Protein 9L7L (pdb70)

Foldseek 3Di:
DLPCLQCPCVVCLCPCDPLNVLLCLLQVLLLLLVVLVVVLVVLLLVLLVVQDDLRCVLVVLLVVVVVVLVVLVQQLLQLLLLLQLLLCVLPVPDDPDDPFAERLSLLQSLVSLQVSQVVQLVCCLVCVLVVCVVSPNPPPHPSSVLNNLLNNLLSLLSNLQSNLSSLCSNCLSVSHSPQLSVLSNQLSVQLSVQSCCQVPVVVQNSNSSSVSNSVSSNSSSVSSVVVVCVRHPNDDPDPVPHDHPVSVVLSVLSSLLVVLVVVLVVLLLVLLVVVDVLSNLLLVVLVCLLVVLLSSLLSSLSSLLSQLSSCLSVVNVPSLSVSSNNSSNVLLVSLLVQLVVSLVCLLPPVCVPDPDPSSSVLNNVCSCLSSVCSSLSSLLNSLVSNVSSLPPRNLSRVLSVVLSVVLVVQQVVQCVVPNNVSSSVSVSSSSNSSNCSSVCCQRVCPDSNVCVVPD

Radius of gyration: 22.44 Å; Cα contacts (8 Å, |Δi|>4): 719; chains: 1; bounding box: 51×39×64 Å

Solvent-accessible surface area: 19845 Å² total; per-residue (Å²): 126,8,95,66,12,33,95,59,87,93,240,22,13,144,124,124,48,138,14,7,52,11,2,94,123,1,8,68,10,2,22,90,7,72,47,21,72,66,116,8,53,109,53,11,64,53,47,5,37,153,49,30,106,47,46,78,39,0,2,32,32,0,45,48,3,3,93,86,42,11,80,58,24,55,64,10,9,15,16,2,0,2,0,5,0,2,37,11,37,18,100,55,108,61,191,87,92,165,92,111,50,36,0,20,2,0,7,0,0,18,75,22,0,38,115,51,0,85,61,9,7,83,102,0,47,164,18,2,111,135,20,0,30,118,77,64,2,153,108,146,20,95,43,11,112,17,0,30,95,4,0,40,38,29,0,96,1,1,36,2,17,0,28,4,28,0,0,29,0,0,2,22,2,25,53,36,4,129,26,4,28,133,0,6,75,38,0,15,47,37,8,53,104,30,0,40,74,22,5,64,112,58,160,58,20,3,36,0,1,0,39,0,42,17,86,3,26,92,45,9,13,107,24,0,55,60,34,0,56,135,90,1,43,26,124,24,112,56,160,200,35,39,109,59,65,96,7,78,31,6,10,140,51,0,45,52,6,7,84,16,21,31,102,1,24,69,23,0,26,51,11,0,51,175,55,35,116,46,33,72,40,0,0,61,31,0,14,115,20,2,50,40,22,2,91,86,0,28,0,18,10,16,0,0,8,0,0,0,3,11,6,53,16,119,128,55,71,178,50,0,24,31,0,0,2,13,0,0,6,37,0,43,58,49,0,95,36,18,38,91,93,6,14,106,79,2,125,166,7,3,52,111,97,24,122,60,79,86,8,34,73,14,2,63,115,0,22,84,42,0,7,42,11,1,30,47,0,2,23,1,38,0,0,10,4,0,4,4,1,12,49,14,18,98,15,8,11,127,14,3,84,30,8,9,71,96,0,46,74,27,0,75,134,42,4,94,125,157,19,11,79,3,0,1,54,0,0,36,58,3,1,37,42,11,15,98,13,8,23,124,39,0,2,28,11,129,35,35,0,57,17,24,160,161,105

B-factor: mean 90.49, std 22.94, range [46.63, 175.34]

Nearest PDB structures (foldseek):
  7php-assembly1_A  TM=8.734E-01  e=9.296E-12  Vibrio cholerae RC385
  7dqk-assembly1_A  TM=8.977E-01  e=2.211E-10  Nicotiana tabacum
  6idr-assembly1_A  TM=8.624E-01  e=2.490E-10  Vibrio cholerae
  5xjj-assembly1_A  TM=8.461E-01  e=5.720E-10  Camelina sativa
  5y50-assembly1_A  TM=8.100E-01  e=1.367E-09  Arabidopsis thaliana

Secondary structure (DSSP, 8-state):
-GGGGGTTTGGGSS--SHHHHHHHHHHHHHHHHHHHHHHHHHHHHHHHHTT-HHHHHHHHHHHHHHHHHHHHHHHHHHHHHHHHHHHHHHSS--SS--S--B-HHHHHHHHHHHHHHHHHHHHHHHSHHHHHHHTT--SSSTTHHHHHHHHHHHTTSHHHHHHHHHHHHHHHHTT--HHHHHHHHHHHHHHHHHHIIIIIITT-HHHHHHHHHHHHHHHHHHHHHHHHHHHSB-S-SSTT----HHHHHHHHHHHHHHHHHHHHHHHHHHHHGGGHHHHHHHHHHHHHHHHHHHTTHHHHHHHHHHHHHHHHTTT-HHHHH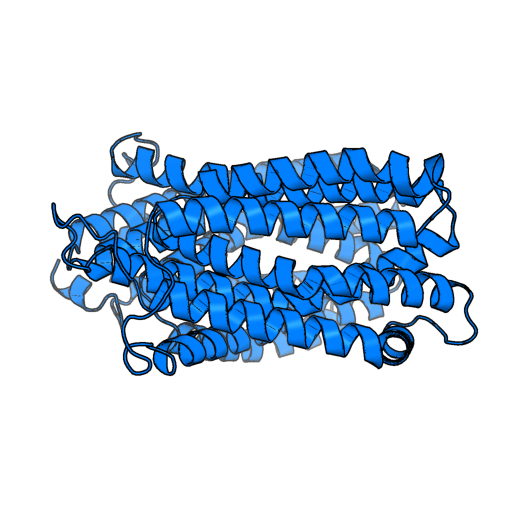HHHHHHHHHHHHHHHHHHHHHHHHHHHHHHHH---HHHHHHHHHHHHHHHHTHHHHHHHHHHHHHHHHTT-HHHHHHHHHHHHHHHHHHHHHHHHHHHHHHHHHHHHHHHHHHHHHHHHHHHTT-STTGGGGG-

Structure (mmCIF, N/CA/C/O backbone):
data_9L7L
#
_entry.id   9L7L
#
_cell.length_a   96.450
_cell.length_b   96.450
_cell.length_c   206.280
_cell.angle_alpha   90.000
_cell.angle_beta   90.000
_cell.angle_gamma   90.000
#
_symmetry.space_group_name_H-M   'P 43 21 2'
#
loop_
_atom_site.group_PDB
_atom_site.id
_atom_site.type_symbol
_atom_site.label_atom_id
_atom_site.label_alt_id
_atom_site.label_comp_id
_atom_site.label_asym_id
_atom_site.label_entity_id
_atom_site.label_seq_id
_atom_site.pdbx_PDB_ins_code
_atom_site.Cartn_x
_atom_site.Cartn_y
_atom_site.Cartn_z
_atom_site.occupancy
_atom_site.B_iso_or_equiv
_atom_site.auth_seq_id
_atom_site.auth_comp_id
_atom_site.auth_asym_id
_atom_site.auth_atom_id
_atom_site.pdbx_PDB_model_num
ATOM 1 N N . SER A 1 3 ? -2.30219 -23.38075 -46.41009 1.000 127.92355 56 SER A N 1
ATOM 2 C CA . SER A 1 3 ? -3.20856 -23.09244 -45.30130 1.000 129.93655 56 SER A CA 1
ATOM 3 C C . SER A 1 3 ? -3.90665 -21.73730 -45.46507 1.000 127.41424 56 SER A C 1
ATOM 4 O O . SER A 1 3 ? -3.31231 -20.76865 -45.94359 1.000 124.50687 56 SER A O 1
ATOM 7 N N . GLY A 1 4 ? -5.17672 -21.68538 -45.06107 1.000 129.64624 57 GLY A N 1
ATOM 8 C CA . GLY A 1 4 ? -6.02263 -20.51200 -45.16354 1.000 127.24528 57 GLY A CA 1
ATOM 9 C C . GLY A 1 4 ? -5.81523 -19.45190 -44.10853 1.000 124.32836 57 GLY A C 1
ATOM 10 O O . GLY A 1 4 ? -6.55371 -18.46325 -44.08472 1.000 122.02400 57 GLY A O 1
ATOM 11 N N . LEU A 1 5 ? -4.84246 -19.64102 -43.21401 1.000 124.91481 58 LEU A N 1
ATOM 12 C CA . LEU A 1 5 ? -4.56562 -18.65629 -42.17355 1.000 122.02513 58 LEU A CA 1
ATOM 13 C C . LEU A 1 5 ? -4.11316 -17.31764 -42.74145 1.000 120.43621 58 LEU A C 1
ATOM 14 O O . LEU A 1 5 ? -4.24842 -16.29338 -42.06334 1.000 119.81927 58 LEU A O 1
ATOM 19 N N . TYR A 1 6 ? -3.54409 -17.30682 -43.95061 1.000 120.46182 59 TYR A N 1
ATOM 20 C CA . TYR A 1 6 ? -3.12998 -16.05591 -44.57842 1.000 120.13499 59 TYR A CA 1
ATOM 21 C C . TYR A 1 6 ? -4.28088 -15.06621 -44.72881 1.000 119.45078 59 TYR A C 1
ATOM 22 O O . TYR A 1 6 ? -4.03188 -13.86821 -44.90477 1.000 119.63223 59 TYR A O 1
ATOM 24 N N . LEU A 1 7 ? -5.53132 -15.53651 -44.66746 1.000 118.21665 60 LEU A N 1
ATOM 25 C CA . LEU A 1 7 ? -6.67973 -14.64098 -44.76351 1.000 116.52699 60 LEU A CA 1
ATOM 26 C C . LEU A 1 7 ? -6.74194 -13.64353 -43.61470 1.000 116.93525 60 LEU A C 1
ATOM 27 O O . LEU A 1 7 ? -7.42537 -12.62089 -43.73307 1.000 113.84394 60 LEU A O 1
ATOM 32 N N . PHE A 1 8 ? -6.05327 -13.91980 -42.50499 1.000 124.23783 61 PHE A N 1
ATOM 33 C CA . PHE A 1 8 ? -6.05862 -13.00590 -41.36931 1.000 119.55328 61 PHE A CA 1
ATOM 34 C C . PHE A 1 8 ? -5.27426 -11.73222 -41.64332 1.000 119.10507 61 PHE A C 1
ATOM 35 O O . PHE A 1 8 ? -5.52209 -10.71073 -40.99396 1.000 115.81582 61 PHE A O 1
ATOM 43 N N . VAL A 1 9 ? -4.33474 -11.77092 -42.58416 1.000 117.77887 62 VAL A N 1
ATOM 44 C CA . VAL A 1 9 ? -3.42776 -10.66172 -42.83197 1.000 116.34481 62 VAL A CA 1
ATOM 45 C C . VAL A 1 9 ? -3.48738 -10.16923 -44.26764 1.000 116.22818 62 VAL A C 1
ATOM 46 O O . VAL A 1 9 ? -2.76471 -9.23081 -44.61753 1.000 118.16959 62 VAL A O 1
ATOM 50 N N . MET A 1 10 ? -4.33511 -10.76147 -45.10587 1.000 119.73137 63 MET A N 1
ATOM 51 C CA . MET A 1 10 ? -4.45140 -10.32841 -46.49069 1.000 117.32106 63 MET A CA 1
ATOM 52 C C . MET A 1 10 ? -5.17585 -8.99094 -46.57461 1.000 117.79759 63 MET A C 1
ATOM 53 O O . MET A 1 10 ? -6.21519 -8.79831 -45.93674 1.000 125.63439 63 MET A O 1
ATOM 58 N N . ASN A 1 11 ? -4.63550 -8.07517 -47.38313 1.000 116.91364 64 ASN A N 1
ATOM 59 C CA . ASN A 1 11 ? -5.18279 -6.72366 -47.54331 1.000 115.69973 64 ASN A CA 1
ATOM 60 C C . ASN A 1 11 ? -5.27318 -5.99107 -46.21024 1.000 115.78458 64 ASN A C 1
ATOM 61 O O . ASN A 1 11 ? -6.20016 -5.20903 -45.98398 1.000 115.62915 64 ASN A O 1
ATOM 66 N N . ILE A 1 12 ? -4.31530 -6.23358 -45.31152 1.000 119.97206 65 ILE A N 1
ATOM 67 C CA . ILE A 1 12 ? -4.36739 -5.60574 -43.99630 1.000 120.84980 65 ILE A CA 1
ATOM 68 C C . ILE A 1 12 ? -4.07481 -4.11649 -44.06916 1.000 122.46110 65 ILE A C 1
ATOM 69 O O . ILE A 1 12 ? -4.31391 -3.39390 -43.09574 1.000 122.99620 65 ILE A O 1
ATOM 74 N N . ARG A 1 13 ? -3.56376 -3.64033 -45.20260 1.000 127.11716 66 ARG A N 1
ATOM 75 C CA . ARG A 1 13 ? -3.51173 -2.21423 -45.49192 1.000 130.21434 66 ARG A CA 1
ATOM 76 C C . ARG A 1 13 ? -4.87544 -1.64819 -45.87362 1.000 126.23948 66 ARG A C 1
ATOM 77 O O . ARG A 1 13 ? -4.97106 -0.45284 -46.17015 1.000 131.90088 66 ARG A O 1
ATOM 85 N N . SER A 1 14 ? -5.92515 -2.47573 -45.88011 1.000 119.12573 67 SER A N 1
ATOM 86 C CA . SER A 1 14 ? -7.27329 -2.05519 -46.24470 1.000 112.59379 67 SER A CA 1
ATOM 87 C C . SER A 1 14 ? -8.29139 -2.47242 -45.18721 1.000 110.12455 67 SER A C 1
ATOM 88 O O . SER A 1 14 ? -9.45405 -2.72418 -45.50951 1.000 106.52528 67 SER A O 1
ATOM 91 N N . VAL A 1 15 ? -7.86576 -2.57150 -43.92420 1.000 114.75539 68 VAL A N 1
ATOM 92 C CA . VAL A 1 15 ? -8.80071 -2.86385 -42.83679 1.000 110.17958 68 VAL A CA 1
ATOM 93 C C . VAL A 1 15 ? -9.91132 -1.82150 -42.80240 1.000 109.67634 68 VAL A C 1
ATOM 94 O O . VAL A 1 15 ? -11.10269 -2.15181 -42.82532 1.000 108.28481 68 VAL A O 1
ATOM 98 N N . PHE A 1 16 ? -9.53103 -0.54590 -42.73667 1.000 107.93641 69 PHE A N 1
ATOM 99 C CA . PHE A 1 16 ? -10.44390 0.56694 -42.50891 1.000 106.44303 69 PHE A CA 1
ATOM 100 C C . PHE A 1 16 ? -10.88587 1.25723 -43.79382 1.000 103.64475 69 PHE A C 1
ATOM 101 O O . PHE A 1 16 ? -11.60212 2.26191 -43.72470 1.000 101.32738 69 PHE A O 1
ATOM 109 N N . LYS A 1 17 ? -10.47305 0.75353 -44.95544 1.000 99.05154 70 LYS A N 1
ATOM 110 C CA . LYS A 1 17 ? -10.86617 1.36131 -46.21972 1.000 95.70286 70 LYS A CA 1
ATOM 111 C C . LYS A 1 17 ? -12.37607 1.29418 -46.39800 1.000 93.28516 70 LYS A C 1
ATOM 112 O O . LYS A 1 17 ? -12.97891 0.22175 -46.29581 1.000 94.73761 70 LYS A O 1
ATOM 118 N N . LEU A 1 18 ? -12.98536 2.44547 -46.66996 1.000 91.80814 71 LEU A N 1
ATOM 119 C CA . LEU A 1 18 ? -14.42919 2.51869 -46.89121 1.000 91.55010 71 LEU A CA 1
ATOM 120 C C . LEU A 1 18 ? -14.76958 2.34643 -48.36798 1.000 91.31301 71 LEU A C 1
ATOM 121 O O . LEU A 1 18 ? -15.45984 3.15725 -48.98556 1.000 91.24127 71 LEU A O 1
ATOM 126 N N . ASP A 1 19 ? -14.28575 1.24039 -48.92461 1.000 90.49579 72 ASP A N 1
ATOM 127 C CA . ASP A 1 19 ? -14.59123 0.82277 -50.28542 1.000 94.25861 72 ASP A CA 1
ATOM 128 C C . ASP A 1 19 ? -15.95468 0.13740 -50.28129 1.000 98.49978 72 ASP A C 1
ATOM 129 O O . ASP A 1 19 ? -16.68931 0.18765 -49.29176 1.000 97.96231 72 ASP A O 1
ATOM 134 N N . GLU A 1 20 ? -16.32648 -0.49357 -51.39814 1.000 112.49745 73 GLU A N 1
ATOM 135 C CA . GLU A 1 20 ? -17.59722 -1.21079 -51.43871 1.000 112.21125 73 GLU A CA 1
ATOM 136 C C . GLU A 1 20 ? -17.69595 -2.22724 -50.31146 1.000 109.35955 73 GLU A C 1
ATOM 137 O O . GLU A 1 20 ? -18.71547 -2.30424 -49.62059 1.000 108.28853 73 GLU A O 1
ATOM 143 N N . LEU A 1 21 ? -16.64587 -3.02424 -50.11449 1.000 100.14335 74 LEU A N 1
ATOM 144 C CA . LEU A 1 21 ? -16.66064 -3.98976 -49.02182 1.000 94.83388 74 LEU A CA 1
ATOM 145 C C . LEU A 1 21 ? -16.68796 -3.29799 -47.66367 1.000 91.63272 74 LEU A C 1
ATOM 146 O O . LEU A 1 21 ? -17.48508 -3.65836 -46.78958 1.000 90.52503 74 LEU A O 1
ATOM 151 N N . GLY A 1 22 ? -15.82038 -2.30196 -47.46802 1.000 95.47136 75 GLY A N 1
ATOM 152 C CA . GLY A 1 22 ? -15.78667 -1.60099 -46.19415 1.000 91.75813 75 GLY A CA 1
ATOM 153 C C . GLY A 1 22 ? -17.05312 -0.82009 -45.90769 1.000 88.21554 75 GLY A C 1
ATOM 154 O O . GLY A 1 22 ? -17.55080 -0.82215 -44.77905 1.000 84.81853 75 GLY A O 1
ATOM 155 N N . SER A 1 23 ? -17.57480 -0.11373 -46.91307 1.000 89.77253 76 SER A N 1
ATOM 156 C CA . SER A 1 23 ? -18.84231 0.58229 -46.72737 1.000 86.99154 76 SER A CA 1
ATOM 157 C C . SER A 1 23 ? -19.97819 -0.39967 -46.46389 1.000 85.75849 76 SER A C 1
ATOM 158 O O . SER A 1 23 ? -20.81117 -0.16410 -45.58551 1.000 84.07444 76 SER A O 1
ATOM 161 N N . GLU A 1 24 ? -20.00919 -1.52209 -47.19298 1.000 90.67128 77 GLU A N 1
ATOM 162 C CA . GLU A 1 24 ? -21.08108 -2.50215 -47.01972 1.000 86.01811 77 GLU A CA 1
ATOM 163 C C . GLU A 1 24 ? -21.03653 -3.13944 -45.63752 1.000 82.58073 77 GLU A C 1
ATOM 164 O O . GLU A 1 24 ? -22.06862 -3.26818 -44.96998 1.000 83.38970 77 GLU A O 1
ATOM 170 N N . VAL A 1 25 ? -19.84377 -3.53525 -45.18704 1.000 86.90490 78 VAL A N 1
ATOM 171 C CA . VAL A 1 25 ? -19.71876 -4.19727 -43.89124 1.000 80.29837 78 VAL A CA 1
ATOM 172 C C . VAL A 1 25 ? -20.11075 -3.23895 -42.77640 1.000 78.64915 78 VAL A C 1
ATOM 173 O O . VAL A 1 25 ? -20.88530 -3.58531 -41.87781 1.000 78.57787 78 VAL A O 1
ATOM 177 N N . LEU A 1 26 ? -19.59361 -2.01083 -42.83193 1.000 76.71461 79 LEU A N 1
ATOM 178 C CA . LEU A 1 26 ? -20.02939 -0.97225 -41.90391 1.000 73.00746 79 LEU A CA 1
ATOM 179 C C . LEU A 1 26 ? -21.53001 -0.72273 -42.02065 1.000 72.70596 79 LEU A C 1
ATOM 180 O O . LEU A 1 26 ? -22.22493 -0.57423 -41.00768 1.000 71.51812 79 LEU A O 1
ATOM 185 N N . ARG A 1 27 ? -22.04268 -0.67144 -43.25436 1.000 76.77763 80 ARG A N 1
ATOM 186 C CA . ARG A 1 27 ? -23.45413 -0.37984 -43.49681 1.000 78.70818 80 ARG A CA 1
ATOM 187 C C . ARG A 1 27 ? -24.36871 -1.46772 -42.94406 1.000 76.03089 80 ARG A C 1
ATOM 188 O O . ARG A 1 27 ? -25.50218 -1.17717 -42.54147 1.000 75.08965 80 ARG A O 1
ATOM 196 N N . ILE A 1 28 ? -23.90416 -2.71513 -42.92025 1.000 75.12067 81 ILE A N 1
ATOM 197 C CA . ILE A 1 28 ? -24.71861 -3.80831 -42.40090 1.000 72.38522 81 ILE A CA 1
ATOM 198 C C . ILE A 1 28 ? -24.52504 -3.99549 -40.89378 1.000 68.58017 81 ILE A C 1
ATOM 199 O O . ILE A 1 28 ? -25.47335 -4.35466 -40.18628 1.000 64.09980 81 ILE A O 1
ATOM 204 N N . ALA A 1 29 ? -23.33659 -3.69514 -40.37366 1.000 68.70178 82 ALA A N 1
ATOM 205 C CA . ALA A 1 29 ? -22.98567 -4.07782 -39.01302 1.000 65.35699 82 ALA A CA 1
ATOM 206 C C . ALA A 1 29 ? -23.43102 -3.05642 -37.97783 1.000 61.25045 82 ALA A C 1
ATOM 207 O O . ALA A 1 29 ? -23.87557 -3.43772 -36.88963 1.000 64.39724 82 ALA A O 1
ATOM 209 N N . VAL A 1 30 ? -23.32148 -1.76936 -38.28585 1.000 58.88993 83 VAL A N 1
ATOM 210 C CA . VAL A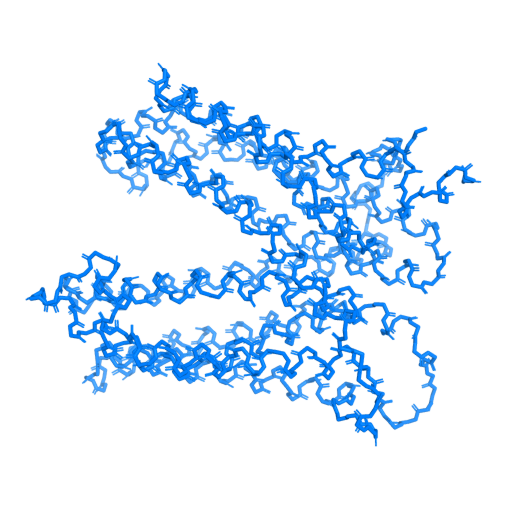 1 30 ? -23.60354 -0.72582 -37.30219 1.000 57.23053 83 VAL A CA 1
ATOM 211 C C . VAL A 1 30 ? -25.08060 -0.70059 -36.91237 1.000 59.19963 83 VAL A C 1
ATOM 212 O O . VAL A 1 30 ? -25.38130 -0.60062 -35.71120 1.000 60.26650 83 VAL A O 1
ATOM 216 N N . PRO A 1 31 ? -26.03774 -0.81513 -37.84685 1.000 57.81983 84 PRO A N 1
ATOM 217 C CA . PRO A 1 31 ? -27.44530 -0.78096 -37.40664 1.000 58.36066 84 PRO A CA 1
ATOM 218 C C . PRO A 1 31 ? -27.83796 -1.98319 -36.56310 1.000 57.81777 84 PRO A C 1
ATOM 219 O O . PRO A 1 31 ? -28.64712 -1.84724 -35.63580 1.000 57.47179 84 PRO A O 1
ATOM 223 N N . ALA A 1 32 ? -27.28424 -3.16175 -36.86156 1.000 56.88118 85 ALA A N 1
ATOM 224 C CA . ALA A 1 32 ? -27.58108 -4.34412 -36.06055 1.000 55.94872 85 ALA A CA 1
ATOM 225 C C . ALA A 1 32 ? -27.06014 -4.18945 -34.64149 1.000 55.15603 85 ALA A C 1
ATOM 226 O O . ALA A 1 32 ? -27.75533 -4.52932 -33.67815 1.000 57.49592 85 ALA A O 1
ATOM 228 N N . SER A 1 33 ? -25.83973 -3.67049 -34.49092 1.000 56.48993 86 SER A N 1
ATOM 229 C CA . SER A 1 33 ? -25.31547 -3.42170 -33.15460 1.000 56.26781 86 SER A CA 1
ATOM 230 C C . SER A 1 33 ? -26.18932 -2.42497 -32.41333 1.000 56.52926 86 SER A C 1
ATOM 231 O O . SER A 1 33 ? -26.44732 -2.57980 -31.21346 1.000 58.19068 86 SER A O 1
ATOM 234 N N . LEU A 1 34 ? -26.67317 -1.40549 -33.12121 1.000 56.21809 87 LEU A N 1
ATOM 235 C CA . LEU A 1 34 ? -27.52150 -0.41051 -32.48367 1.000 56.05537 87 LEU A CA 1
ATOM 236 C C . LEU A 1 34 ? -28.81035 -1.03465 -31.97417 1.000 60.25742 87 LEU A C 1
ATOM 237 O O . LEU A 1 34 ? -29.23378 -0.76174 -30.84600 1.000 59.84445 87 LEU A O 1
ATOM 242 N N . ALA A 1 35 ? -29.42985 -1.90415 -32.77949 1.000 59.01270 88 ALA A N 1
ATOM 243 C CA . ALA A 1 35 ? -30.66712 -2.55694 -32.36008 1.000 59.32064 88 ALA A CA 1
ATOM 244 C C . ALA A 1 35 ? -30.41620 -3.54305 -31.22945 1.000 61.82163 88 ALA A C 1
ATOM 245 O O . ALA A 1 35 ? -31.29586 -3.75989 -30.38638 1.000 63.22073 88 ALA A O 1
ATOM 247 N N . LEU A 1 36 ? -29.22947 -4.15218 -31.19804 1.000 60.80238 89 LEU A N 1
ATOM 248 C CA . LEU A 1 36 ? -28.87932 -5.00589 -30.07227 1.000 58.84546 89 LEU A CA 1
ATOM 249 C C . LEU A 1 36 ? -28.58636 -4.17875 -28.82542 1.000 56.62904 89 LEU A C 1
ATOM 250 O O . LEU A 1 36 ? -28.75430 -4.66990 -27.70421 1.000 56.00938 89 LEU A O 1
ATOM 255 N N . ALA A 1 37 ? -28.17962 -2.92014 -28.99721 1.000 56.72876 90 ALA A N 1
ATOM 256 C CA . ALA A 1 37 ? -27.91717 -2.03046 -27.87410 1.000 55.44329 90 ALA A CA 1
ATOM 257 C C . ALA A 1 37 ? -29.13390 -1.21717 -27.45038 1.000 56.27357 90 ALA A C 1
ATOM 258 O O . ALA A 1 37 ? -29.11672 -0.63284 -26.36088 1.000 54.36638 90 ALA A O 1
ATOM 260 N N . ALA A 1 38 ? -30.19036 -1.18411 -28.26953 1.000 57.08447 91 ALA A N 1
ATOM 261 C CA . ALA A 1 38 ? -31.37438 -0.38529 -27.96152 1.000 55.77586 91 ALA A CA 1
ATOM 262 C C . ALA A 1 38 ? -32.29493 -1.09340 -26.97820 1.000 56.00799 91 ALA A C 1
ATOM 263 O O . ALA A 1 38 ? -32.90941 -0.44947 -26.11798 1.000 55.30288 91 ALA A O 1
ATOM 265 N N . ASP A 1 39 ? -32.41129 -2.41155 -27.10176 1.000 57.11620 92 ASP A N 1
ATOM 266 C CA . ASP A 1 39 ? -33.23065 -3.16813 -26.15954 1.000 58.19488 92 ASP A CA 1
ATOM 267 C C . ASP A 1 39 ? -32.72962 -3.04554 -24.72475 1.000 54.40552 92 ASP A C 1
ATOM 268 O O . ASP A 1 39 ? -33.55909 -2.81730 -23.82665 1.000 55.08887 92 ASP A O 1
ATOM 273 N N . PRO A 1 40 ? -31.42367 -3.16834 -24.43023 1.000 55.38251 93 PRO A N 1
ATOM 274 C CA . PRO A 1 40 ? -30.98888 -3.01083 -23.03111 1.000 55.35484 93 PRO A CA 1
ATOM 275 C C . PRO A 1 40 ? -31.32236 -1.66160 -22.43074 1.000 56.11592 93 PRO A C 1
ATOM 276 O O . PRO A 1 40 ? -31.68741 -1.58298 -21.25343 1.000 56.35722 93 PRO A O 1
ATOM 280 N N . LEU A 1 41 ? -31.22077 -0.58942 -23.20773 1.000 54.22910 94 LEU A N 1
ATOM 281 C CA . LEU A 1 41 ? -31.48631 0.71427 -22.62216 1.000 52.25952 94 LEU A CA 1
ATOM 282 C C . LEU A 1 41 ? -32.97438 0.92721 -22.42112 1.000 52.84635 94 LEU A C 1
ATOM 283 O O . LEU A 1 41 ? -33.39832 1.41081 -21.36641 1.000 54.36528 94 LEU A O 1
ATOM 288 N N . ALA A 1 42 ? -33.77912 0.55504 -23.41665 1.000 52.42978 95 ALA A N 1
ATOM 289 C CA . ALA A 1 42 ? -35.22257 0.66109 -23.26464 1.000 53.72705 95 ALA A CA 1
ATOM 290 C C . ALA A 1 42 ? -35.72456 -0.24699 -22.15406 1.000 56.73592 95 ALA A C 1
ATOM 291 O O . ALA A 1 42 ? -36.66190 0.10479 -21.42719 1.000 58.60678 95 ALA A O 1
ATOM 293 N N . SER A 1 43 ? -35.10722 -1.42076 -22.00257 1.000 56.47587 96 SER A N 1
ATOM 294 C CA . SER A 1 43 ? -35.49888 -2.31067 -20.91845 1.000 57.13525 96 SER A CA 1
ATOM 295 C C . SER A 1 43 ? -35.05243 -1.76676 -19.56456 1.000 58.00794 96 SER A C 1
ATOM 296 O O . SER A 1 43 ? -35.73180 -1.98812 -18.55380 1.000 58.39105 96 SER A O 1
ATOM 299 N N . LEU A 1 44 ? -33.92433 -1.04552 -19.52607 1.000 57.16514 97 LEU A N 1
ATOM 300 C CA . LEU A 1 44 ? -33.51205 -0.37080 -18.29676 1.000 56.49260 97 LEU A CA 1
ATOM 301 C C . LEU A 1 44 ? -34.42714 0.79502 -17.95060 1.000 57.91728 97 LEU A C 1
ATOM 302 O O . LEU A 1 44 ? -34.59852 1.11380 -16.76925 1.000 60.34024 97 LEU A O 1
ATOM 307 N N . VAL A 1 45 ? -35.00180 1.45720 -18.95562 1.000 57.79374 98 VAL A N 1
ATOM 308 C CA . VAL A 1 45 ? -36.02883 2.45283 -18.67274 1.000 58.52093 98 VAL A CA 1
ATOM 309 C C . VAL A 1 45 ? -37.26754 1.77157 -18.10446 1.000 63.16326 98 VAL A C 1
ATOM 310 O O . VAL A 1 45 ? -37.87161 2.24793 -17.13447 1.000 64.62460 98 VAL A O 1
ATOM 314 N N . ASP A 1 46 ? -37.65318 0.63797 -18.69556 1.000 62.41053 99 ASP A N 1
ATOM 315 C CA . ASP A 1 46 ? -38.71395 -0.18830 -18.13245 1.000 62.32154 99 ASP A CA 1
ATOM 316 C C . ASP A 1 46 ? -38.38129 -0.59635 -16.70538 1.000 65.14564 99 ASP A C 1
ATOM 317 O O . ASP A 1 46 ? -39.23863 -0.53161 -15.81605 1.000 69.26984 99 ASP A O 1
ATOM 322 N N . THR A 1 47 ? -37.13455 -1.01432 -16.47177 1.000 65.66586 100 THR A N 1
ATOM 323 C CA . THR A 1 47 ? -36.69952 -1.39216 -15.13017 1.000 68.26455 100 THR A CA 1
ATOM 324 C C . THR A 1 47 ? -36.91052 -0.25086 -14.14082 1.000 71.94117 100 THR A C 1
ATOM 325 O O . THR A 1 47 ? -37.37407 -0.47044 -13.01526 1.000 78.33796 100 THR A O 1
ATOM 329 N N . ALA A 1 48 ? -36.58220 0.97590 -14.54735 1.000 69.32707 101 ALA A N 1
ATOM 330 C CA . ALA A 1 48 ? -36.76515 2.12913 -13.67230 1.000 72.45405 101 ALA A CA 1
ATOM 331 C C . ALA A 1 48 ? -38.22919 2.30670 -13.29537 1.000 77.62223 101 ALA A C 1
ATOM 332 O O . ALA A 1 48 ? -38.55898 2.51123 -12.12191 1.000 85.88172 101 ALA A O 1
ATOM 334 N N . PHE A 1 49 ? -39.11958 2.26755 -14.28833 1.000 75.76829 102 PHE A N 1
ATOM 335 C CA . PHE A 1 49 ? -40.54437 2.43913 -14.02122 1.000 78.27069 102 PHE A CA 1
ATOM 336 C C . PHE A 1 49 ? -41.03843 1.40408 -13.01929 1.000 83.26334 102 PHE A C 1
ATOM 337 O O . PHE A 1 49 ? -41.76633 1.73084 -12.07431 1.000 86.23931 102 PHE A O 1
ATOM 345 N N . ILE A 1 50 ? -40.64358 0.14355 -13.21203 1.000 84.75056 103 ILE A N 1
ATOM 346 C CA . ILE A 1 50 ? -41.01539 -0.90991 -12.27569 1.000 89.78143 103 ILE A CA 1
ATOM 347 C C . ILE A 1 50 ? -40.30168 -0.72621 -10.94329 1.000 96.34905 103 ILE A C 1
ATOM 348 O O . ILE A 1 50 ? -40.82656 -1.10946 -9.88989 1.000 100.40627 103 ILE A O 1
ATOM 353 N N . GLY A 1 51 ? -39.10625 -0.13329 -10.95564 1.000 111.70668 104 GLY A N 1
ATOM 354 C CA . GLY A 1 51 ? -38.43072 0.16846 -9.70617 1.000 116.28963 104 GLY A CA 1
ATOM 355 C C . GLY A 1 51 ? -39.16725 1.16027 -8.83304 1.000 115.90887 104 GLY A C 1
ATOM 356 O O . GLY A 1 51 ? -38.88788 1.24671 -7.63170 1.000 115.25408 104 GLY A O 1
ATOM 357 N N . HIS A 1 5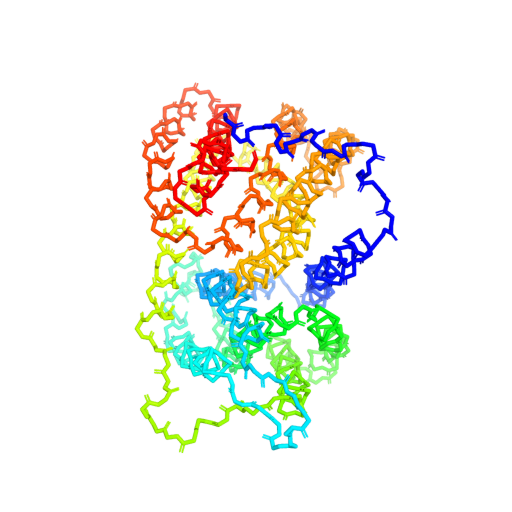2 ? -40.11130 1.90442 -9.40755 1.000 99.45146 105 HIS A N 1
ATOM 358 C CA . HIS A 1 52 ? -40.93967 2.84803 -8.67376 1.000 97.00977 105 HIS A CA 1
ATOM 359 C C . HIS A 1 52 ? -42.33033 2.28741 -8.38617 1.000 93.12665 105 HIS A C 1
ATOM 360 O O . HIS A 1 52 ? -43.26557 3.05577 -8.13628 1.000 90.72716 105 HIS A O 1
ATOM 367 N N . LEU A 1 53 ? -42.47702 0.96055 -8.41676 1.000 98.06740 106 LEU A N 1
ATOM 368 C CA . LEU A 1 53 ? -43.72264 0.26192 -8.11546 1.000 96.50235 106 LEU A CA 1
ATOM 369 C C . LEU A 1 53 ? -43.71313 -0.35183 -6.72332 1.000 95.37420 106 LEU A C 1
ATOM 370 O O . LEU A 1 53 ? -44.68476 -0.21439 -5.97407 1.000 95.11060 106 LEU A O 1
ATOM 375 N N . GLY A 1 54 ? -42.63598 -1.03754 -6.36936 1.000 92.47744 107 GLY A N 1
ATOM 376 C CA . GLY A 1 54 ? -42.55685 -1.68022 -5.07548 1.000 94.02130 107 GLY A CA 1
ATOM 377 C C . GLY A 1 54 ? -41.42207 -2.67814 -5.04559 1.000 97.41000 107 GLY A C 1
ATOM 378 O O . GLY A 1 54 ? -40.73137 -2.90936 -6.04614 1.000 99.51669 107 GLY A O 1
ATOM 379 N N . SER A 1 55 ? -41.24367 -3.27058 -3.86115 1.000 95.32564 108 SER A N 1
ATOM 380 C CA . SER A 1 55 ? -40.12826 -4.18521 -3.64620 1.000 95.65879 108 SER A CA 1
ATOM 381 C C . SER A 1 55 ? -40.42858 -5.57644 -4.19039 1.000 99.61325 108 SER A C 1
ATOM 382 O O . SER A 1 55 ? -39.53603 -6.23916 -4.73355 1.000 105.20979 108 SER A O 1
ATOM 385 N N . VAL A 1 56 ? -41.67768 -6.03105 -4.05791 1.000 97.32279 109 VAL A N 1
ATOM 386 C CA . VAL A 1 56 ? -42.05129 -7.34544 -4.57230 1.000 99.13504 109 VAL A CA 1
ATOM 387 C C . VAL A 1 56 ? -42.13719 -7.33310 -6.09388 1.000 100.65947 109 VAL A C 1
ATOM 388 O O . VAL A 1 56 ? -41.84463 -8.34132 -6.75057 1.000 100.65605 109 VAL A O 1
ATOM 392 N N . GLU A 1 57 ? -42.50784 -6.19211 -6.67794 1.000 104.81621 110 GLU A N 1
ATOM 393 C CA . GLU A 1 57 ? -42.84384 -6.15128 -8.09600 1.000 103.15515 110 GLU A CA 1
ATOM 394 C C . GLU A 1 57 ? -41.62167 -6.37160 -8.97619 1.000 106.67869 110 GLU A C 1
ATOM 395 O O . GLU A 1 57 ? -41.70674 -7.07781 -9.98645 1.000 103.06607 110 GLU A O 1
ATOM 401 N N . ILE A 1 58 ? -40.47852 -5.77832 -8.62288 1.000 124.10168 111 ILE A N 1
ATOM 402 C CA . ILE A 1 58 ? -39.26732 -6.02599 -9.40220 1.000 126.26791 111 ILE A CA 1
ATOM 403 C C . ILE A 1 58 ? -38.91049 -7.50501 -9.36349 1.000 125.07946 111 ILE A C 1
ATOM 404 O O . ILE A 1 58 ? -38.69922 -8.13813 -10.40351 1.000 123.49901 111 ILE A O 1
ATOM 409 N N . ALA A 1 59 ? -38.84806 -8.08213 -8.16138 1.000 112.48107 112 ALA A N 1
ATOM 410 C CA . ALA A 1 59 ? -38.53544 -9.50163 -8.06049 1.000 106.12399 112 ALA A CA 1
ATOM 411 C C . ALA A 1 59 ? -39.62828 -10.35995 -8.68240 1.000 100.79911 112 ALA A C 1
ATOM 412 O O . ALA A 1 59 ? -39.33551 -11.42977 -9.22746 1.000 95.40133 112 ALA A O 1
ATOM 414 N N . ALA A 1 60 ? -40.88282 -9.90217 -8.62936 1.000 102.00366 113 ALA A N 1
ATOM 415 C CA . ALA A 1 60 ? -41.96267 -10.59696 -9.32423 1.000 99.57459 113 ALA A CA 1
ATOM 416 C C . ALA A 1 60 ? -41.78428 -10.50192 -10.83253 1.000 96.33351 113 ALA A C 1
ATOM 417 O O . ALA A 1 60 ? -41.71659 -11.52016 -11.53146 1.000 94.42066 113 ALA A O 1
ATOM 419 N N . VAL A 1 61 ? -41.70944 -9.27424 -11.35089 1.000 97.53380 114 VAL A N 1
ATOM 420 C CA . VAL A 1 61 ? -41.51547 -9.07418 -12.78263 1.000 90.13195 114 VAL A CA 1
ATOM 421 C C . VAL A 1 61 ? -40.15370 -9.59846 -13.21874 1.000 88.10948 114 VAL A C 1
ATOM 422 O O . VAL A 1 61 ? -40.01739 -10.18786 -14.29786 1.000 85.51576 114 VAL A O 1
ATOM 426 N N . GLY A 1 62 ? -39.12609 -9.39081 -12.39286 1.000 88.20978 115 GLY A N 1
ATOM 427 C CA . GLY A 1 62 ? -37.78961 -9.81985 -12.77053 1.000 84.76649 115 GLY A CA 1
ATOM 428 C C . GLY A 1 62 ? -37.68889 -11.31018 -13.02840 1.000 83.67537 115 GLY A C 1
ATOM 429 O O . GLY A 1 62 ? -37.05831 -11.73655 -13.99841 1.000 82.64630 115 GLY A O 1
ATOM 430 N N . VAL A 1 63 ? -38.30428 -12.12551 -12.16721 1.000 85.64406 116 VAL A N 1
ATOM 431 C CA . VAL A 1 63 ? -38.29956 -13.56586 -12.41034 1.000 83.26076 116 VAL A CA 1
ATOM 432 C C . VAL A 1 63 ? -39.12171 -13.90072 -13.64767 1.000 82.01496 116 VAL A C 1
ATOM 433 O O . VAL A 1 63 ? -38.74195 -14.76345 -14.45063 1.000 80.13084 116 VAL A O 1
ATOM 437 N N . SER A 1 64 ? -40.25457 -13.21523 -13.82406 1.000 81.42613 117 SER A N 1
ATOM 438 C CA . SER A 1 64 ? -41.05737 -13.38313 -15.03064 1.000 79.20312 117 SER A CA 1
ATOM 439 C C . SER A 1 64 ? -40.25392 -13.03493 -16.27572 1.000 80.54289 117 SER A C 1
ATOM 440 O O . SER A 1 64 ? -40.34261 -13.72697 -17.29566 1.000 85.37787 117 SER A O 1
ATOM 443 N N . ILE A 1 65 ? -39.48427 -11.94724 -16.21832 1.000 78.20569 118 ILE A N 1
ATOM 444 C CA . ILE A 1 65 ? -38.63480 -11.56737 -17.34226 1.000 76.90833 118 ILE A CA 1
ATOM 445 C C . ILE A 1 65 ? -37.52276 -12.59378 -17.55186 1.000 80.96365 118 ILE A C 1
ATOM 446 O O . ILE A 1 65 ? -37.21638 -12.97317 -18.68962 1.000 82.74520 118 ILE A O 1
ATOM 451 N N . ALA A 1 66 ? -36.89805 -13.05583 -16.46349 1.000 80.87166 119 ALA A N 1
ATOM 452 C CA . ALA A 1 66 ? -35.87954 -14.09592 -16.57326 1.000 79.24559 119 ALA A CA 1
ATOM 453 C C . ALA A 1 66 ? -36.41348 -15.32100 -17.29411 1.000 80.55568 119 ALA A C 1
ATOM 454 O O . ALA A 1 66 ? -35.68097 -15.97755 -18.04222 1.000 82.81718 119 ALA A O 1
ATOM 456 N N . ILE A 1 67 ? -37.69058 -15.63404 -17.08877 1.000 82.58304 120 ILE A N 1
ATOM 457 C CA . ILE A 1 67 ? -38.30849 -16.76318 -17.77494 1.000 85.84104 120 ILE A CA 1
ATOM 458 C C . ILE A 1 67 ? -38.31143 -16.53042 -19.28177 1.000 89.07790 120 ILE A C 1
ATOM 459 O O . ILE A 1 67 ? -37.84993 -17.37306 -20.05960 1.000 91.06612 120 ILE A O 1
ATOM 464 N N . PHE A 1 68 ? -38.79436 -15.36356 -19.71112 1.000 87.80219 121 PHE A N 1
ATOM 465 C CA . PHE A 1 68 ? -38.92283 -15.08571 -21.13879 1.000 91.42036 121 PHE A CA 1
ATOM 466 C C . PHE A 1 68 ? -37.56696 -15.09487 -21.82988 1.000 95.95112 121 PHE A C 1
ATOM 467 O O . PHE A 1 68 ? -37.40511 -15.70049 -22.89674 1.000 95.63354 121 PHE A O 1
ATOM 475 N N . ASN A 1 69 ? -36.57843 -14.42479 -21.23138 1.000 95.47019 122 ASN A N 1
ATOM 476 C CA . ASN A 1 69 ? -35.33151 -14.14008 -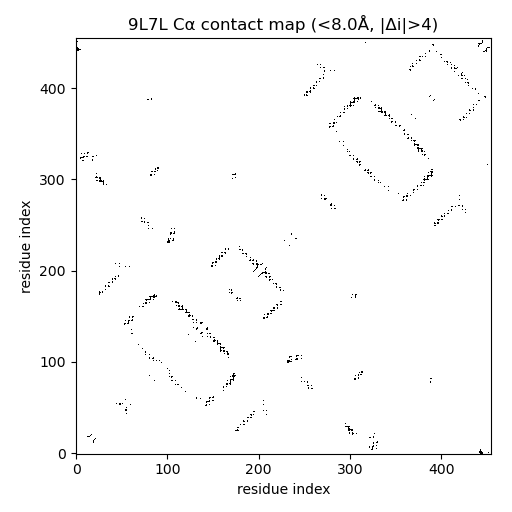21.93331 1.000 94.61269 122 ASN A CA 1
ATOM 477 C C . ASN A 1 69 ? -34.57109 -15.41148 -22.27690 1.000 96.55819 122 ASN A C 1
ATOM 478 O O . ASN A 1 69 ? -33.92785 -15.48293 -23.33067 1.000 98.06974 122 ASN A O 1
ATOM 483 N N . GLN A 1 70 ? -34.63516 -16.42527 -21.41619 1.000 93.47814 123 GLN A N 1
ATOM 484 C CA . GLN A 1 70 ? -33.95759 -17.67778 -21.72770 1.000 92.59326 123 GLN A CA 1
ATOM 485 C C . GLN A 1 70 ? -34.78407 -18.53195 -22.68222 1.000 92.37756 123 GLN A C 1
ATOM 486 O O . GLN A 1 70 ? -34.22997 -19.15798 -23.59518 1.000 91.04443 123 GLN A O 1
ATOM 492 N N . VAL A 1 71 ? -36.10510 -18.57435 -22.47958 1.000 96.71135 124 VAL A N 1
ATOM 493 C CA . VAL A 1 71 ? -36.98299 -19.28524 -23.40705 1.000 94.00160 124 VAL A CA 1
ATOM 494 C C . VAL A 1 71 ? -36.80729 -18.74061 -24.81627 1.000 89.46822 124 VAL A C 1
ATOM 495 O O . VAL A 1 71 ? -36.80432 -19.49625 -25.79624 1.000 91.70065 124 VAL A O 1
ATOM 499 N N . SER A 1 72 ? -36.64478 -17.42391 -24.94085 1.000 92.34491 125 SER A N 1
ATOM 500 C CA . SER A 1 72 ? -36.39142 -16.84166 -26.25145 1.000 92.15240 125 SER A CA 1
ATOM 501 C C . SER A 1 72 ? -35.01122 -17.23179 -26.77643 1.000 94.96108 125 SER A C 1
ATOM 502 O O . SER A 1 72 ? -34.89400 -17.72280 -27.90349 1.000 97.49936 125 SER A O 1
ATOM 505 N N . LYS A 1 73 ? -33.95326 -17.04347 -25.97027 1.000 91.01412 126 LYS A N 1
ATOM 506 C CA . LYS A 1 73 ? -32.59492 -17.32456 -26.44831 1.000 89.36978 126 LYS A CA 1
ATOM 507 C C . LYS A 1 73 ? -32.45749 -18.73407 -27.01369 1.000 88.40860 126 LYS A C 1
ATOM 508 O O . LYS A 1 73 ? -31.69215 -18.95538 -27.96061 1.000 84.10153 126 LYS A O 1
ATOM 514 N N . VAL A 1 74 ? -33.19102 -19.69593 -26.45462 1.000 95.78692 127 VAL A N 1
ATOM 515 C CA . VAL A 1 74 ? -33.28040 -21.01308 -27.07512 1.000 96.45842 127 VAL A CA 1
ATOM 516 C C . VAL A 1 74 ? -33.84796 -20.89040 -28.48274 1.000 95.35844 127 VAL A C 1
ATOM 517 O O . VAL A 1 74 ? -33.28314 -21.41102 -29.45102 1.000 90.62459 127 VAL A O 1
ATOM 521 N N . CYS A 1 75 ? -34.97653 -20.19662 -28.61149 1.000 100.02728 128 CYS A N 1
ATOM 522 C CA . CYS A 1 75 ? -35.70422 -20.05463 -29.86555 1.000 100.36638 128 CYS A CA 1
ATOM 523 C C . CYS A 1 75 ? -35.28606 -18.82718 -30.67385 1.000 100.85381 128 CYS A C 1
ATOM 524 O O . CYS A 1 75 ? -35.97573 -18.47867 -31.63909 1.000 98.15205 128 CYS A O 1
ATOM 527 N N . ILE A 1 76 ? -34.19371 -18.15462 -30.30141 1.000 90.96133 129 ILE A N 1
ATOM 528 C CA . ILE A 1 76 ? -33.77641 -16.94889 -31.01360 1.000 81.97275 129 ILE A CA 1
ATOM 529 C C . ILE A 1 76 ? -32.57632 -17.24233 -31.89791 1.000 78.60709 129 ILE A C 1
ATOM 530 O O . ILE A 1 76 ? -32.64281 -17.07496 -33.12056 1.000 79.20032 129 ILE A O 1
ATOM 535 N N . TYR A 1 77 ? -31.47871 -17.68862 -31.28621 1.000 74.89127 130 TYR A N 1
ATOM 536 C CA . TYR A 1 77 ? -30.23564 -17.89857 -32.02687 1.000 70.60364 130 TYR A CA 1
ATOM 537 C C . TYR A 1 77 ? -30.40699 -18.79151 -33.24799 1.000 68.00210 130 TYR A C 1
ATOM 538 O O . TYR A 1 77 ? -29.94792 -18.40179 -34.33436 1.000 67.09264 130 TYR A O 1
ATOM 547 N N . PRO A 1 78 ? -31.03915 -19.96841 -33.16211 1.000 66.47345 131 PRO A N 1
ATOM 548 C CA . PRO A 1 78 ? -31.21479 -20.76250 -34.38940 1.000 65.71979 131 PRO A CA 1
ATOM 549 C C . PRO A 1 78 ? -32.08599 -20.06733 -35.41834 1.000 64.89616 131 PRO A C 1
ATOM 550 O O . PRO A 1 78 ? -31.68521 -19.91406 -36.58067 1.000 63.65007 131 PRO A O 1
ATOM 554 N N . LEU A 1 79 ? -33.27242 -19.61755 -34.99960 1.000 66.91911 132 LEU A N 1
ATOM 555 C CA . LEU A 1 79 ? -34.25174 -19.07219 -35.92872 1.000 61.01880 132 LEU A CA 1
ATOM 556 C C . LEU A 1 79 ? -33.74384 -17.83850 -36.65688 1.000 59.77086 132 LEU A C 1
ATOM 557 O O . LEU A 1 79 ? -34.25239 -17.51844 -37.73579 1.000 59.63771 132 LEU A O 1
ATOM 562 N N . VAL A 1 80 ? -32.74507 -17.15203 -36.11237 1.000 62.06283 133 VAL A N 1
ATOM 563 C CA . VAL A 1 80 ? -32.21183 -15.95207 -36.73698 1.000 60.32990 133 VAL A CA 1
ATOM 564 C C . VAL A 1 80 ? -30.93347 -16.23533 -37.51668 1.000 62.46180 133 VAL A C 1
ATOM 565 O O . VAL A 1 80 ? -30.72564 -15.67440 -38.59334 1.000 63.25849 133 VAL A O 1
ATOM 569 N N . SER A 1 81 ? -30.07335 -17.12011 -37.00776 1.000 63.92049 134 SER A N 1
ATOM 570 C CA . SER A 1 81 ? -28.82665 -17.38965 -37.71298 1.000 63.74498 134 SER A CA 1
ATOM 571 C C . SER A 1 81 ? -29.04163 -18.29331 -38.91671 1.000 61.98930 134 SER A C 1
ATOM 572 O O . SER A 1 81 ? -28.28631 -18.21283 -39.89189 1.000 62.36055 134 SER A O 1
ATOM 575 N N . VAL A 1 82 ? -30.07089 -19.13837 -38.87768 1.000 60.16077 135 VAL A N 1
ATOM 576 C CA . VAL A 1 82 ? -30.40135 -19.95396 -40.04023 1.000 60.96535 135 VAL A CA 1
ATOM 577 C C . VAL A 1 82 ? -31.03117 -19.08978 -41.12572 1.000 65.78669 135 VAL A C 1
ATOM 578 O O . VAL A 1 82 ? -30.67228 -19.18084 -42.30680 1.000 70.30564 135 VAL A O 1
ATOM 582 N N . THR A 1 83 ? -31.97076 -18.22487 -40.73293 1.000 63.60146 136 THR A N 1
ATOM 583 C CA . THR A 1 83 ? -32.70616 -17.41642 -41.70057 1.000 61.87934 136 THR A CA 1
ATOM 584 C C . THR A 1 83 ? -31.81713 -16.36385 -42.35086 1.000 63.61383 136 THR A C 1
ATOM 585 O O . THR A 1 83 ? -31.97838 -16.05633 -43.53830 1.000 67.14455 136 THR A O 1
ATOM 589 N N . THR A 1 84 ? -30.89351 -15.77877 -41.58355 1.000 61.92271 137 THR A N 1
ATOM 590 C CA . THR A 1 84 ? -29.97765 -14.80086 -42.15961 1.000 61.67791 137 THR A CA 1
ATOM 591 C C . THR A 1 84 ? -29.15787 -15.40268 -43.29441 1.000 65.77377 137 THR A C 1
ATOM 592 O O . THR A 1 84 ? -28.85142 -14.71026 -44.27113 1.000 68.85992 137 THR A O 1
ATOM 596 N N . SER A 1 85 ? -28.82004 -16.69163 -43.20267 1.000 67.20286 138 SER A N 1
ATOM 597 C CA . SER A 1 85 ? -28.08446 -17.35192 -44.27415 1.000 69.29763 138 SER A CA 1
ATOM 598 C C . SER A 1 85 ? -28.99982 -17.96496 -45.32525 1.000 70.88977 138 SER A C 1
ATOM 599 O O . SER A 1 85 ? -28.67836 -17.92576 -46.51708 1.000 76.34150 138 SER A O 1
ATOM 602 N N . PHE A 1 86 ? -30.13780 -18.53178 -44.91964 1.000 69.88897 139 PHE A N 1
ATOM 603 C CA . PHE A 1 86 ? -30.99670 -19.17291 -45.90724 1.000 72.93481 139 PHE A CA 1
ATOM 604 C C . PHE A 1 86 ? -31.75965 -18.16025 -46.74386 1.000 76.60413 139 PHE A C 1
ATOM 605 O O . PHE A 1 86 ? -32.11150 -18.45574 -47.89016 1.000 79.39314 139 PHE A O 1
ATOM 613 N N . VAL A 1 87 ? -32.02907 -16.97344 -46.19644 1.000 76.46810 140 VAL A N 1
ATOM 614 C CA . VAL A 1 87 ? -32.62129 -15.91653 -47.00859 1.000 75.65747 140 VAL A CA 1
ATOM 615 C C . VAL A 1 87 ? -31.55559 -15.24285 -47.86184 1.000 79.26442 140 VAL A C 1
ATOM 616 O O . VAL A 1 87 ? -31.77036 -14.99162 -49.05116 1.000 83.47379 140 VAL A O 1
ATOM 620 N N . ALA A 1 88 ? -30.38369 -14.95903 -47.27978 1.000 77.96279 141 ALA A N 1
ATOM 621 C CA . ALA A 1 88 ? -29.32198 -14.31309 -48.04615 1.000 77.81482 141 ALA A CA 1
ATOM 622 C C . ALA A 1 88 ? -28.84632 -15.18750 -49.19391 1.000 84.49761 141 ALA A C 1
ATOM 623 O O . ALA A 1 88 ? -28.42548 -14.66770 -50.23332 1.000 89.47761 141 ALA A O 1
ATOM 625 N N . GLU A 1 89 ? -28.89350 -16.51018 -49.02547 1.000 81.67788 142 GLU A N 1
ATOM 626 C CA . GLU A 1 89 ? -28.63089 -17.40795 -50.14487 1.000 83.81279 142 GLU A CA 1
ATOM 627 C C . GLU A 1 89 ? -29.70305 -17.27665 -51.21794 1.000 87.92659 142 GLU A C 1
ATOM 628 O O . GLU A 1 89 ? -29.41204 -16.94607 -52.37337 1.000 95.04175 142 GLU A O 1
ATOM 634 N N . GLU A 1 90 ? -30.95867 -17.54076 -50.84653 1.000 86.66047 143 GLU A N 1
ATOM 635 C CA . GLU A 1 90 ? -32.03042 -17.57853 -51.83383 1.000 88.51626 143 GLU A CA 1
ATOM 636 C C . GLU A 1 90 ? -32.34763 -16.19897 -52.39620 1.000 92.98686 143 GLU A C 1
ATOM 637 O O . GLU A 1 90 ? -32.85684 -16.09776 -53.51592 1.000 98.14058 143 GLU A O 1
ATOM 643 N N . ASP A 1 91 ? -32.06939 -15.12894 -51.64686 1.000 89.81765 144 ASP A N 1
ATOM 644 C CA . ASP A 1 91 ? -32.20063 -13.78999 -52.21133 1.000 92.43687 144 ASP A CA 1
ATOM 645 C C . ASP A 1 91 ? -31.05488 -13.44829 -53.15305 1.000 94.35536 144 ASP A C 1
ATOM 646 O O . ASP A 1 91 ? -31.20404 -12.55031 -53.98923 1.000 94.99033 144 ASP A O 1
ATOM 651 N N . ALA A 1 92 ? -29.92839 -14.15903 -53.05982 1.000 99.81447 145 ALA A N 1
ATOM 652 C CA . ALA A 1 92 ? -28.79299 -13.86059 -53.92022 1.000 107.87043 145 ALA A CA 1
ATOM 653 C C . ALA A 1 92 ? -28.77310 -14.68967 -55.19384 1.000 118.86541 145 ALA A C 1
ATOM 654 O O . ALA A 1 92 ? -28.13683 -14.28010 -56.17189 1.000 123.49120 145 ALA A O 1
ATOM 656 N N . ILE A 1 93 ? -29.44713 -15.83429 -55.22615 1.000 105.42399 146 ILE A N 1
ATOM 657 C CA . ILE A 1 93 ? -29.81712 -16.47587 -56.48490 1.000 108.26224 146 ILE A CA 1
ATOM 658 C C . ILE A 1 93 ? -31.31788 -16.73851 -56.41460 1.000 109.70591 146 ILE A C 1
ATOM 659 O O . ILE A 1 93 ? -31.76953 -17.75583 -55.87923 1.000 107.52230 146 ILE A O 1
ATOM 664 N N . ILE A 1 94 ? -32.10383 -15.80167 -56.93004 1.000 119.14919 147 ILE A N 1
ATOM 665 C CA . ILE A 1 94 ? -33.50979 -16.04662 -57.19924 1.000 125.19101 147 ILE A CA 1
ATOM 666 C C . ILE A 1 94 ? -33.83586 -15.58615 -58.61721 1.000 141.07117 147 ILE A C 1
ATOM 667 O O . ILE A 1 94 ? -35.00881 -15.46699 -58.99046 1.000 141.01528 147 ILE A O 1
ATOM 672 N N . SER A 1 95 ? -32.80123 -15.33945 -59.42507 1.000 170.51129 148 SER A N 1
ATOM 673 C CA . SER A 1 95 ? -32.97865 -14.82265 -60.78544 1.000 164.76095 148 SER A CA 1
ATOM 674 C C . SER A 1 95 ? -33.79923 -13.53067 -60.80347 1.000 163.71789 148 SER A C 1
ATOM 675 O O . SER A 1 95 ? -34.68031 -13.34711 -61.64625 1.000 166.20329 148 SER A O 1
ATOM 678 N N . LYS A 1 96 ? -33.53495 -12.63618 -59.84965 1.000 155.31427 149 LYS A N 1
ATOM 679 C CA . LYS A 1 96 ? -34.34109 -11.42694 -59.75564 1.000 149.15595 149 LYS A CA 1
ATOM 680 C C . LYS A 1 96 ? -34.00319 -10.46877 -60.89007 1.000 148.72572 149 LYS A C 1
ATOM 681 O O . LYS A 1 96 ? -32.84108 -10.11070 -61.09946 1.000 150.44147 149 LYS A O 1
ATOM 683 N N . TYR A 1 97 ? -35.04143 -9.97069 -61.54342 1.000 135.68146 150 TYR A N 1
ATOM 684 C CA . TYR A 1 97 ? -34.93633 -9.13509 -62.72880 1.000 131.43329 150 TYR A CA 1
ATOM 685 C C . TYR A 1 97 ? -36.23458 -8.34553 -62.81178 1.000 131.14409 150 TYR A C 1
ATOM 686 O O . TYR A 1 97 ? -37.00438 -8.28958 -61.84773 1.000 133.53004 150 TYR A O 1
ATOM 695 N N . LEU A 1 98 ? -36.47033 -7.71925 -63.96184 1.000 129.43836 151 LEU A N 1
ATOM 696 C CA . LEU A 1 98 ? -37.53948 -6.75845 -64.17386 1.000 132.48972 151 LEU A CA 1
ATOM 697 C C . LEU A 1 98 ? -38.92737 -7.39520 -64.16791 1.000 130.89049 151 LEU A C 1
ATOM 698 O O . LEU A 1 98 ? -39.90151 -6.68524 -64.44308 1.000 127.78076 151 LEU A O 1
ATOM 700 N N . GLU A 1 99 ? -39.03849 -8.70296 -63.91174 1.000 128.85981 152 GLU A N 1
ATOM 701 C CA . GLU A 1 99 ? -40.30125 -9.30211 -63.48455 1.000 127.15076 152 GLU A CA 1
ATOM 702 C C . GLU A 1 99 ? -40.93310 -8.48016 -62.36267 1.000 125.32335 152 GLU A C 1
ATOM 703 O O . GLU A 1 99 ? -40.25517 -8.06646 -61.41631 1.000 125.83900 152 GLU A O 1
ATOM 709 N N . GLU A 1 100 ? -42.22513 -8.18407 -62.51243 1.000 118.19322 153 GLU A N 1
ATOM 710 C CA . GLU A 1 100 ? -42.91273 -7.24134 -61.63807 1.000 113.19359 153 GLU A CA 1
ATOM 711 C C . GLU A 1 100 ? -43.57239 -7.86668 -60.41544 1.000 112.77293 153 GLU A C 1
ATOM 712 O O . GLU A 1 100 ? -43.83094 -7.14819 -59.44338 1.000 111.68270 153 GLU A O 1
ATOM 718 N N . LYS A 1 101 ? -43.82782 -9.17462 -60.41445 1.000 111.31393 154 LYS A N 1
ATOM 719 C CA . LYS A 1 101 ? -44.74274 -9.77222 -59.43812 1.000 112.41367 154 LYS A CA 1
ATOM 720 C C . LYS A 1 101 ? -44.04558 -10.06081 -58.10225 1.000 120.31192 154 LYS A C 1
ATOM 721 O O . LYS A 1 101 ? -44.00068 -11.19465 -57.62416 1.000 120.85774 154 LYS A O 1
ATOM 723 N N . LYS A 1 102 ? -43.54313 -8.98902 -57.47447 1.000 121.19226 155 LYS A N 1
ATOM 724 C CA . LYS A 1 102 ? -42.64817 -9.08137 -56.31857 1.000 114.79960 155 LYS A CA 1
ATOM 725 C C . LYS A 1 102 ? -41.71781 -10.27980 -56.43909 1.000 112.84070 155 LYS A C 1
ATOM 726 O O . LYS A 1 102 ? -41.12016 -10.49888 -57.49823 1.000 118.02887 155 LYS A O 1
ATOM 732 N N . ARG A 1 103 ? -41.59899 -11.06801 -55.37447 1.000 103.33019 156 ARG A N 1
ATOM 733 C CA . ARG A 1 103 ? -40.78564 -12.27077 -55.44486 1.000 100.58586 156 ARG A CA 1
ATOM 734 C C . ARG A 1 103 ? -41.07055 -13.12251 -54.21826 1.000 97.55686 156 ARG A C 1
ATOM 735 O O . ARG A 1 103 ? -41.15468 -12.59258 -53.10824 1.000 96.81990 156 ARG A O 1
ATOM 743 N N . TYR A 1 104 ? -41.21313 -14.43148 -54.41473 1.000 95.62740 157 TYR A N 1
ATOM 744 C CA . TYR A 1 104 ? -41.38648 -15.36687 -53.30841 1.000 93.30198 157 TYR A CA 1
ATOM 745 C C . TYR A 1 104 ? -40.05523 -16.03976 -52.99256 1.000 92.38994 157 TYR A C 1
ATOM 746 O O . TYR A 1 104 ? -39.43153 -16.63496 -53.87832 1.000 92.80045 157 TYR A O 1
ATOM 755 N N . ILE A 1 105 ? -39.62568 -15.94663 -51.74142 1.000 89.45577 158 ILE A N 1
ATOM 756 C CA . ILE A 1 105 ? -38.46276 -16.67190 -51.23707 1.000 87.23890 158 ILE A CA 1
ATOM 757 C C . ILE A 1 105 ? -38.96010 -17.72103 -50.24775 1.000 88.84862 158 ILE A C 1
ATOM 758 O O . ILE A 1 105 ? -39.62282 -17.36360 -49.26407 1.000 89.17178 158 ILE A O 1
ATOM 763 N N . PRO A 1 106 ? -38.70231 -19.01365 -50.47551 1.000 89.15844 159 PRO A N 1
ATOM 764 C CA . PRO A 1 106 ? -39.20576 -20.03221 -49.53534 1.000 88.42835 159 PRO A CA 1
ATOM 765 C C . PRO A 1 106 ? -38.66791 -19.89720 -48.12360 1.000 84.13223 159 PRO A C 1
ATOM 766 O O . PRO A 1 106 ? -39.36060 -20.28549 -47.17414 1.000 82.28785 159 PRO A O 1
ATOM 770 N N . SER A 1 107 ? -37.44731 -19.37448 -47.95840 1.000 83.39948 160 SER A N 1
ATOM 771 C CA . SER A 1 107 ? -36.89582 -19.15580 -46.62213 1.000 78.07136 160 SER A CA 1
ATOM 772 C C . SER A 1 107 ? -37.68095 -18.09917 -45.85460 1.000 72.60665 160 SER A C 1
ATOM 773 O O . SER A 1 107 ? -37.84226 -18.20427 -44.63351 1.000 69.43190 160 SER A O 1
ATOM 776 N N . VAL A 1 108 ? -38.14587 -17.05661 -46.54628 1.000 73.48129 161 VAL A N 1
ATOM 777 C CA . VAL A 1 108 ? -38.93622 -16.01989 -45.88650 1.000 71.62275 161 VAL A CA 1
ATOM 778 C C . VAL A 1 108 ? -40.23164 -16.60981 -45.34451 1.000 70.59321 161 VAL A C 1
ATOM 779 O O . VAL A 1 108 ? -40.59904 -16.38844 -44.18500 1.000 68.19489 161 VAL A O 1
ATOM 783 N N . THR A 1 109 ? -40.94796 -17.36406 -46.18276 1.000 74.81126 162 THR A N 1
ATOM 784 C CA . THR A 1 109 ? -42.18133 -18.00448 -45.73626 1.000 73.59918 162 THR A CA 1
ATOM 785 C C . THR A 1 109 ? -41.90427 -19.04731 -44.66115 1.000 71.49894 162 THR A C 1
ATOM 786 O O . THR A 1 109 ? -42.63124 -19.13031 -43.66493 1.000 71.18468 162 THR A O 1
ATOM 790 N N . SER A 1 110 ? -40.85564 -19.85277 -44.84558 1.000 72.94412 163 SER A N 1
ATOM 791 C CA . SER A 1 110 ? -40.54842 -20.90638 -43.88174 1.000 72.60240 163 SER A CA 1
ATOM 792 C C . SER A 1 110 ? -40.25437 -20.33066 -42.49826 1.000 68.91063 163 SER A C 1
ATOM 793 O O . SER A 1 110 ? -40.70987 -20.87110 -41.48303 1.000 68.23510 163 SER A O 1
ATOM 796 N N . ALA A 1 111 ? -39.48214 -19.24087 -42.43900 1.000 69.17190 164 ALA A N 1
ATOM 797 C CA . ALA A 1 111 ? -39.10465 -18.65025 -41.15556 1.000 64.98463 164 ALA A CA 1
ATOM 798 C C . ALA A 1 111 ? -40.30660 -18.05825 -40.43098 1.000 61.25849 164 ALA A C 1
ATOM 799 O O . ALA A 1 111 ? -40.42180 -18.17794 -39.20484 1.000 59.62703 164 ALA A O 1
ATOM 801 N N . LEU A 1 112 ? -41.19357 -17.38961 -41.17176 1.000 64.73288 165 LEU A N 1
ATOM 802 C CA . LEU A 1 112 ? -42.39016 -16.81382 -40.57000 1.000 60.82923 165 LEU A CA 1
ATOM 803 C C . LEU A 1 112 ? -43.25344 -17.89971 -39.94656 1.000 60.99135 165 LEU A C 1
ATOM 804 O O . LEU A 1 112 ? -43.79756 -17.72188 -38.85167 1.000 62.20562 165 LEU A O 1
ATOM 809 N N . ILE A 1 113 ? -43.37954 -19.03890 -40.62650 1.000 61.62257 166 ILE A N 1
ATOM 810 C CA . ILE A 1 113 ? -44.16776 -20.14421 -40.08984 1.000 62.38625 166 ILE A CA 1
ATOM 811 C C . ILE A 1 113 ? -43.52791 -20.67739 -38.81627 1.000 63.24640 166 ILE A C 1
ATOM 812 O O . ILE A 1 113 ? -44.19550 -20.85868 -37.79063 1.000 63.65286 166 ILE A O 1
ATOM 817 N N . VAL A 1 114 ? -42.22020 -20.94304 -38.86907 1.000 64.39016 167 VAL A N 1
ATOM 818 C CA . VAL A 1 114 ? -41.51841 -21.48727 -37.71063 1.000 61.98608 167 VAL A CA 1
ATOM 819 C C . VAL A 1 114 ? -41.58842 -20.51963 -36.53646 1.000 64.11761 167 VAL A C 1
ATOM 820 O O . VAL A 1 114 ? -41.79512 -20.92789 -35.38575 1.000 64.71978 167 VAL A O 1
ATOM 824 N N . GLY A 1 115 ? -41.41653 -19.22239 -36.80821 1.000 65.26082 168 GLY A N 1
ATOM 825 C CA . GLY A 1 115 ? -41.51523 -18.23524 -35.74661 1.000 61.09011 168 GLY A CA 1
ATOM 826 C C . GLY A 1 115 ? -42.91862 -18.09945 -35.18966 1.000 59.66968 168 GLY A C 1
ATOM 827 O O . GLY A 1 115 ? -43.10509 -17.98772 -33.97477 1.000 60.84444 168 GLY A O 1
ATOM 828 N N . SER A 1 116 ? -43.92568 -18.10869 -36.06550 1.000 66.57401 169 SER A N 1
ATOM 829 C CA . SER A 1 116 ? -45.30127 -18.00373 -35.59512 1.000 63.02405 169 SER A CA 1
ATOM 830 C C . SER A 1 116 ? -45.67030 -19.19753 -34.73143 1.000 66.47427 169 SER A C 1
ATOM 831 O O . SER A 1 116 ? -46.25197 -19.04426 -33.65195 1.000 63.66165 169 SER A O 1
ATOM 834 N N . PHE A 1 117 ? -45.31651 -20.39928 -35.19154 1.000 62.05965 170 PHE A N 1
ATOM 835 C CA . PHE A 1 117 ? -45.62084 -21.61462 -34.44471 1.000 67.83795 170 PHE A CA 1
ATOM 836 C C . PHE A 1 117 ? -44.94343 -21.61548 -33.08147 1.000 68.67968 170 PHE A C 1
ATOM 837 O O . PHE A 1 117 ? -45.58539 -21.85745 -32.05338 1.000 67.57021 170 PHE A O 1
ATOM 845 N N . LEU A 1 118 ? -43.63420 -21.36421 -33.05815 1.000 69.34161 171 LEU A N 1
ATOM 846 C CA . LEU A 1 118 ? -42.91731 -21.32992 -31.79185 1.000 66.30675 171 LEU A CA 1
ATOM 847 C C . LEU A 1 118 ? -43.42379 -20.20760 -30.89642 1.000 66.40153 171 LEU A C 1
ATOM 848 O O . LEU A 1 118 ? -43.43819 -20.35100 -29.66826 1.000 68.52567 171 LEU A O 1
ATOM 853 N N . GLY A 1 119 ? -43.84587 -19.08921 -31.49208 1.000 60.33520 172 GLY A N 1
ATOM 854 C CA . GLY A 1 119 ? -44.29884 -17.95872 -30.69639 1.000 61.49479 172 GLY A CA 1
ATOM 855 C C . GLY A 1 119 ? -45.63093 -18.20029 -30.01050 1.000 61.68324 172 GLY A C 1
ATOM 856 O O . GLY A 1 119 ? -45.81410 -17.82961 -28.84848 1.000 63.83792 172 GLY A O 1
ATOM 857 N N . LEU A 1 120 ? -46.59015 -18.79051 -30.72775 1.000 69.45330 173 LEU A N 1
ATOM 858 C CA . LEU A 1 120 ? -47.84489 -19.19703 -30.10184 1.000 66.95680 173 LEU A CA 1
ATOM 859 C C . LEU A 1 120 ? -47.64981 -20.36608 -29.13992 1.000 66.73968 173 LEU A C 1
ATOM 860 O O . LEU A 1 120 ? -48.36356 -20.46137 -28.13513 1.000 67.30825 173 LEU A O 1
ATOM 865 N N . VAL A 1 121 ? -46.72706 -21.28238 -29.45192 1.000 66.85126 174 VAL A N 1
ATOM 866 C CA . VAL A 1 121 ? -46.45255 -22.41685 -28.56839 1.000 66.71761 174 VAL A CA 1
ATOM 867 C C . VAL A 1 121 ? -45.87798 -21.93648 -27.24322 1.000 65.80549 174 VAL A C 1
ATOM 868 O O . VAL A 1 121 ? -46.33833 -22.32785 -26.16363 1.000 65.56220 174 VAL A O 1
ATOM 872 N N . GLN A 1 122 ? -44.84451 -21.09918 -27.30784 1.000 63.67934 175 GLN A N 1
ATOM 873 C CA . GLN A 1 122 ? -44.32396 -20.47911 -26.09731 1.000 65.28329 175 GLN A CA 1
ATOM 874 C C . GLN A 1 122 ? -45.41432 -19.70408 -25.36980 1.000 66.05133 175 GLN A C 1
ATOM 875 O O . GLN A 1 122 ? -45.50196 -19.75099 -24.13768 1.000 67.31218 175 GLN A O 1
ATOM 881 N N . ALA A 1 123 ? -46.25319 -18.98413 -26.12031 1.000 65.82957 176 ALA A N 1
ATOM 882 C CA . ALA A 1 123 ? -47.32909 -18.19691 -25.52329 1.000 61.92315 176 ALA A CA 1
ATOM 883 C C . ALA A 1 123 ? -48.25956 -19.06233 -24.68505 1.000 63.16006 176 ALA A C 1
ATOM 884 O O . ALA A 1 123 ? -48.49054 -18.78882 -23.50213 1.000 65.61620 176 ALA A O 1
ATOM 886 N N . VAL A 1 124 ? -48.81023 -20.11388 -25.29300 1.000 69.39852 177 VAL A N 1
ATOM 887 C CA . VAL A 1 124 ? -49.73503 -20.99094 -24.58231 1.000 68.17024 177 VAL A CA 1
ATOM 888 C C . VAL A 1 124 ? -49.04176 -21.64291 -23.39514 1.000 70.92155 177 VAL A C 1
ATOM 889 O O . VAL A 1 124 ? -49.58500 -21.69258 -22.28343 1.000 69.80476 177 VAL A O 1
ATOM 893 N N . PHE A 1 125 ? -47.82014 -22.13487 -23.61216 1.000 65.34244 178 PHE A N 1
ATOM 894 C CA . PHE A 1 125 ? -47.12410 -22.90559 -22.58860 1.000 63.87680 178 PHE A CA 1
ATOM 895 C C . PHE A 1 125 ? -46.81720 -22.05177 -21.36725 1.000 66.14796 178 PHE A C 1
ATOM 896 O O . PHE A 1 125 ? -47.09233 -22.45255 -20.23147 1.000 69.66012 178 PHE A O 1
ATOM 904 N N . LEU A 1 126 ? -46.28508 -20.84865 -21.58395 1.000 69.00225 179 LEU A N 1
ATOM 905 C CA . LEU A 1 126 ? -45.92638 -19.98017 -20.47060 1.000 67.59215 179 LEU A CA 1
ATOM 906 C C . LEU A 1 126 ? -47.14889 -19.36475 -19.82171 1.000 69.74334 179 LEU A C 1
ATOM 907 O O . LEU A 1 126 ? -47.03732 -18.81854 -18.71919 1.000 71.24115 179 LEU A O 1
ATOM 912 N N . ILE A 1 127 ? -48.29967 -19.43167 -20.48860 1.000 69.33477 180 ILE A N 1
ATOM 913 C CA . ILE A 1 127 ? -49.54917 -18.99703 -19.88128 1.000 73.41677 180 ILE A CA 1
ATOM 914 C C . ILE A 1 127 ? -50.08231 -20.06240 -18.93297 1.000 75.30909 180 ILE A C 1
ATOM 915 O O . ILE A 1 127 ? -50.58257 -19.74910 -17.84583 1.000 76.14114 180 ILE A O 1
ATOM 920 N N . PHE A 1 128 ? -49.95448 -21.33370 -19.30531 1.000 77.13765 181 PHE A N 1
ATOM 921 C CA . PHE A 1 128 ? -50.52869 -22.40216 -18.49780 1.000 80.93183 181 PHE A CA 1
ATOM 922 C C . PHE A 1 128 ? -49.57814 -22.91582 -17.42371 1.000 82.11371 181 PHE A C 1
ATOM 923 O O . PHE A 1 128 ? -50.01954 -23.23920 -16.31636 1.000 89.04207 181 PHE A O 1
ATOM 931 N N . SER A 1 129 ? -48.28006 -22.99150 -17.71218 1.000 76.92607 182 SER A N 1
ATOM 932 C CA . SER A 1 129 ? -47.30538 -23.45572 -16.73215 1.000 78.64982 182 SER A CA 1
ATOM 933 C C . SER A 1 129 ? -46.65623 -22.30634 -15.97145 1.000 81.91589 182 SER A C 1
ATOM 934 O O . SER A 1 129 ? -45.51202 -22.43726 -15.51436 1.000 83.74333 182 SER A O 1
ATOM 937 N N . ALA A 1 130 ? -47.35489 -21.17629 -15.83335 1.000 79.74795 183 ALA A N 1
ATOM 938 C CA . ALA A 1 130 ? -46.76874 -20.01687 -15.16894 1.000 80.64318 183 ALA A CA 1
ATOM 939 C C . ALA A 1 130 ? -46.48707 -20.31476 -13.70034 1.000 87.74830 183 ALA A C 1
ATOM 940 O O . ALA A 1 130 ? -45.37029 -20.09570 -13.21439 1.000 88.52801 183 ALA A O 1
ATOM 942 N N . LYS A 1 131 ? -47.50178 -20.79697 -12.97198 1.000 89.21202 184 LYS A N 1
ATOM 943 C CA . LYS A 1 131 ? -47.29554 -21.24012 -11.59434 1.000 91.50084 184 LYS A CA 1
ATOM 944 C C . LYS A 1 131 ? -46.19540 -22.28793 -11.50867 1.000 94.85502 184 LYS A C 1
ATOM 945 O O . LYS A 1 131 ? -45.40316 -22.29377 -10.55846 1.000 101.41799 184 LYS A O 1
ATOM 951 N N . PHE A 1 132 ? -46.14861 -23.19667 -12.48566 1.000 90.97293 185 PHE A N 1
ATOM 952 C CA . PHE A 1 132 ? -45.17144 -24.27998 -12.46313 1.000 92.53880 185 PHE A CA 1
ATOM 953 C C . PHE A 1 132 ? -43.74639 -23.76093 -12.63526 1.000 94.85304 185 PHE A C 1
ATOM 954 O O . PHE A 1 132 ? -42.85838 -24.08063 -11.83524 1.000 95.93410 185 PHE A O 1
ATOM 962 N N . VAL A 1 133 ? -43.50352 -22.97766 -13.69005 1.000 93.99038 186 VAL A N 1
ATOM 963 C CA . VAL A 1 133 ? -42.16533 -22.44288 -13.93203 1.000 94.22576 186 VAL A CA 1
ATOM 964 C C . VAL A 1 133 ? -41.71987 -21.54720 -12.77945 1.000 97.04398 186 VAL A C 1
ATOM 965 O O . VAL A 1 133 ? -40.54200 -21.53674 -12.40029 1.000 98.46136 186 VAL A O 1
ATOM 969 N N . LEU A 1 134 ? -42.65007 -20.77537 -12.21034 1.000 96.43348 187 LEU A N 1
ATOM 970 C CA . LEU A 1 134 ? -42.30182 -19.87702 -11.11138 1.000 99.73682 187 LEU A CA 1
ATOM 971 C C . LEU A 1 134 ? -41.90792 -20.64765 -9.85185 1.000 103.50433 187 LEU A C 1
ATOM 972 O O . LEU A 1 134 ? -40.98954 -20.24008 -9.13030 1.000 106.67751 187 LEU A O 1
ATOM 977 N N . GLY A 1 135 ? -42.59485 -21.75260 -9.55983 1.000 100.90957 188 GLY A N 1
ATOM 978 C CA . GLY A 1 135 ? -42.13427 -22.62809 -8.49556 1.000 103.11625 188 GLY A CA 1
ATOM 979 C C . GLY A 1 135 ? -40.75301 -23.18780 -8.77039 1.000 101.09018 188 GLY A C 1
ATOM 980 O O . GLY A 1 135 ? -39.95869 -23.38019 -7.84526 1.000 103.61743 188 GLY A O 1
ATOM 981 N N . ILE A 1 136 ? -40.45125 -23.45374 -10.04441 1.000 98.06418 189 ILE A N 1
ATOM 982 C CA . ILE A 1 136 ? -39.12507 -23.90266 -10.46119 1.000 101.52655 189 ILE A CA 1
ATOM 983 C C . ILE A 1 136 ? -38.10296 -22.78504 -10.29764 1.000 98.61564 189 ILE A C 1
ATOM 984 O O . ILE A 1 136 ? -36.93559 -23.03764 -9.97010 1.000 98.11665 189 ILE A O 1
ATOM 989 N N . MET A 1 137 ? -38.52710 -21.53701 -10.47919 1.000 99.93812 190 MET A N 1
ATOM 990 C CA . MET A 1 137 ? -37.63612 -20.39290 -10.59245 1.000 99.68202 190 MET A CA 1
ATOM 991 C C . MET A 1 137 ? -37.26311 -19.81171 -9.23286 1.000 103.46282 190 MET A C 1
ATOM 992 O O . MET A 1 137 ? -36.84847 -18.64869 -9.15312 1.000 103.60850 190 MET A O 1
ATOM 997 N N . GLY A 1 138 ? -37.41550 -20.59168 -8.16406 1.000 108.06004 191 GLY A N 1
ATOM 998 C CA . GLY A 1 138 ? -37.13243 -20.10376 -6.83384 1.000 111.55427 191 GLY A CA 1
ATOM 999 C C . GLY A 1 138 ? -38.15289 -19.14635 -6.27449 1.000 119.34693 191 GLY A C 1
ATOM 1000 O O . GLY A 1 138 ? -37.92917 -18.58813 -5.19612 1.000 130.12685 191 GLY A O 1
ATOM 1001 N N . VAL A 1 139 ? -39.25688 -18.91856 -6.97832 1.000 116.21461 192 VAL A N 1
ATOM 1002 C CA . VAL A 1 139 ? -40.38438 -18.17981 -6.42447 1.000 120.12882 192 VAL A CA 1
ATOM 1003 C C . VAL A 1 139 ? -41.27279 -19.17714 -5.69088 1.000 122.80113 192 VAL A C 1
ATOM 1004 O O . VAL A 1 139 ? -41.87875 -20.05917 -6.30702 1.000 119.14508 192 VAL A O 1
ATOM 1008 N N . LYS A 1 140 ? -41.33480 -19.04176 -4.36885 1.000 129.36279 193 LYS A N 1
ATOM 1009 C CA . LYS A 1 140 ? -42.18302 -19.89955 -3.55853 1.000 131.96114 193 LYS A CA 1
ATOM 1010 C C . LYS A 1 140 ? -43.65189 -19.66040 -3.88745 1.000 135.23005 193 LYS A C 1
ATOM 1011 O O . LYS A 1 140 ? -44.05651 -18.56031 -4.27321 1.000 139.66579 193 LYS A O 1
ATOM 1017 N N . HIS A 1 141 ? -44.45147 -20.71976 -3.75183 1.000 137.66240 194 HIS A N 1
ATOM 1018 C CA . HIS A 1 141 ? -45.88610 -20.59512 -3.98507 1.000 134.70084 194 HIS A CA 1
ATOM 1019 C C . HIS A 1 141 ? -46.57148 -19.79838 -2.87957 1.000 133.45633 194 HIS A C 1
ATOM 1020 O O . HIS A 1 141 ? -47.55607 -19.09955 -3.14212 1.000 131.95459 194 HIS A O 1
ATOM 1027 N N . ASP A 1 142 ? -46.08249 -19.89826 -1.64304 1.000 130.63874 195 ASP A N 1
ATOM 1028 C CA . ASP A 1 142 ? -46.59508 -19.07718 -0.55277 1.000 128.33323 195 ASP A CA 1
ATOM 1029 C C . ASP A 1 142 ? -46.07701 -17.64388 -0.59685 1.000 123.95502 195 ASP A C 1
ATOM 1030 O O . ASP A 1 142 ? -46.61407 -16.78639 0.11301 1.000 121.90585 195 ASP A O 1
ATOM 1035 N N . SER A 1 143 ? -45.05620 -17.37355 -1.40904 1.000 126.58262 196 SER A N 1
ATOM 1036 C CA . SER A 1 143 ? -44.39250 -16.07812 -1.42300 1.000 121.56527 196 SER A CA 1
ATOM 1037 C C . SER A 1 143 ? -45.28863 -15.00232 -2.03923 1.000 115.24269 196 SER A C 1
ATOM 1038 O O . SER A 1 143 ? -46.17240 -15.30419 -2.84530 1.000 115.89730 196 SER A O 1
ATOM 1041 N N . PRO A 1 144 ? -45.09311 -13.73483 -1.65605 1.000 108.95102 197 PRO A N 1
ATOM 1042 C CA . PRO A 1 144 ? -45.87288 -12.65280 -2.28046 1.000 107.40101 197 PRO A CA 1
ATOM 1043 C C . PRO A 1 144 ? -45.51439 -12.41991 -3.73540 1.000 104.92937 197 PRO A C 1
ATOM 1044 O O . PRO A 1 144 ? -46.34912 -11.89827 -4.48541 1.000 101.82473 197 PRO A O 1
ATOM 1048 N N . MET A 1 145 ? -44.29733 -12.78388 -4.15031 1.000 105.90597 198 MET A N 1
ATOM 1049 C CA . MET A 1 145 ? -43.86102 -12.55169 -5.52348 1.000 102.89097 198 MET A CA 1
ATOM 1050 C C . MET A 1 145 ? -44.71027 -13.31480 -6.53181 1.000 102.94578 198 MET A C 1
ATOM 1051 O O . MET A 1 145 ? -44.83946 -12.87983 -7.68018 1.000 112.39239 198 MET A O 1
ATOM 1056 N N . LEU A 1 146 ? -45.30816 -14.43774 -6.12434 1.000 108.21754 199 LEU A N 1
ATOM 1057 C CA . LEU A 1 146 ? -45.89504 -15.36389 -7.09066 1.000 108.42138 199 LEU A CA 1
ATOM 1058 C C . LEU A 1 146 ? -47.09518 -14.75127 -7.80361 1.000 104.70814 199 LEU A C 1
ATOM 1059 O O . LEU A 1 146 ? -47.30313 -15.00137 -8.99663 1.000 106.54280 199 LEU A O 1
ATOM 1064 N N . GLU A 1 147 ? -47.90466 -13.94951 -7.09636 1.000 98.30292 200 GLU A N 1
ATOM 1065 C CA . GLU A 1 147 ? -49.11070 -13.41517 -7.72944 1.000 96.32730 200 GLU A CA 1
ATOM 1066 C C . GLU A 1 147 ? -48.78784 -12.40469 -8.82503 1.000 95.35824 200 GLU A C 1
ATOM 1067 O O . GLU A 1 147 ? -49.20847 -12.61558 -9.97599 1.000 95.74917 200 GLU A O 1
ATOM 1073 N N . PRO A 1 148 ? -48.05793 -11.31139 -8.56581 1.000 100.41753 201 PRO A N 1
ATOM 1074 C CA . PRO A 1 148 ? -47.71824 -10.41631 -9.68393 1.000 99.13388 201 PRO A CA 1
ATOM 1075 C C . PRO A 1 148 ? -46.85385 -11.08288 -10.73581 1.000 99.90197 201 PRO A C 1
ATOM 1076 O O . PRO A 1 148 ? -46.97203 -10.75042 -11.92174 1.000 94.80014 201 PRO A O 1
ATOM 1080 N N . ALA A 1 149 ? -45.99876 -12.02915 -10.33678 1.000 112.49950 202 ALA A N 1
ATOM 1081 C CA . ALA A 1 149 ? -45.20969 -12.78066 -11.30809 1.000 111.97754 202 ALA A CA 1
ATOM 1082 C C . ALA A 1 149 ? -46.10959 -13.55974 -12.25544 1.000 111.88980 202 ALA A C 1
ATOM 1083 O O . ALA A 1 149 ? -45.92182 -13.52508 -13.47512 1.000 111.41669 202 ALA A O 1
ATOM 1085 N N . VAL A 1 150 ? -47.10405 -14.26190 -11.71130 1.000 110.28297 203 VAL A N 1
ATOM 1086 C CA . VAL A 1 150 ? -48.02171 -15.01247 -12.56044 1.000 98.15428 203 VAL A CA 1
ATOM 1087 C C . VAL A 1 150 ? -48.78354 -14.06255 -13.46910 1.000 96.32676 203 VAL A C 1
ATOM 1088 O O . VAL A 1 150 ? -48.91443 -14.29783 -14.67541 1.000 90.38816 203 VAL A O 1
ATOM 1092 N N . ARG A 1 151 ? -49.27718 -12.96202 -12.90254 1.000 90.64984 204 ARG A N 1
ATOM 1093 C CA . ARG A 1 151 ? -50.00848 -11.97215 -13.68422 1.000 88.06680 204 ARG A CA 1
ATOM 1094 C C . ARG A 1 151 ? -49.14777 -11.41596 -14.80858 1.000 83.72273 204 ARG A C 1
ATOM 1095 O O . ARG A 1 151 ? -49.51706 -11.48683 -15.98368 1.000 81.12811 204 ARG A O 1
ATOM 1103 N N . TYR A 1 152 ? -47.98569 -10.86135 -14.46325 1.000 84.66208 205 TYR A N 1
ATOM 1104 C CA . TYR A 1 152 ? -47.11635 -10.27902 -15.47950 1.000 79.12492 205 TYR A CA 1
ATOM 1105 C C . TYR A 1 152 ? -46.67321 -11.32160 -16.49922 1.000 77.04902 205 TYR A C 1
ATOM 1106 O O . TYR A 1 152 ? -46.62534 -11.03907 -17.70068 1.000 75.32765 205 TYR A O 1
ATOM 1115 N N . LEU A 1 153 ? -46.34112 -12.53088 -16.04354 1.000 78.79330 206 LEU A N 1
ATOM 1116 C CA . LEU A 1 153 ? -45.92451 -13.57768 -16.97243 1.000 76.87447 206 LEU A CA 1
ATOM 1117 C C . LEU A 1 153 ? -47.04792 -13.94183 -17.93136 1.000 74.18192 206 LEU A C 1
ATOM 1118 O O . LEU A 1 153 ? -46.85221 -13.97674 -19.15052 1.000 74.45462 206 LEU A O 1
ATOM 1123 N N . THR A 1 154 ? -48.23388 -14.22856 -17.39127 1.000 77.79955 207 THR A N 1
ATOM 1124 C CA . THR A 1 154 ? -49.35135 -14.66375 -18.22394 1.000 73.38811 207 THR A CA 1
ATOM 1125 C C . THR A 1 154 ? -49.74344 -13.59975 -19.24142 1.000 72.82485 207 THR A C 1
ATOM 1126 O O . THR A 1 154 ? -50.09416 -13.91943 -20.38384 1.000 72.06970 207 THR A O 1
ATOM 1130 N N . ILE A 1 155 ? -49.67868 -12.32783 -18.84642 1.000 72.24992 208 ILE A N 1
ATOM 1131 C CA . ILE A 1 155 ? -50.07616 -11.24086 -19.73643 1.000 68.03446 208 ILE A CA 1
ATOM 1132 C C . ILE A 1 155 ? -49.01355 -11.01222 -20.80354 1.000 68.23930 208 ILE A C 1
ATOM 1133 O O . ILE A 1 155 ? -49.31434 -10.95792 -22.00231 1.000 65.17190 208 ILE A O 1
ATOM 1138 N N . ARG A 1 156 ? -47.75294 -10.87351 -20.38545 1.000 67.73792 209 ARG A N 1
ATOM 1139 C CA . ARG A 1 156 ? -46.67778 -10.67317 -21.34844 1.000 66.19557 209 ARG A CA 1
ATOM 1140 C C . ARG A 1 156 ? -46.55025 -11.84191 -22.31759 1.000 65.31583 209 ARG A C 1
ATOM 1141 O O . ARG A 1 156 ? -46.02708 -11.66118 -23.42226 1.000 65.61473 209 ARG A O 1
ATOM 1149 N N . SER A 1 157 ? -47.02979 -13.03095 -21.94431 1.000 63.49469 210 SER A N 1
ATOM 1150 C CA . SER A 1 157 ? -46.98769 -14.15753 -22.86958 1.000 62.95509 210 SER A CA 1
ATOM 1151 C C . SER A 1 157 ? -47.93540 -13.98173 -24.04704 1.000 61.89399 210 SER A C 1
ATOM 1152 O O . SER A 1 157 ? -47.90017 -14.79724 -24.97404 1.000 64.35476 210 SER A O 1
ATOM 1155 N N . LEU A 1 158 ? -48.77953 -12.94873 -24.03507 1.000 61.11441 211 LEU A N 1
ATOM 1156 C CA . LEU A 1 158 ? -49.51429 -12.59942 -25.24259 1.000 59.37997 211 LEU A CA 1
ATOM 1157 C C . LEU A 1 158 ? -48.58770 -12.03821 -26.30953 1.000 61.12076 211 LEU A C 1
ATOM 1158 O O . LEU A 1 158 ? -48.84790 -12.20332 -27.50620 1.000 62.45769 211 LEU A O 1
ATOM 1163 N N . GLY A 1 159 ? -47.51487 -11.36607 -25.90040 1.000 62.46121 212 GLY A N 1
ATOM 1164 C CA . GLY A 1 159 ? -46.55072 -10.86505 -26.85540 1.000 60.60215 212 GLY A CA 1
ATOM 1165 C C . GLY A 1 159 ? -45.63930 -11.90996 -27.45314 1.000 61.87118 212 GLY A C 1
ATOM 1166 O O . GLY A 1 159 ? -44.94265 -11.60620 -28.42469 1.000 63.20697 212 GLY A O 1
ATOM 1167 N N . ALA A 1 160 ? -45.63631 -13.12845 -26.90508 1.000 62.78489 213 ALA A N 1
ATOM 1168 C CA . ALA A 1 160 ? -44.72567 -14.16700 -27.38810 1.000 65.30046 213 ALA A CA 1
ATOM 1169 C C . ALA A 1 160 ? -44.89831 -14.50717 -28.86802 1.000 66.30325 213 ALA A C 1
ATOM 1170 O O . ALA A 1 160 ? -43.87565 -14.75007 -29.53530 1.000 65.65208 213 ALA A O 1
ATOM 1172 N N . PRO A 1 161 ? -46.11388 -14.60393 -29.42547 1.000 71.72903 214 PRO A N 1
ATOM 1173 C CA . PRO A 1 161 ? -46.22123 -14.74608 -30.89114 1.000 70.24002 214 PRO A CA 1
ATOM 1174 C C . PRO A 1 161 ? -45.55925 -13.61766 -31.66797 1.000 71.77444 214 PRO A C 1
ATOM 1175 O O . PRO A 1 161 ? -44.73291 -13.87657 -32.55503 1.000 73.57450 214 PRO A O 1
ATOM 1179 N N . ALA A 1 162 ? -45.91090 -12.36407 -31.36278 1.000 64.97726 215 ALA A N 1
ATOM 1180 C CA . ALA A 1 162 ? -45.29988 -11.23252 -32.05335 1.000 60.82784 215 ALA A CA 1
ATOM 1181 C C . ALA A 1 162 ? -43.78578 -11.21890 -31.86630 1.000 59.78162 215 ALA A C 1
ATOM 1182 O O . ALA A 1 162 ? -43.03970 -10.92180 -32.80832 1.000 57.96174 215 ALA A O 1
ATOM 1184 N N . VAL A 1 163 ? -43.31270 -11.55764 -30.66223 1.000 60.94060 216 VAL A N 1
ATOM 1185 C CA . VAL A 1 163 ? -41.87832 -11.51421 -30.38299 1.000 57.86714 216 VAL A CA 1
ATOM 1186 C C . VAL A 1 163 ? -41.13058 -12.46744 -31.30362 1.000 57.93863 216 VAL A C 1
ATOM 1187 O O . VAL A 1 163 ? -40.22073 -12.06464 -32.03626 1.000 59.27945 216 VAL A O 1
ATOM 1191 N N . LEU A 1 164 ? -41.52612 -13.74101 -31.30891 1.000 54.98619 217 LEU A N 1
ATOM 1192 C CA . LEU A 1 164 ? -40.80139 -14.70140 -32.13281 1.000 55.18688 217 LEU A CA 1
ATOM 1193 C C . LEU A 1 164 ? -41.01600 -14.45186 -33.61733 1.000 54.68522 217 LEU A C 1
ATOM 1194 O O . LEU A 1 164 ? -40.14872 -14.79343 -34.42969 1.000 55.21997 217 LEU A O 1
ATOM 1199 N N . LEU A 1 165 ? -42.14990 -13.85781 -33.99202 1.000 55.76305 218 LEU A N 1
ATOM 1200 C CA . LEU A 1 165 ? -42.38485 -13.55520 -35.40046 1.000 54.95143 218 LEU A CA 1
ATOM 1201 C C . LEU A 1 165 ? -41.48281 -12.42240 -35.88222 1.000 51.60993 218 LEU A C 1
ATOM 1202 O O . LEU A 1 165 ? -40.92412 -12.49222 -36.98472 1.000 52.06780 218 LEU A O 1
ATOM 1207 N N . SER A 1 166 ? -41.35511 -11.35512 -35.09039 1.000 53.22032 219 SER A N 1
ATOM 1208 C CA . SER A 1 166 ? -40.45163 -10.27510 -35.46192 1.000 50.80342 219 SER A CA 1
ATOM 1209 C C . SER A 1 166 ? -38.99184 -10.71368 -35.43533 1.000 54.13205 219 SER A C 1
ATOM 1210 O O . SER A 1 166 ? -38.16838 -10.11418 -36.13296 1.000 55.86413 219 SER A O 1
ATOM 1213 N N . LEU A 1 167 ? -38.64996 -11.74002 -34.65019 1.000 54.72022 220 LEU A N 1
ATOM 1214 C CA . LEU A 1 167 ? -37.28334 -12.25536 -34.66570 1.000 51.62849 220 LEU A CA 1
ATOM 1215 C C . LEU A 1 167 ? -36.99877 -13.03424 -35.94367 1.000 51.61337 220 LEU A C 1
ATOM 1216 O O . LEU A 1 167 ? -35.90932 -12.92223 -36.51672 1.000 54.30136 220 LEU A O 1
ATOM 1221 N N . ALA A 1 168 ? -37.95844 -13.84183 -36.39553 1.000 51.55741 221 ALA A N 1
ATOM 1222 C CA . ALA A 1 168 ? -37.84929 -14.45616 -37.71398 1.000 51.20527 221 ALA A CA 1
ATOM 1223 C C . ALA A 1 168 ? -37.69347 -13.39835 -38.79888 1.000 53.78573 221 ALA A C 1
ATOM 1224 O O . ALA A 1 168 ? -36.91505 -13.57570 -39.74233 1.000 56.34937 221 ALA A O 1
ATOM 1226 N N . MET A 1 169 ? -38.43835 -12.29401 -38.68613 1.000 52.05979 222 MET A N 1
ATOM 1227 C CA . MET A 1 169 ? -38.36647 -11.22717 -39.68304 1.000 53.26168 222 MET A CA 1
ATOM 1228 C C . MET A 1 169 ? -37.04584 -10.46800 -39.61483 1.000 55.53305 222 MET A C 1
ATOM 1229 O O . MET A 1 169 ? -36.64150 -9.85469 -40.60873 1.000 59.32667 222 MET A O 1
ATOM 1234 N N . GLN A 1 170 ? -36.38973 -10.44300 -38.44982 1.000 53.97245 223 GLN A N 1
ATOM 1235 C CA . GLN A 1 170 ? -35.04111 -9.88386 -38.39208 1.000 53.95142 223 GLN A CA 1
ATOM 1236 C C . GLN A 1 170 ? -34.03995 -10.78836 -39.09871 1.000 55.67767 223 GLN A C 1
ATOM 1237 O O . GLN A 1 170 ? -33.11555 -10.30068 -39.75835 1.000 59.47103 223 GLN A O 1
ATOM 1243 N N . GLY A 1 171 ? -34.18638 -12.10531 -38.95322 1.000 56.80324 224 GLY A N 1
ATOM 1244 C CA . GLY A 1 171 ? -33.42005 -13.00909 -39.79378 1.000 59.89508 224 GLY A CA 1
ATOM 1245 C C . GLY A 1 171 ? -33.65986 -12.77176 -41.27356 1.000 62.44203 224 GLY A C 1
ATOM 1246 O O . GLY A 1 171 ? -32.72016 -12.78444 -42.07376 1.000 64.77048 224 GLY A O 1
ATOM 1247 N N . VAL A 1 172 ? -34.92555 -12.57211 -41.65961 1.000 63.34638 225 VAL A N 1
ATOM 1248 C CA . VAL A 1 172 ? -35.25370 -12.29017 -43.05796 1.000 63.09240 225 VAL A CA 1
ATOM 1249 C C . VAL A 1 172 ? -34.54760 -11.02369 -43.52643 1.000 66.62636 225 VAL A C 1
ATOM 1250 O O . VAL A 1 172 ? -33.77030 -11.04030 -44.48846 1.000 67.90620 225 VAL A O 1
ATOM 1254 N N . PHE A 1 173 ? -34.82907 -9.89922 -42.85708 1.000 67.93749 226 PHE A N 1
ATOM 1255 C CA . PHE A 1 173 ? -34.24066 -8.62301 -43.25457 1.000 66.06882 226 PHE A CA 1
ATOM 1256 C C . PHE A 1 173 ? -32.72137 -8.64731 -43.19935 1.000 67.20749 226 PHE A C 1
ATOM 1257 O O . PHE A 1 173 ? -32.06755 -7.88848 -43.92243 1.000 69.46996 226 PHE A O 1
ATOM 1265 N N . ARG A 1 174 ? -32.13768 -9.51212 -42.36707 1.000 63.04999 227 ARG A N 1
ATOM 1266 C CA . ARG A 1 174 ? -30.69086 -9.68209 -42.41500 1.000 63.34643 227 ARG A CA 1
ATOM 1267 C C . ARG A 1 174 ? -30.26626 -10.45270 -43.65815 1.000 67.19735 227 ARG A C 1
ATOM 1268 O O . ARG A 1 174 ? -29.18541 -10.19764 -44.20527 1.000 67.86105 227 ARG A O 1
ATOM 1276 N N . GLY A 1 175 ? -31.10065 -11.39243 -44.11422 1.000 66.42032 228 GLY A N 1
ATOM 1277 C CA . GLY A 1 175 ? -30.85802 -12.03328 -45.39673 1.000 66.69633 228 GLY A CA 1
ATOM 1278 C C . GLY A 1 175 ? -30.78075 -11.03738 -46.53758 1.000 69.30319 228 GLY A C 1
ATOM 1279 O O . GLY A 1 175 ? -29.98696 -11.20152 -47.46811 1.000 75.28962 228 GLY A O 1
ATOM 1280 N N . PHE A 1 176 ? -31.60307 -9.99255 -46.48372 1.000 69.45053 229 PHE A N 1
ATOM 1281 C CA . PHE A 1 176 ? -31.58394 -8.95463 -47.50280 1.000 68.39330 229 PHE A CA 1
ATOM 1282 C C . PHE A 1 176 ? -30.49739 -7.91678 -47.25437 1.000 66.71625 229 PHE A C 1
ATOM 1283 O O . PHE A 1 176 ? -30.48176 -6.88949 -47.94054 1.000 69.27406 229 PHE A O 1
ATOM 1291 N N . LYS A 1 177 ? -29.58536 -8.17845 -46.31440 1.000 65.45009 230 LYS A N 1
ATOM 1292 C CA . LYS A 1 177 ? -28.54847 -7.22348 -45.92353 1.000 65.18448 230 LYS A CA 1
ATOM 1293 C C . LYS A 1 177 ? -29.15459 -5.88473 -45.50535 1.000 63.91127 230 LYS A C 1
ATOM 1294 O O . LYS A 1 177 ? -28.62023 -4.81448 -45.80478 1.000 64.13371 230 LYS A O 1
ATOM 1300 N N . ASP A 1 178 ? -30.28163 -5.94273 -44.79934 1.000 61.01572 231 ASP A N 1
ATOM 1301 C CA . ASP A 1 178 ? -30.98395 -4.75067 -44.32260 1.000 61.06134 231 ASP A CA 1
ATOM 1302 C C . ASP A 1 178 ? -31.16252 -4.86642 -42.80794 1.000 60.86199 231 ASP A C 1
ATOM 1303 O O . ASP A 1 178 ? -32.14620 -5.43412 -42.32246 1.000 59.01505 231 ASP A O 1
ATOM 1308 N N . THR A 1 179 ? -30.20390 -4.31205 -42.06301 1.000 58.57151 232 THR A N 1
ATOM 1309 C CA . THR A 1 179 ? -30.30865 -4.19267 -40.61411 1.000 57.57872 232 THR A CA 1
ATOM 1310 C C . THR A 1 179 ? -30.97617 -2.89338 -40.17578 1.000 57.27278 232 THR A C 1
ATOM 1311 O O . THR A 1 179 ? -31.33774 -2.76086 -38.99854 1.000 57.21758 232 THR A O 1
ATOM 1315 N N . LYS A 1 180 ? -31.12843 -1.93272 -41.09166 1.000 56.18993 233 LYS A N 1
ATOM 1316 C CA . LYS A 1 180 ? -31.78347 -0.67348 -40.75893 1.000 55.43499 233 LYS A CA 1
ATOM 1317 C C . LYS A 1 180 ? -33.26585 -0.87431 -40.46523 1.000 55.83452 233 LYS A C 1
ATOM 1318 O O . LYS A 1 180 ? -33.82131 -0.22035 -39.57310 1.000 56.14236 233 LYS A O 1
ATOM 1324 N N . THR A 1 181 ? -33.92631 -1.77759 -41.20517 1.000 59.28080 234 THR A N 1
ATOM 1325 C CA . THR A 1 181 ? -35.35847 -1.97943 -40.98634 1.000 58.14524 234 THR A CA 1
ATOM 1326 C C . THR A 1 181 ? -35.64591 -2.58975 -39.62077 1.000 58.60233 234 THR A C 1
ATOM 1327 O O . THR A 1 181 ? -36.51912 -2.06516 -38.90623 1.000 57.86524 234 THR A O 1
ATOM 1331 N N . PRO A 1 182 ? -34.96151 -3.65353 -39.17870 1.000 55.30580 235 PRO A N 1
ATOM 1332 C CA . PRO A 1 182 ? -35.15199 -4.07633 -37.78460 1.000 54.33603 235 PRO A CA 1
ATOM 1333 C C . PRO A 1 182 ? -34.74854 -3.00745 -36.78574 1.000 54.94302 235 PRO A C 1
ATOM 1334 O O . PRO A 1 182 ? -35.38198 -2.88120 -35.72957 1.000 55.22185 235 PRO A O 1
ATOM 1338 N N . LEU A 1 183 ? -33.70388 -2.23002 -37.08965 1.000 57.08276 236 LEU A N 1
ATOM 1339 C CA . LEU A 1 183 ? -33.27507 -1.19675 -36.15524 1.000 57.32626 236 LEU A CA 1
ATOM 1340 C C . LEU A 1 183 ? -34.34279 -0.12384 -36.00303 1.000 67.81732 236 LEU A C 1
ATOM 1341 O O . LEU A 1 183 ? -34.62060 0.33413 -34.88920 1.000 57.93111 236 LEU A O 1
ATOM 1346 N N . TYR A 1 184 ? -34.96673 0.27188 -37.10864 1.000 54.47629 237 TYR A N 1
ATOM 1347 C CA . TYR A 1 184 ? -36.03024 1.26344 -37.03542 1.000 57.28382 237 TYR A CA 1
ATOM 1348 C C . TYR A 1 184 ? -37.23151 0.72889 -36.26587 1.000 56.73262 237 TYR A C 1
ATOM 1349 O O . TYR A 1 184 ? -37.78159 1.41666 -35.39974 1.000 56.30355 237 TYR A O 1
ATOM 1358 N N . ALA A 1 185 ? -37.63915 -0.50855 -36.56013 1.000 57.32777 238 ALA A N 1
ATOM 1359 C CA . ALA A 1 185 ? -38.76384 -1.12155 -35.85729 1.000 55.83472 238 ALA A CA 1
ATOM 1360 C C . ALA A 1 185 ? -38.47988 -1.24327 -34.36876 1.000 55.57388 238 ALA A C 1
ATOM 1361 O O . ALA A 1 185 ? -39.35988 -0.99217 -33.53617 1.000 55.34991 238 ALA A O 1
ATOM 1363 N N . THR A 1 186 ? -37.25768 -1.65133 -34.01987 1.000 54.43209 239 THR A N 1
ATOM 1364 C CA . THR A 1 186 ? -36.89333 -1.82107 -32.61877 1.000 52.44145 239 THR A CA 1
ATOM 1365 C C . THR A 1 186 ? -36.92681 -0.48945 -31.88677 1.000 54.22469 239 THR A C 1
ATOM 1366 O O . THR A 1 186 ? -37.43942 -0.39956 -30.76652 1.000 52.74625 239 THR A O 1
ATOM 1370 N N . VAL A 1 187 ? -36.37576 0.55428 -32.50109 1.000 53.18813 240 VAL A N 1
ATOM 1371 C CA . VAL A 1 187 ? -36.41203 1.87589 -31.88801 1.000 52.37300 240 VAL A CA 1
ATOM 1372 C C . VAL A 1 187 ? -37.85210 2.33235 -31.69328 1.000 52.88672 240 VAL A C 1
ATOM 1373 O O . VAL A 1 187 ? -38.22855 2.81287 -30.61742 1.000 54.20480 240 VAL A O 1
ATOM 1377 N N . VAL A 1 188 ? -38.68706 2.15479 -32.72116 1.000 53.29295 241 VAL A N 1
ATOM 1378 C CA . VAL A 1 188 ? -40.07573 2.60878 -32.64678 1.000 54.00247 241 VAL A CA 1
ATOM 1379 C C . VAL A 1 188 ? -40.80175 1.93469 -31.48766 1.000 54.32921 241 VAL A C 1
ATOM 1380 O O . VAL A 1 188 ? -41.39917 2.60030 -30.63206 1.000 54.77537 241 VAL A O 1
ATOM 1384 N N . GLY A 1 189 ? -40.72398 0.60536 -31.41825 1.000 55.46272 242 GLY A N 1
ATOM 1385 C CA . GLY A 1 189 ? -41.41504 -0.10269 -30.35613 1.000 55.37155 242 GLY A CA 1
ATOM 1386 C C . GLY A 1 189 ? -40.89202 0.26943 -28.98424 1.000 59.80380 242 GLY A C 1
ATOM 1387 O O . GLY A 1 189 ? -41.66621 0.45157 -28.04200 1.000 61.81848 242 GLY A O 1
ATOM 1388 N N . ASP A 1 190 ? -39.57378 0.44682 -28.86926 1.000 54.90523 243 ASP A N 1
ATOM 1389 C CA . ASP A 1 190 ? -38.96434 0.68364 -27.56475 1.000 54.50175 243 ASP A CA 1
ATOM 1390 C C . ASP A 1 190 ? -39.33287 2.06297 -27.03857 1.000 54.97367 243 ASP A C 1
ATOM 1391 O O . ASP A 1 190 ? -39.57432 2.23426 -25.83753 1.000 56.69490 243 ASP A O 1
ATOM 1396 N N . ALA A 1 191 ? -39.38032 3.05820 -27.92596 1.000 55.89049 244 ALA A N 1
ATOM 1397 C CA . ALA A 1 191 ? -39.86531 4.37529 -27.53227 1.000 55.79021 244 ALA A CA 1
ATOM 1398 C C . ALA A 1 191 ? -41.33480 4.31991 -27.14541 1.000 56.37709 244 ALA A C 1
ATOM 1399 O O . ALA A 1 191 ? -41.75108 4.95039 -26.16662 1.000 57.46819 244 ALA A O 1
ATOM 1401 N N . THR A 1 192 ? -42.13606 3.56463 -27.89878 1.000 58.43334 245 THR A N 1
ATOM 1402 C CA . THR A 1 192 ? -43.54879 3.44534 -27.56388 1.000 60.36373 245 THR A CA 1
ATOM 1403 C C . THR A 1 192 ? -43.73097 2.79046 -26.20302 1.000 64.41797 245 THR A C 1
ATOM 1404 O O . THR A 1 192 ? -44.62001 3.17194 -25.43221 1.000 64.80180 245 THR A O 1
ATOM 1408 N N . ASN A 1 193 ? -42.88805 1.80654 -25.88826 1.000 68.74085 246 ASN A N 1
ATOM 1409 C CA . ASN A 1 193 ? -43.00522 1.10790 -24.61490 1.000 68.88425 246 ASN A CA 1
ATOM 1410 C C . ASN A 1 193 ? -42.52035 1.99576 -23.47165 1.000 67.90545 246 ASN A C 1
ATOM 1411 O O . ASN A 1 193 ? -43.11012 1.99879 -22.38444 1.000 68.57802 246 ASN A O 1
ATOM 1416 N N . ILE A 1 194 ? -41.44516 2.75566 -23.69916 1.000 63.72962 247 ILE A N 1
ATOM 1417 C CA . ILE A 1 194 ? -41.00288 3.72151 -22.70075 1.000 61.03301 247 ILE A CA 1
ATOM 1418 C C . ILE A 1 194 ? -42.07324 4.78014 -22.48674 1.000 60.90690 247 ILE A C 1
ATOM 1419 O O . ILE A 1 194 ? -42.23815 5.29671 -21.37476 1.000 61.32233 247 ILE A O 1
ATOM 1424 N N . ILE A 1 195 ? -42.86487 5.06498 -23.52140 1.000 60.33886 248 ILE A N 1
ATOM 1425 C CA . ILE A 1 195 ? -43.95711 6.02136 -23.38929 1.000 58.71205 248 ILE A CA 1
ATOM 1426 C C . ILE A 1 195 ? -45.15496 5.37970 -22.70277 1.000 60.93667 248 ILE A C 1
ATOM 1427 O O . ILE A 1 195 ? -45.78946 5.99244 -21.83875 1.000 64.04819 248 ILE A O 1
ATOM 1432 N N . LEU A 1 196 ? -45.46882 4.13131 -23.04851 1.000 62.41110 249 LEU A N 1
ATOM 1433 C CA . LEU A 1 196 ? -46.66156 3.48943 -22.51211 1.000 62.92454 249 LEU A CA 1
ATOM 1434 C C . LEU A 1 196 ? -46.49437 3.01692 -21.07535 1.000 65.01494 249 LEU A C 1
ATOM 1435 O O . LEU A 1 196 ? -47.50154 2.82050 -20.38768 1.000 66.11138 249 LEU A O 1
ATOM 1440 N N . ASP A 1 197 ? -45.25846 2.82647 -20.61160 1.000 63.77191 250 ASP A N 1
ATOM 1441 C CA . ASP A 1 197 ? -45.04200 2.34725 -19.24646 1.000 65.60340 250 ASP A CA 1
ATOM 1442 C C . ASP A 1 197 ? -45.63804 3.26454 -18.18719 1.000 66.93769 250 ASP A C 1
ATOM 1443 O O . ASP A 1 197 ? -46.41641 2.77508 -17.35090 1.000 69.94637 250 ASP A O 1
ATOM 1448 N N . PRO A 1 198 ? -45.35236 4.57127 -18.15619 1.000 67.25919 251 PRO A N 1
ATOM 1449 C CA . PRO A 1 198 ? -45.97594 5.39564 -17.11405 1.000 67.85772 251 PRO A CA 1
ATOM 1450 C C . PRO A 1 198 ? -47.46263 5.59606 -17.33723 1.000 71.10587 251 PRO A C 1
ATOM 1451 O O . PRO A 1 198 ? -48.21040 5.74137 -16.36158 1.000 75.29503 251 PRO A O 1
ATOM 1455 N N . ILE A 1 199 ? -47.91297 5.57756 -18.59408 1.000 69.85419 252 ILE A N 1
ATOM 1456 C CA . ILE A 1 199 ? -49.32610 5.78753 -18.89511 1.000 70.63952 252 ILE A CA 1
ATOM 1457 C C . ILE A 1 199 ? -50.16959 4.65735 -18.32362 1.000 76.13513 252 ILE A C 1
ATOM 1458 O O . ILE A 1 199 ? -51.23512 4.89143 -17.74273 1.000 79.38275 252 ILE A O 1
ATOM 1463 N N . LEU A 1 200 ? -49.70584 3.41618 -18.47422 1.000 73.90392 253 LEU A N 1
ATOM 1464 C CA . LEU A 1 200 ? -50.46676 2.24370 -18.05820 1.000 75.87126 253 LEU A CA 1
ATOM 1465 C C . LEU A 1 200 ? -50.19069 1.85997 -16.60722 1.000 77.53880 253 LEU A C 1
ATOM 1466 O O . LEU A 1 200 ? -51.12712 1.68435 -15.82121 1.000 82.41557 253 LEU A O 1
ATOM 1471 N N . MET A 1 201 ? -48.91283 1.72950 -16.24060 1.000 73.14656 254 MET A N 1
ATOM 1472 C CA . MET A 1 201 ? -48.56470 1.31651 -14.88383 1.000 75.37552 254 MET A CA 1
ATOM 1473 C C . MET A 1 201 ? -49.12060 2.28578 -13.85020 1.000 78.48901 254 MET A C 1
ATOM 1474 O O . MET A 1 201 ? -49.69561 1.86796 -12.83705 1.000 80.61119 254 MET A O 1
ATOM 1479 N N . PHE A 1 202 ? -48.97298 3.58472 -14.09874 1.000 77.76429 255 PHE A N 1
ATOM 1480 C CA . PHE A 1 202 ? -49.22067 4.61213 -13.09849 1.000 78.39970 255 PHE A CA 1
ATOM 1481 C C . PHE A 1 202 ? -50.50098 5.39489 -13.34434 1.000 83.11774 255 PHE A C 1
ATOM 1482 O O . PHE A 1 202 ? -51.32349 5.53202 -12.43321 1.000 87.14347 255 PHE A O 1
ATOM 1490 N N . VAL A 1 203 ? -50.69609 5.91725 -14.55585 1.000 82.51765 256 VAL A N 1
ATOM 1491 C CA . VAL A 1 203 ? -51.90594 6.68378 -14.83394 1.000 85.71574 256 VAL A CA 1
ATOM 1492 C C . VAL A 1 203 ? -53.12587 5.76954 -14.88679 1.000 92.58211 256 VAL A C 1
ATOM 1493 O O . VAL A 1 203 ? -54.22386 6.15381 -14.46376 1.000 96.28513 256 VAL A O 1
ATOM 1497 N N . CYS A 1 204 ? -52.96021 4.54877 -15.39387 1.000 95.91846 257 CYS A N 1
ATOM 1498 C CA . CYS A 1 204 ? -54.05860 3.59172 -15.44104 1.000 98.29771 257 CYS A CA 1
ATOM 1499 C C . CYS A 1 204 ? -54.13366 2.69942 -14.20803 1.000 99.58227 257 CYS A C 1
ATOM 1500 O O . CYS A 1 204 ? -55.07079 1.90007 -14.10202 1.000 99.96644 257 CYS A O 1
ATOM 1503 N N . HIS A 1 205 ? -53.18817 2.82555 -13.27782 1.000 93.07322 258 HIS A N 1
ATOM 1504 C CA . HIS A 1 205 ? -53.15202 2.02450 -12.05433 1.000 93.68993 258 HIS A CA 1
ATOM 1505 C C . HIS A 1 205 ? -53.28003 0.53544 -12.37140 1.000 92.50816 258 HIS A C 1
ATOM 1506 O O . HIS A 1 205 ? -54.21053 -0.15122 -11.94445 1.000 92.00840 258 HIS A O 1
ATOM 1513 N N . MET A 1 206 ? -52.31164 0.04668 -13.13882 1.000 87.08143 259 MET A N 1
ATOM 1514 C CA . MET A 1 206 ? -52.27329 -1.34336 -13.55419 1.000 85.32482 259 MET A CA 1
ATOM 1515 C C . MET A 1 206 ? -51.01576 -2.07004 -13.11231 1.000 83.61580 259 MET A C 1
ATOM 1516 O O . MET A 1 206 ? -50.95927 -3.29668 -13.24491 1.000 85.08867 259 MET A O 1
ATOM 1521 N N . GLY A 1 207 ? -50.00037 -1.35481 -12.64308 1.000 80.80446 260 GLY A N 1
ATOM 1522 C CA . GLY A 1 207 ? -48.85643 -2.00341 -12.02319 1.000 82.74376 260 GLY A CA 1
ATOM 1523 C C . GLY A 1 207 ? -48.14854 -2.92751 -12.99088 1.000 88.14606 260 GLY A C 1
ATOM 1524 O O . GLY A 1 207 ? -47.67138 -2.50447 -14.05174 1.000 90.03072 260 GLY A O 1
ATOM 1525 N N . VAL A 1 208 ? -48.06767 -4.21134 -12.62916 1.000 84.76245 261 VAL A N 1
ATOM 1526 C CA . VAL A 1 208 ? -47.35053 -5.15876 -13.47489 1.000 81.05984 261 VAL A CA 1
ATOM 1527 C C . VAL A 1 208 ? -48.16354 -5.50898 -14.71448 1.000 79.94415 261 VAL A C 1
ATOM 1528 O O . VAL A 1 208 ? -47.59346 -5.79538 -15.77495 1.000 78.70848 261 VAL A O 1
ATOM 1532 N N . THR A 1 209 ? -49.49670 -5.50780 -14.60670 1.000 82.11790 262 THR A N 1
ATOM 1533 C CA . THR A 1 209 ? -50.34035 -5.61287 -15.79405 1.000 81.89018 262 THR A CA 1
ATOM 1534 C C . THR A 1 209 ? -50.08191 -4.46015 -16.76133 1.000 74.60633 262 THR A C 1
ATOM 1535 O O . THR A 1 209 ? -50.01823 -4.66249 -17.97915 1.000 71.07222 262 THR A O 1
ATOM 1539 N N . GLY A 1 210 ? -49.92479 -3.24383 -16.23376 1.000 80.16516 263 GLY A N 1
ATOM 1540 C CA . GLY A 1 210 ? -49.62204 -2.10274 -17.08607 1.000 77.14592 263 GLY A CA 1
ATOM 1541 C C . GLY A 1 210 ? -48.30963 -2.24904 -17.83169 1.000 73.52005 263 GLY A C 1
ATOM 1542 O O . GLY A 1 210 ? -48.21843 -1.93644 -19.02182 1.000 72.12878 263 GLY A O 1
ATOM 1543 N N . ALA A 1 211 ? -47.26247 -2.68965 -17.12666 1.000 72.88614 264 ALA A N 1
ATOM 1544 C CA . ALA A 1 211 ? -45.95933 -2.86995 -17.75974 1.000 70.11349 264 ALA A CA 1
ATOM 1545 C C . ALA A 1 211 ? -46.01218 -3.93418 -18.84749 1.000 69.07632 264 ALA A C 1
ATOM 1546 O O . ALA A 1 211 ? -45.39468 -3.77645 -19.90876 1.000 67.83151 264 ALA A O 1
ATOM 1548 N N . ALA A 1 212 ? -46.72497 -5.03891 -18.58497 1.000 69.59801 265 ALA A N 1
ATOM 1549 C CA . ALA A 1 212 ? -46.89028 -6.10212 -19.57599 1.000 66.49601 265 ALA A CA 1
ATOM 1550 C C . ALA A 1 212 ? -47.68660 -5.63056 -20.78939 1.000 65.66323 265 ALA A C 1
ATOM 1551 O O . ALA A 1 212 ? -47.33169 -5.95041 -21.93053 1.000 65.41379 265 ALA A O 1
ATOM 1553 N N . VAL A 1 213 ? -48.77211 -4.88122 -20.56486 1.000 67.56136 266 VAL A N 1
ATOM 1554 C CA . VAL A 1 213 ? -49.57532 -4.37090 -21.67671 1.000 66.02210 266 VAL A CA 1
ATOM 1555 C C . VAL A 1 213 ? -48.76277 -3.38641 -22.51098 1.000 65.08013 266 VAL A C 1
ATOM 1556 O O . VAL A 1 213 ? -48.86813 -3.35571 -23.74460 1.000 63.38361 266 VAL A O 1
ATOM 1560 N N . ALA A 1 214 ? -47.95244 -2.55683 -21.85004 1.000 64.17693 267 ALA A N 1
ATOM 1561 C CA . ALA A 1 214 ? -47.06054 -1.65332 -22.56810 1.000 63.24172 267 ALA A CA 1
ATOM 1562 C C . ALA A 1 214 ? -46.10044 -2.41977 -23.47004 1.000 63.47035 267 ALA A C 1
ATOM 1563 O O . ALA A 1 214 ? -45.93248 -2.07689 -24.64657 1.000 64.10424 267 ALA A O 1
ATOM 1565 N N . HIS A 1 215 ? -45.43978 -3.44950 -22.92555 1.000 63.15166 268 HIS A N 1
ATOM 1566 C CA . HIS A 1 215 ? -44.49938 -4.23508 -23.72296 1.000 64.32244 268 HIS A CA 1
ATOM 1567 C C . HIS A 1 215 ? -45.19296 -5.00054 -24.84775 1.000 62.24509 268 HIS A C 1
ATOM 1568 O O . HIS A 1 215 ? -44.66391 -5.08149 -25.96288 1.000 66.10883 268 HIS A O 1
ATOM 1575 N N . VAL A 1 216 ? -46.37694 -5.55990 -24.58959 1.000 63.67624 269 VAL A N 1
ATOM 1576 C CA . VAL A 1 216 ? -47.01582 -6.38970 -25.60743 1.000 57.58656 269 VAL A CA 1
ATOM 1577 C C . VAL A 1 216 ? -47.52009 -5.53719 -26.76044 1.000 69.60407 269 VAL A C 1
ATOM 1578 O O . VAL A 1 216 ? -47.36703 -5.90102 -27.93220 1.000 72.32238 269 VAL A O 1
ATOM 1582 N N . ILE A 1 217 ? -48.13293 -4.39551 -26.45081 1.000 59.46097 270 ILE A N 1
ATOM 1583 C CA . ILE A 1 217 ? -48.57686 -3.48537 -27.50213 1.000 56.35200 270 ILE A CA 1
ATOM 1584 C C . ILE A 1 217 ? -47.39712 -3.04599 -28.35717 1.000 55.77705 270 ILE A C 1
ATOM 1585 O O . ILE A 1 217 ? -47.48084 -3.01465 -29.59076 1.000 57.36707 270 ILE A O 1
ATOM 1590 N N . SER A 1 218 ? -46.27356 -2.72179 -27.71716 1.000 54.00238 271 SER A N 1
ATOM 1591 C CA . SER A 1 218 ? -45.09201 -2.29215 -28.45534 1.000 53.86745 271 SER A CA 1
ATOM 1592 C C . SER A 1 218 ? -44.50891 -3.42526 -29.29366 1.000 54.56809 271 SER A C 1
ATOM 1593 O O . SER A 1 218 ? -44.05519 -3.19568 -30.42073 1.000 55.80221 271 SER A O 1
ATOM 1596 N N . GLN A 1 219 ? -44.50333 -4.65148 -28.76319 1.000 54.50968 272 GLN A N 1
ATOM 1597 C CA . GLN A 1 219 ? -43.97760 -5.77970 -29.52728 1.000 53.75473 272 GLN A CA 1
ATOM 1598 C C . GLN A 1 219 ? -44.82348 -6.05385 -30.76096 1.000 52.76167 272 GLN A C 1
ATOM 1599 O O . GLN A 1 219 ? -44.29078 -6.37312 -31.82979 1.000 53.72124 272 GLN A O 1
ATOM 1605 N N . TYR A 1 220 ? -46.14369 -5.92770 -30.63578 1.000 51.07671 273 TYR A N 1
ATOM 1606 C CA . TYR A 1 220 ? -47.01541 -6.14660 -31.78393 1.000 51.29473 273 TYR A CA 1
ATOM 1607 C C . TYR A 1 220 ? -46.91542 -5.00280 -32.78504 1.000 51.10092 273 TYR A C 1
ATOM 1608 O O . TYR A 1 220 ? -47.14462 -5.20631 -33.98330 1.000 52.16945 273 TYR A O 1
ATOM 1617 N N . LEU A 1 221 ? -46.59730 -3.79667 -32.31532 1.000 55.85812 274 LEU A N 1
ATOM 1618 C CA . LEU A 1 221 ? -46.28371 -2.70846 -33.23342 1.000 54.74614 274 LEU A CA 1
ATOM 1619 C C . LEU A 1 221 ? -45.04336 -3.03669 -34.05859 1.000 53.34037 274 LEU A C 1
ATOM 1620 O O . LEU A 1 221 ? -45.02691 -2.84074 -35.27962 1.000 55.35616 274 LEU A O 1
ATOM 1625 N N . ILE A 1 222 ? -43.99656 -3.55248 -33.40402 1.000 54.26673 275 ILE A N 1
ATOM 1626 C CA . ILE A 1 222 ? -42.75714 -3.89279 -34.10156 1.000 50.75968 275 ILE A CA 1
ATOM 1627 C C . ILE A 1 222 ? -43.00444 -4.98918 -35.12847 1.000 49.54386 275 ILE A C 1
ATOM 1628 O O . ILE A 1 222 ? -42.48380 -4.93989 -36.24876 1.0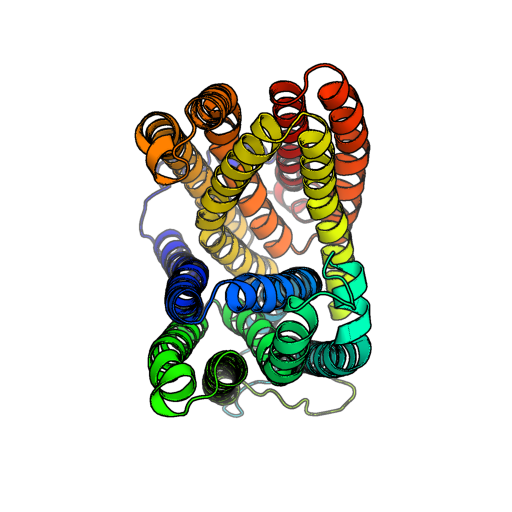00 53.49179 275 ILE A O 1
ATOM 1633 N N . THR A 1 223 ? -43.78391 -6.00571 -34.75655 1.000 50.46146 276 THR A N 1
ATOM 1634 C CA . THR A 1 223 ? -44.15455 -7.04664 -35.71054 1.000 50.25958 276 THR A CA 1
ATOM 1635 C C . THR A 1 223 ? -44.93510 -6.46249 -36.88150 1.000 53.95944 276 THR A C 1
ATOM 1636 O O . THR A 1 223 ? -44.70714 -6.83963 -38.03819 1.000 55.81597 276 THR A O 1
ATOM 1640 N N . MET A 1 224 ? -45.84645 -5.52390 -36.60166 1.000 52.87366 277 MET A N 1
ATOM 1641 C CA . MET A 1 224 ? -46.61809 -4.89250 -37.66698 1.000 52.46846 277 MET A CA 1
ATOM 1642 C C . MET A 1 224 ? -45.70565 -4.13446 -38.61629 1.000 53.97977 277 MET A C 1
ATOM 1643 O O . MET A 1 224 ? -45.81333 -4.27003 -39.84071 1.000 55.25942 277 MET A O 1
ATOM 1648 N N . ILE A 1 225 ? -44.80760 -3.31749 -38.06169 1.000 55.86235 278 ILE A N 1
ATOM 1649 C CA . ILE A 1 225 ? -43.89622 -2.53266 -38.88731 1.000 54.38868 278 ILE A CA 1
ATOM 1650 C C . ILE A 1 225 ? -43.06377 -3.44929 -39.76793 1.000 56.21990 278 ILE A C 1
ATOM 1651 O O . ILE A 1 225 ? -42.93630 -3.23546 -40.97878 1.000 60.35703 278 ILE A O 1
ATOM 1656 N N . LEU A 1 226 ? -42.47366 -4.47863 -39.16662 1.000 51.38952 279 LEU A N 1
ATOM 1657 C CA . LEU A 1 226 ? -41.62711 -5.38650 -39.92633 1.000 52.03562 279 LEU A CA 1
ATOM 1658 C C . LEU A 1 226 ? -42.40468 -6.08823 -41.03290 1.000 57.67657 279 LEU A C 1
ATOM 1659 O O . LEU A 1 226 ? -41.91328 -6.20559 -42.16125 1.000 63.66866 279 LEU A O 1
ATOM 1664 N N . ILE A 1 227 ? -43.62301 -6.55254 -40.73821 1.000 58.23655 280 ILE A N 1
ATOM 1665 C CA . ILE A 1 227 ? -44.35266 -7.34786 -41.72602 1.000 59.30395 280 ILE A CA 1
ATOM 1666 C C . ILE A 1 227 ? -44.91126 -6.47935 -42.84421 1.000 62.27954 280 ILE A C 1
ATOM 1667 O O . ILE A 1 227 ? -45.10792 -6.96614 -43.96110 1.000 66.03521 280 ILE A O 1
ATOM 1672 N N . CYS A 1 228 ? -45.21748 -5.20927 -42.57104 1.000 59.30494 281 CYS A N 1
ATOM 1673 C CA . CYS A 1 228 ? -45.62014 -4.31522 -43.65182 1.000 62.97479 281 CYS A CA 1
ATOM 1674 C C . CYS A 1 228 ? -44.46061 -4.05195 -44.60912 1.000 69.89052 281 CYS A C 1
ATOM 1675 O O . CYS A 1 228 ? -44.61552 -4.16460 -45.83039 1.000 76.68367 281 CYS A O 1
ATOM 1678 N N . ARG A 1 229 ? -43.28892 -3.69499 -44.07320 1.000 71.05981 282 ARG A N 1
ATOM 1679 C CA . ARG A 1 229 ? -42.10622 -3.52674 -44.91355 1.000 73.25731 282 ARG A CA 1
ATOM 1680 C C . ARG A 1 229 ? -41.71746 -4.82025 -45.62393 1.000 77.22952 282 ARG A C 1
ATOM 1681 O O . ARG A 1 229 ? -41.18085 -4.77533 -46.73767 1.000 82.58639 282 ARG A O 1
ATOM 1683 N N . LEU A 1 230 ? -41.94711 -5.97630 -44.98826 1.000 74.38304 283 LEU A N 1
ATOM 1684 C CA . LEU A 1 230 ? -41.53326 -7.25116 -45.57099 1.000 73.89686 283 LEU A CA 1
ATOM 1685 C C . LEU A 1 230 ? -42.43865 -7.69156 -46.71809 1.000 80.45141 283 LEU A C 1
ATOM 1686 O O . LEU A 1 230 ? -41.95087 -8.23311 -47.71726 1.000 84.18054 283 LEU A O 1
ATOM 1691 N N . VAL A 1 231 ? -43.75479 -7.48638 -46.59701 1.000 77.36197 284 VAL A N 1
ATOM 1692 C CA . VAL A 1 231 ? -44.64423 -7.84498 -47.70077 1.000 80.81447 284 VAL A CA 1
ATOM 1693 C C . VAL A 1 231 ? -44.50745 -6.85631 -48.85320 1.000 88.18267 284 VAL A C 1
ATOM 1694 O O . VAL A 1 231 ? -44.75010 -7.20905 -50.01394 1.000 92.39770 284 VAL A O 1
ATOM 1698 N N . GLN A 1 232 ? -44.11906 -5.61144 -48.56691 1.000 101.03966 285 GLN A N 1
ATOM 1699 C CA . GLN A 1 232 ? -43.94773 -4.64317 -49.64358 1.000 100.70950 285 GLN A CA 1
ATOM 1700 C C . GLN A 1 232 ? -42.69717 -4.93257 -50.46535 1.000 102.08109 285 GLN A C 1
ATOM 1701 O O . GLN A 1 232 ? -42.63372 -4.56374 -51.64364 1.000 104.22430 285 GLN A O 1
ATOM 1707 N N . GLN A 1 233 ? -41.70357 -5.59968 -49.87741 1.000 90.55361 286 GLN A N 1
ATOM 1708 C CA . GLN A 1 233 ? -40.47794 -5.89223 -50.60936 1.000 87.41209 286 GLN A CA 1
ATOM 1709 C C . GLN A 1 233 ? -40.55782 -7.21753 -51.35863 1.000 87.02034 286 GLN A C 1
ATOM 1710 O O . GLN A 1 233 ? -40.24552 -7.27711 -52.55104 1.000 88.86747 286 GLN A O 1
ATOM 1716 N N . VAL A 1 234 ? -40.97856 -8.28572 -50.68635 1.000 86.23226 287 VAL A N 1
ATOM 1717 C CA . VAL A 1 234 ? -41.07989 -9.59671 -51.30333 1.000 87.43297 287 VAL A CA 1
ATOM 1718 C C . VAL A 1 234 ? -42.44988 -10.18942 -50.99004 1.000 86.94941 287 VAL A C 1
ATOM 1719 O O . VAL A 1 234 ? -43.28181 -9.57918 -50.32111 1.000 86.96347 287 VAL A O 1
ATOM 1723 N N . ASP A 1 235 ? -42.66763 -11.39993 -51.48741 1.000 85.45077 288 ASP A N 1
ATOM 1724 C CA . ASP A 1 235 ? -43.90519 -12.13701 -51.28420 1.000 84.71622 288 ASP A CA 1
ATOM 1725 C C . ASP A 1 235 ? -43.68866 -13.18250 -50.19547 1.000 88.59878 288 ASP A C 1
ATOM 1726 O O . ASP A 1 235 ? -42.67096 -13.88672 -50.19400 1.000 90.50762 288 ASP A O 1
ATOM 1731 N N . VAL A 1 236 ? -44.62945 -13.25935 -49.25552 1.000 86.02171 289 VAL A N 1
ATOM 1732 C CA . VAL A 1 236 ? -44.52196 -14.19924 -48.14550 1.000 82.91955 289 VAL A CA 1
ATOM 1733 C C . VAL A 1 236 ? -45.40994 -15.42977 -48.32657 1.000 84.26764 289 VAL A C 1
ATOM 1734 O O . VAL A 1 236 ? -45.18357 -16.44491 -47.65092 1.000 85.66597 289 VAL A O 1
ATOM 1738 N N . ILE A 1 237 ? -46.38855 -15.37844 -49.21892 1.000 85.71044 290 ILE A N 1
ATOM 1739 C CA . ILE A 1 237 ? -47.28033 -16.51660 -49.45407 1.000 89.30265 290 ILE A CA 1
ATOM 1740 C C . ILE A 1 237 ? -46.61672 -17.46058 -50.45256 1.000 95.98517 290 ILE A C 1
ATOM 1741 O O . ILE A 1 237 ? -46.10377 -16.99427 -51.48133 1.000 97.89165 290 ILE A O 1
ATOM 1746 N N . PRO A 1 238 ? -46.59829 -18.76656 -50.20398 1.000 101.03009 291 PRO A N 1
ATOM 1747 C CA . PRO A 1 238 ? -46.07659 -19.69044 -51.21008 1.000 108.77031 291 PRO A CA 1
ATOM 1748 C C . PRO A 1 238 ? -47.11086 -19.92903 -52.29472 1.000 117.57374 291 PRO A C 1
ATOM 1749 O O . PRO A 1 238 ? -48.31657 -19.99786 -52.00850 1.000 116.48344 291 PRO A O 1
ATOM 1753 N N . PRO A 1 239 ? -46.67915 -20.05901 -53.55523 1.000 124.59888 292 PRO A N 1
ATOM 1754 C CA . PRO A 1 239 ? -47.65136 -20.27377 -54.64177 1.000 125.48566 292 PRO A CA 1
ATOM 1755 C C . PRO A 1 239 ? -48.28365 -21.65124 -54.59412 1.000 127.25033 292 PRO A C 1
ATOM 1756 O O . PRO A 1 239 ? -49.43865 -21.81340 -55.01057 1.000 121.40301 292 PRO A O 1
ATOM 1760 N N . SER A 1 240 ? -47.55389 -22.64605 -54.10035 1.000 129.22269 293 SER A N 1
ATOM 1761 C CA . SER A 1 240 ? -48.08587 -23.97256 -53.85148 1.000 129.22375 293 SER A CA 1
ATOM 1762 C C . SER A 1 240 ? -47.61319 -24.42648 -52.48085 1.000 128.51189 293 SER A C 1
ATOM 1763 O O . SER A 1 240 ? -46.61773 -23.93161 -51.94577 1.000 130.08577 293 SER A O 1
ATOM 1766 N N . LEU A 1 241 ? -48.33638 -25.38749 -51.91921 1.000 126.38556 294 LEU A N 1
ATOM 1767 C CA . LEU A 1 241 ? -48.01256 -25.87409 -50.58872 1.000 125.58124 294 LEU A CA 1
ATOM 1768 C C . LEU A 1 241 ? -46.80832 -26.80623 -50.59520 1.000 130.26136 294 LEU A C 1
ATOM 1769 O O . LEU A 1 241 ? -46.32420 -27.18284 -49.52204 1.000 128.86595 294 LEU A O 1
ATOM 1774 N N . LYS A 1 242 ? -46.31141 -27.16382 -51.77832 1.000 133.60744 295 LYS A N 1
ATOM 1775 C CA . LYS A 1 242 ? -45.14463 -28.01601 -51.95612 1.000 136.53039 295 LYS A CA 1
ATOM 1776 C C . LYS A 1 242 ? -43.85614 -27.22440 -52.14066 1.000 141.95092 295 LYS A C 1
ATOM 1777 O O . LYS A 1 242 ? -42.77622 -27.82342 -52.17962 1.000 139.98722 295 LYS A O 1
ATOM 1783 N N . SER A 1 243 ? -43.94719 -25.89823 -52.25007 1.000 165.53351 296 SER A N 1
ATOM 1784 C CA . SER A 1 243 ? -42.82149 -25.02798 -52.56886 1.000 164.43604 296 SER A CA 1
ATOM 1785 C C . SER A 1 243 ? -42.11945 -24.49729 -51.32371 1.000 161.12241 296 SER A C 1
ATOM 1786 O O . SER A 1 243 ? -41.50431 -23.42264 -51.37038 1.000 159.58034 296 SER A O 1
ATOM 1789 N N . LEU A 1 244 ? -42.20423 -25.21763 -50.20805 1.000 142.50415 297 LEU A N 1
ATOM 1790 C CA . LEU A 1 244 ? -41.70579 -24.76002 -48.91610 1.000 129.28165 297 LEU A CA 1
ATOM 1791 C C . LEU A 1 244 ? -40.55029 -25.65985 -48.49524 1.000 122.66031 297 LEU A C 1
ATOM 1792 O O . LEU A 1 244 ? -40.74746 -26.85100 -48.23049 1.000 121.30170 297 LEU A O 1
ATOM 1797 N N . LYS A 1 245 ? -39.34635 -25.08934 -48.44318 1.000 117.64901 298 LYS A N 1
ATOM 1798 C CA . LYS A 1 245 ? -38.15472 -25.82626 -48.02748 1.000 111.66108 298 LYS A CA 1
ATOM 1799 C C . LYS A 1 245 ? -38.12891 -25.82492 -46.50695 1.000 109.35854 298 LYS A C 1
ATOM 1800 O O . LYS A 1 245 ? -37.80980 -24.81116 -45.88122 1.000 106.86983 298 LYS A O 1
ATOM 1806 N N . PHE A 1 246 ? -38.46806 -26.96331 -45.90601 1.000 113.62996 299 PHE A N 1
ATOM 1807 C CA . PHE A 1 246 ? -38.61682 -27.04702 -44.45793 1.000 110.86529 299 PHE A CA 1
ATOM 1808 C C . PHE A 1 246 ? -37.63941 -27.99509 -43.78784 1.000 115.55084 299 PHE A C 1
ATOM 1809 O O . PHE A 1 246 ? -37.14274 -27.68585 -42.70232 1.000 106.93453 299 PHE A O 1
ATOM 1817 N N . GLY A 1 247 ? -37.35181 -29.14423 -44.40079 1.000 157.53856 300 GLY A N 1
ATOM 1818 C CA . GLY A 1 247 ? -36.45025 -30.09867 -43.77294 1.000 160.13337 300 GLY A CA 1
ATOM 1819 C C . GLY A 1 247 ? -35.05359 -29.53869 -43.59412 1.000 157.63441 300 GLY A C 1
ATOM 1820 O O . GLY A 1 247 ? -34.43988 -29.67912 -42.53287 1.000 156.73079 300 GLY A O 1
ATOM 1821 N N . ARG A 1 248 ? -34.52376 -28.92014 -44.64889 1.000 122.72967 301 ARG A N 1
ATOM 1822 C CA . ARG A 1 248 ? -33.23235 -28.24961 -44.56322 1.000 113.59440 301 ARG A CA 1
ATOM 1823 C C . ARG A 1 248 ? -33.26800 -27.12199 -43.53569 1.000 103.52882 301 ARG A C 1
ATOM 1824 O O . ARG A 1 248 ? -32.32667 -26.95553 -42.74995 1.000 99.95422 301 ARG A O 1
ATOM 1832 N N . PHE A 1 249 ? -34.34884 -26.33723 -43.53062 1.000 102.69059 302 PHE A N 1
ATOM 1833 C CA . PHE A 1 249 ? -34.45969 -25.19337 -42.62821 1.000 93.90155 302 PHE A CA 1
ATOM 1834 C C . PHE A 1 249 ? -34.40793 -25.61760 -41.16344 1.000 89.72960 302 PHE A C 1
ATOM 1835 O O . PHE A 1 249 ? -33.57429 -25.13123 -40.39022 1.000 83.47598 302 PHE A O 1
ATOM 1843 N N . LEU A 1 250 ? -35.29623 -26.53149 -40.76542 1.000 93.40288 303 LEU A N 1
ATOM 1844 C CA . LEU A 1 250 ? -35.35010 -26.96637 -39.37291 1.000 85.65856 303 LEU A CA 1
ATOM 1845 C C . LEU A 1 250 ? -34.08801 -27.70889 -38.95380 1.000 80.80567 303 LEU A C 1
ATOM 1846 O O . LEU A 1 250 ? -33.74254 -27.71542 -37.76696 1.000 78.62028 303 LEU A O 1
ATOM 1851 N N . GLY A 1 251 ? -33.39673 -28.34502 -39.90038 1.000 84.98677 304 GLY A N 1
ATOM 1852 C CA . GLY A 1 251 ? -32.21224 -29.11027 -39.54397 1.000 83.29175 304 GLY A CA 1
ATOM 1853 C C . GLY A 1 251 ? -31.05365 -28.22188 -39.13424 1.000 74.35065 304 GLY A C 1
ATOM 1854 O O . GLY A 1 251 ? -30.39432 -28.46589 -38.11917 1.000 73.29191 304 GLY A O 1
ATOM 1855 N N . ALA A 1 252 ? -30.78736 -27.17949 -39.92220 1.000 74.01668 305 ALA A N 1
ATOM 1856 C CA . ALA A 1 252 ? -29.79717 -26.18991 -39.51761 1.000 72.89117 305 ALA A CA 1
ATOM 1857 C C . ALA A 1 252 ? -30.18520 -25.55411 -38.19046 1.000 72.43846 305 ALA A C 1
ATOM 1858 O O . ALA A 1 252 ? -29.32735 -25.31006 -37.33263 1.000 71.61590 305 ALA A O 1
ATOM 1860 N N . GLY A 1 253 ? -31.48298 -25.29701 -38.00162 1.000 71.53448 306 GLY A N 1
ATOM 1861 C CA . GLY A 1 253 ? -31.95180 -24.73109 -36.74724 1.000 67.49001 306 GLY A CA 1
ATOM 1862 C C . GLY A 1 253 ? -31.65726 -25.62574 -35.56180 1.000 65.37318 306 GLY A C 1
ATOM 1863 O O . GLY A 1 253 ? -31.21741 -25.15573 -34.51210 1.000 64.71984 306 GLY A O 1
ATOM 1864 N N . PHE A 1 254 ? -31.91085 -26.92535 -35.70717 1.000 66.30608 307 PHE A N 1
ATOM 1865 C CA . PHE A 1 254 ? -31.64913 -27.84985 -34.61180 1.000 65.68947 307 PHE A CA 1
ATOM 1866 C C . PHE A 1 254 ? -30.15436 -28.04530 -34.38485 1.000 65.37529 307 PHE A C 1
ATOM 1867 O O . PHE A 1 254 ? -29.72299 -28.24275 -33.24209 1.000 64.95327 307 PHE A O 1
ATOM 1875 N N . LEU A 1 255 ? -29.35230 -28.02887 -35.45209 1.000 68.75141 308 LEU A N 1
ATOM 1876 C CA . LEU A 1 255 ? -27.90425 -28.04468 -35.27121 1.000 68.02339 308 LEU A CA 1
ATOM 1877 C C . LEU A 1 255 ? -27.44102 -26.81741 -34.49856 1.000 68.27737 308 LEU A C 1
ATOM 1878 O O . LEU A 1 255 ? -26.66293 -26.92916 -33.54379 1.000 69.32529 308 LEU A O 1
ATOM 1883 N N . LEU A 1 256 ? -27.89095 -25.62715 -34.92033 1.000 69.53687 309 LEU A N 1
ATOM 1884 C CA . LEU A 1 256 ? -27.57290 -24.40253 -34.18833 1.000 69.08009 309 LEU A CA 1
ATOM 1885 C C . LEU A 1 256 ? -28.20614 -24.36420 -32.79927 1.000 69.54059 309 LEU A C 1
ATOM 1886 O O . LEU A 1 256 ? -27.65483 -23.73109 -31.89141 1.000 68.20868 309 LEU A O 1
ATOM 1891 N N . LEU A 1 257 ? -29.36619 -25.00690 -32.61617 1.000 67.51270 310 LEU A N 1
ATOM 1892 C CA . LEU A 1 257 ? -29.97320 -25.07219 -31.28800 1.000 64.97857 310 LEU A CA 1
ATOM 1893 C C . LEU A 1 257 ? -29.16898 -25.96286 -30.35349 1.000 65.03646 310 LEU A C 1
ATOM 1894 O O . LEU A 1 257 ? -28.95702 -25.61804 -29.18404 1.000 64.64544 310 LEU A O 1
ATOM 1899 N N . ALA A 1 258 ? -28.72815 -27.12069 -30.85092 1.000 65.44084 311 ALA A N 1
ATOM 1900 C CA . ALA A 1 258 ? -27.85614 -27.97832 -30.06130 1.000 61.38721 311 ALA A CA 1
ATOM 1901 C C . ALA A 1 258 ? -26.53126 -27.28732 -29.76518 1.000 64.77971 311 ALA A C 1
ATOM 1902 O O . ALA A 1 258 ? -25.99291 -27.40773 -28.65863 1.000 68.82897 311 ALA A O 1
ATOM 1904 N N . ARG A 1 259 ? -25.98993 -26.55602 -30.74252 1.000 64.89126 312 ARG A N 1
ATOM 1905 C CA . ARG A 1 259 ? -24.74307 -25.83247 -30.51771 1.000 69.35411 312 ARG A CA 1
ATOM 1906 C C . ARG A 1 259 ? -24.89612 -24.79731 -29.40653 1.000 71.45443 312 ARG A C 1
ATOM 1907 O O . ARG A 1 259 ? -24.01699 -24.66238 -28.54644 1.000 73.16696 312 ARG A O 1
ATOM 1915 N N . VAL A 1 260 ? -26.01235 -24.06156 -29.40788 1.000 70.90133 313 VAL A N 1
ATOM 1916 C CA . VAL A 1 260 ? -26.24363 -23.02663 -28.40188 1.000 70.28086 313 VAL A CA 1
ATOM 1917 C C . VAL A 1 260 ? -26.42033 -23.64824 -27.02508 1.000 68.97318 313 VAL A C 1
ATOM 1918 O O . VAL A 1 260 ? -25.93011 -23.11741 -26.02210 1.000 73.33862 313 VAL A O 1
ATOM 1922 N N . VAL A 1 261 ? -27.10738 -24.78812 -26.95703 1.000 67.95313 314 VAL A N 1
ATOM 1923 C CA . VAL A 1 261 ? -27.31923 -25.46314 -25.67958 1.000 66.92638 314 VAL A CA 1
ATOM 1924 C C . VAL A 1 261 ? -25.97850 -25.74971 -25.01799 1.000 71.54838 314 VAL A C 1
ATOM 1925 O O . VAL A 1 261 ? -25.77357 -25.45952 -23.83296 1.000 76.30983 314 VAL A O 1
ATOM 1929 N N . ALA A 1 262 ? -25.04220 -26.31077 -25.78658 1.000 70.15874 315 ALA A N 1
ATOM 1930 C CA . ALA A 1 262 ? -23.70171 -26.59012 -25.27854 1.000 72.23478 315 ALA A CA 1
ATOM 1931 C C . ALA A 1 262 ? -23.00296 -25.31137 -24.82685 1.000 76.00407 315 ALA A C 1
ATOM 1932 O O . ALA A 1 262 ? -22.42896 -25.25831 -23.73271 1.000 79.20840 315 ALA A O 1
ATOM 1934 N N . VAL A 1 263 ? -23.02852 -24.27241 -25.66577 1.000 76.38014 316 VAL A N 1
ATOM 1935 C CA . VAL A 1 263 ? -22.34333 -23.02389 -25.33360 1.000 76.12150 316 VAL A CA 1
ATOM 1936 C C . VAL A 1 263 ? -22.91791 -22.42954 -24.05308 1.000 76.90633 316 VAL A C 1
ATOM 1937 O O . VAL A 1 263 ? -22.17867 -22.05905 -23.13229 1.000 78.15985 316 VAL A O 1
ATOM 1941 N N . THR A 1 264 ? -24.24951 -22.33796 -23.97254 1.000 77.58240 317 THR A N 1
ATOM 1942 C CA . THR A 1 264 ? -24.87538 -21.77789 -22.77968 1.000 79.30650 317 THR A CA 1
ATOM 1943 C C . THR A 1 264 ? -24.62592 -22.64474 -21.55404 1.000 85.29706 317 THR A C 1
ATOM 1944 O O . THR A 1 264 ? -24.47219 -22.11668 -20.44748 1.000 87.37681 317 THR A O 1
ATOM 1948 N N . PHE A 1 265 ? -24.54782 -23.96550 -21.72666 1.000 91.28585 318 PHE A N 1
ATOM 1949 C CA . PHE A 1 265 ? -24.33523 -24.82720 -20.56944 1.000 92.54695 318 PHE A CA 1
ATOM 1950 C C . PHE A 1 265 ? -22.93523 -24.66358 -19.98431 1.000 93.47482 318 PHE A C 1
ATOM 1951 O O . PHE A 1 265 ? -22.75971 -24.79864 -18.76875 1.000 95.76496 318 PHE A O 1
ATOM 1959 N N . CYS A 1 266 ? -21.92880 -24.39284 -20.82231 1.000 90.78705 319 CYS A N 1
ATOM 1960 C CA . CYS A 1 266 ? -20.59246 -24.09867 -20.30498 1.000 91.05599 319 CYS A CA 1
ATOM 1961 C C . CYS A 1 266 ? -20.60918 -22.88666 -19.38466 1.000 93.68798 319 CYS A C 1
ATOM 1962 O O . CYS A 1 266 ? -19.96797 -22.88882 -18.32909 1.000 98.80609 319 CYS A O 1
ATOM 1965 N N . VAL A 1 267 ? -21.30557 -21.82547 -19.78734 1.000 92.43824 320 VAL A N 1
ATOM 1966 C CA . VAL A 1 267 ? -21.42089 -20.65367 -18.92950 1.000 93.38410 320 VAL A CA 1
ATOM 1967 C C . VAL A 1 267 ? -22.30933 -20.95334 -17.72636 1.000 99.53731 320 VAL A C 1
ATOM 1968 O O . VAL A 1 267 ? -22.06684 -20.44345 -16.62530 1.000 102.93162 320 VAL A O 1
ATOM 1972 N N . THR A 1 268 ? -23.34082 -21.78270 -17.90564 1.000 102.21737 321 THR A N 1
ATOM 1973 C CA . THR A 1 268 ? -24.20500 -22.14537 -16.78613 1.000 104.43097 321 THR A CA 1
ATOM 1974 C C . THR A 1 268 ? -23.41979 -22.84899 -15.68679 1.000 113.01258 321 THR A C 1
ATOM 1975 O O . THR A 1 268 ? -23.59914 -22.55427 -14.49892 1.000 113.46521 321 THR A O 1
ATOM 1979 N N . LEU A 1 269 ? -22.53083 -23.77058 -16.06248 1.000 127.40088 322 LEU A N 1
ATOM 1980 C CA . LEU A 1 269 ? -21.73410 -24.46736 -15.05974 1.000 128.96279 322 LEU A CA 1
ATOM 1981 C C . LEU A 1 269 ? -20.79974 -23.51086 -14.33058 1.000 128.88564 322 LEU A C 1
ATOM 1982 O O . LEU A 1 269 ? -20.65896 -23.58920 -13.10626 1.000 129.75508 322 LEU A O 1
ATOM 1987 N N . ALA A 1 270 ? -20.17016 -22.58627 -15.06200 1.000 116.39734 323 ALA A N 1
ATOM 1988 C CA . ALA A 1 270 ? -19.26197 -21.63180 -14.43204 1.000 110.36237 323 ALA A CA 1
ATOM 1989 C C . ALA A 1 270 ? -19.96240 -20.82722 -13.34608 1.000 106.48827 323 ALA A C 1
ATOM 1990 O O . ALA A 1 270 ? -19.40384 -20.60934 -12.26497 1.000 105.92770 323 ALA A O 1
ATOM 1992 N N . SER A 1 271 ? -21.18468 -20.36965 -13.62094 1.000 105.31673 324 SER A N 1
ATOM 1993 C CA . SER A 1 271 ? -21.94145 -19.61769 -12.62534 1.000 105.13599 324 SER A CA 1
ATOM 1994 C C . SER A 1 271 ? -22.37756 -20.50516 -11.46714 1.000 105.21859 324 SER A C 1
ATOM 1995 O O . SER A 1 271 ? -22.32262 -20.09073 -10.30259 1.000 103.25068 324 SER A O 1
ATOM 1998 N N . SER A 1 272 ? -22.81563 -21.72894 -11.76756 1.000 105.47006 325 SER A N 1
ATOM 1999 C CA . SER A 1 272 ? -23.22502 -22.65088 -10.71742 1.000 105.15017 325 SER A CA 1
ATOM 2000 C C . SER A 1 272 ? -22.04376 -23.11827 -9.87967 1.000 106.97977 325 SER A C 1
ATOM 2001 O O . SER A 1 272 ? -22.24441 -23.61971 -8.76932 1.000 107.62361 325 SER A O 1
ATOM 2004 N N . LEU A 1 273 ? -20.82432 -22.97637 -10.39529 1.000 101.86141 326 LEU A N 1
ATOM 2005 C CA . LEU A 1 273 ? -19.60862 -23.28864 -9.65503 1.000 101.52308 326 LEU A CA 1
ATOM 2006 C C . LEU A 1 273 ? -19.09583 -22.09613 -8.85913 1.000 101.07594 326 LEU A C 1
ATOM 2007 O O . LEU A 1 273 ? -18.53434 -22.28036 -7.77379 1.000 102.17195 326 LEU A O 1
ATOM 2012 N N . ALA A 1 274 ? -19.25856 -20.87804 -9.37675 1.000 101.42102 327 ALA A N 1
ATOM 2013 C CA . ALA A 1 274 ? -18.89472 -19.70208 -8.59603 1.000 100.79322 327 ALA A CA 1
ATOM 2014 C C . ALA A 1 274 ? -19.83092 -19.51532 -7.41386 1.000 101.64446 327 ALA A C 1
ATOM 2015 O O . ALA A 1 274 ? -19.41356 -19.00171 -6.36886 1.000 99.18587 327 ALA A O 1
ATOM 2017 N N . ALA A 1 275 ? -21.09091 -19.93402 -7.55918 1.000 101.27058 328 ALA A N 1
ATOM 2018 C CA . ALA A 1 275 ? -22.06179 -19.81997 -6.47818 1.000 100.88370 328 ALA A CA 1
ATOM 2019 C C . ALA A 1 275 ? -21.66749 -20.64084 -5.25876 1.000 105.67156 328 ALA A C 1
ATOM 2020 O O . ALA A 1 275 ? -22.13661 -20.35077 -4.15299 1.000 104.83643 328 ALA A O 1
ATOM 2022 N N . ARG A 1 276 ? -20.80351 -21.64256 -5.43094 1.000 112.80425 329 ARG A N 1
ATOM 2023 C CA . ARG A 1 276 ? -20.35320 -22.50678 -4.34828 1.000 113.19379 329 ARG A CA 1
ATOM 2024 C C . ARG A 1 276 ? -19.12557 -21.95001 -3.64078 1.000 111.59968 329 ARG A C 1
ATOM 2025 O O . ARG A 1 276 ? -18.39593 -22.70782 -2.99273 1.000 111.43572 329 ARG A O 1
ATOM 2033 N N . ASP A 1 277 ? -18.88267 -20.64452 -3.75000 1.000 96.83400 330 ASP A N 1
ATOM 2034 C CA . ASP A 1 277 ? -17.66413 -20.03112 -3.24023 1.000 91.89348 330 ASP A CA 1
ATOM 2035 C C . ASP A 1 277 ? -17.97848 -18.77777 -2.43489 1.000 87.16610 330 ASP A C 1
ATOM 2036 O O . ASP A 1 277 ? -17.13710 -17.88500 -2.30944 1.000 85.84509 330 ASP A O 1
ATOM 2041 N N . GLY A 1 278 ? -19.18269 -18.69534 -1.87985 1.000 88.37995 331 GLY A N 1
ATOM 2042 C CA . GLY A 1 278 ? -19.54481 -17.57401 -1.05033 1.000 87.05646 331 GLY A CA 1
ATOM 2043 C C . GLY A 1 278 ? -20.13664 -16.44759 -1.86410 1.000 84.78816 331 GLY A C 1
ATOM 2044 O O . GLY A 1 278 ? -19.85241 -16.30025 -3.05616 1.000 89.68137 331 GLY A O 1
ATOM 2045 N N . PRO A 1 279 ? -20.98480 -15.63200 -1.23431 1.000 79.11704 332 PRO A N 1
ATOM 2046 C CA . PRO A 1 279 ? -21.65800 -14.55951 -1.98455 1.000 80.16221 332 PRO A CA 1
ATOM 2047 C C . PRO A 1 279 ? -20.69956 -13.53522 -2.55674 1.000 82.05314 332 PRO A C 1
ATOM 2048 O O . PRO A 1 279 ? -21.04060 -12.85997 -3.53769 1.000 82.46686 332 PRO A O 1
ATOM 2052 N N . THR A 1 280 ? -19.51760 -13.37866 -1.95617 1.000 82.72819 333 THR A N 1
ATOM 2053 C CA . THR A 1 280 ? -18.53142 -12.44987 -2.49849 1.000 84.26373 333 THR A CA 1
ATOM 2054 C C . THR A 1 280 ? -18.04385 -12.90400 -3.86819 1.000 85.19900 333 THR A C 1
ATOM 2055 O O . THR A 1 280 ? -18.04372 -12.12640 -4.83044 1.000 88.46743 333 THR A O 1
ATOM 2059 N N . ILE A 1 281 ? -17.58559 -14.15441 -3.96163 1.000 85.78709 334 ILE A N 1
ATOM 2060 C CA . ILE A 1 281 ? -17.24430 -14.73344 -5.25758 1.000 86.28445 334 ILE A CA 1
ATOM 2061 C C . ILE A 1 281 ? -18.46315 -14.73729 -6.17329 1.000 85.23833 334 ILE A C 1
ATOM 2062 O O . ILE A 1 281 ? -18.35881 -14.45492 -7.37402 1.000 87.39659 334 ILE A O 1
ATOM 2067 N N . MET A 1 282 ? -19.63348 -15.07296 -5.61999 1.000 83.29625 335 MET A N 1
ATOM 2068 C CA . MET A 1 282 ? -20.88122 -15.05192 -6.37724 1.000 82.67178 335 MET A CA 1
ATOM 2069 C C . MET A 1 282 ? -21.08148 -13.72039 -7.08989 1.000 83.11914 335 MET A C 1
ATOM 2070 O O . MET A 1 282 ? -21.17249 -13.66560 -8.31964 1.000 86.82305 335 MET A O 1
ATOM 2075 N N . ALA A 1 283 ? -21.12396 -12.62791 -6.32333 1.000 88.89174 336 ALA A N 1
ATOM 2076 C CA . ALA A 1 283 ? -21.42835 -11.32211 -6.90109 1.000 89.17602 336 ALA A CA 1
ATOM 2077 C C . ALA A 1 283 ? -20.32440 -10.85198 -7.83901 1.000 87.52658 336 ALA A C 1
ATOM 2078 O O . ALA A 1 283 ? -20.60338 -10.29264 -8.90676 1.000 86.83057 336 ALA A O 1
ATOM 2080 N N . ALA A 1 284 ? -19.06567 -11.06779 -7.45609 1.000 86.50982 337 ALA A N 1
ATOM 2081 C CA . ALA A 1 284 ? -17.95676 -10.57824 -8.26470 1.000 88.63217 337 ALA A CA 1
ATOM 2082 C C . ALA A 1 284 ? -17.88263 -11.29781 -9.60296 1.000 88.43219 337 ALA A C 1
ATOM 2083 O O . ALA A 1 284 ? -17.67503 -10.66212 -10.64227 1.000 90.53414 337 ALA A O 1
ATOM 2085 N N . PHE A 1 285 ? -18.05680 -12.62151 -9.60097 1.000 91.21478 338 PHE A N 1
ATOM 2086 C CA . PHE A 1 285 ? -18.04736 -13.36345 -10.85743 1.000 87.06800 338 PHE A CA 1
ATOM 2087 C C . PHE A 1 285 ? -19.22188 -12.96918 -11.74214 1.000 87.92034 338 PHE A C 1
ATOM 2088 O O . PHE A 1 285 ? -19.08449 -12.90269 -12.96946 1.000 91.80526 338 PHE A O 1
ATOM 2096 N N . GLN A 1 286 ? -20.38609 -12.70785 -11.14346 1.000 85.97590 339 GLN A N 1
ATOM 2097 C CA . GLN A 1 286 ? -21.53097 -12.31227 -11.95174 1.000 83.32906 339 GLN A CA 1
ATOM 2098 C C . GLN A 1 286 ? -21.24918 -11.00198 -12.66438 1.000 82.84229 339 GLN A C 1
ATOM 2099 O O . GLN A 1 286 ? -21.52821 -10.86374 -13.86113 1.000 83.51677 339 GLN A O 1
ATOM 2105 N N . ILE A 1 287 ? -20.65601 -10.04283 -11.95353 1.000 82.68558 340 ILE A N 1
ATOM 2106 C CA . ILE A 1 287 ? -20.30466 -8.77046 -12.57364 1.000 83.13705 340 ILE A CA 1
ATOM 2107 C C . ILE A 1 287 ? -19.28060 -8.98791 -13.67797 1.000 83.04300 340 ILE A C 1
ATOM 2108 O O . ILE A 1 287 ? -19.43054 -8.48348 -14.79609 1.000 87.22708 340 ILE A O 1
ATOM 2113 N N . CYS A 1 288 ? -18.24064 -9.77182 -13.39179 1.000 81.81974 341 CYS A N 1
ATOM 2114 C CA . CYS A 1 288 ? -17.21383 -10.01500 -14.39759 1.000 82.29035 341 CYS A CA 1
ATOM 2115 C C . CYS A 1 288 ? -17.81155 -10.68599 -15.62570 1.000 83.38051 341 CYS A C 1
ATOM 2116 O O . CYS A 1 288 ? -17.47819 -10.33304 -16.76363 1.000 80.94631 341 CYS A O 1
ATOM 2119 N N . LEU A 1 289 ? -18.71501 -11.64291 -15.41269 1.000 85.21536 342 LEU A N 1
ATOM 2120 C CA . LEU A 1 289 ? -19.28269 -12.37762 -16.53352 1.000 84.37727 342 LEU A CA 1
ATOM 2121 C C . LEU A 1 289 ? -20.15189 -11.48570 -17.40948 1.000 85.13969 342 LEU A C 1
ATOM 2122 O O . LEU A 1 289 ? -20.10213 -11.58456 -18.64030 1.000 86.69100 342 LEU A O 1
ATOM 2127 N N . GLN A 1 290 ? -20.96401 -10.61742 -16.80130 1.000 80.66590 343 GLN A N 1
ATOM 2128 C CA . GLN A 1 290 ? -21.74621 -9.68033 -17.60133 1.000 81.79782 343 GLN A CA 1
ATOM 2129 C C . GLN A 1 290 ? -20.84504 -8.71770 -18.36588 1.000 83.49909 343 GLN A C 1
ATOM 2130 O O . GLN A 1 290 ? -21.08707 -8.43732 -19.54318 1.000 86.10180 343 GLN A O 1
ATOM 2136 N N . LEU A 1 291 ? -19.78920 -8.21667 -17.71916 1.000 91.15526 344 LEU A N 1
ATOM 2137 C CA . LEU A 1 291 ? -18.82494 -7.36600 -18.41235 1.000 90.31691 344 LEU A CA 1
ATOM 2138 C C . LEU A 1 291 ? -18.19968 -8.11184 -19.58500 1.000 95.45807 344 LEU A C 1
ATOM 2139 O O . LEU A 1 291 ? -18.14691 -7.60256 -20.70946 1.000 99.29506 344 LEU A O 1
ATOM 2144 N N . TRP A 1 292 ? -17.70595 -9.32113 -19.32535 1.000 88.27921 345 TRP A N 1
ATOM 2145 C CA . TRP A 1 292 ? -17.13657 -10.18017 -20.35764 1.000 87.72752 345 TRP A CA 1
ATOM 2146 C C . TRP A 1 292 ? -18.05903 -10.34832 -21.56312 1.000 90.65214 345 TRP A C 1
ATOM 2147 O O . TRP A 1 292 ? -17.69267 -10.02025 -22.69586 1.000 94.06379 345 TRP A O 1
ATOM 2158 N N . LEU A 1 293 ? -19.26146 -10.87780 -21.33242 1.000 90.08642 346 LEU A N 1
ATOM 2159 C CA . LEU A 1 293 ? -20.16426 -11.20996 -22.43217 1.000 89.10421 346 LEU A CA 1
ATOM 2160 C C . LEU A 1 293 ? -20.75440 -9.96890 -23.09852 1.000 94.15618 346 LEU A C 1
ATOM 2161 O O . LEU A 1 293 ? -20.93102 -9.94692 -24.32165 1.000 97.07117 346 LEU A O 1
ATOM 2166 N N . ALA A 1 294 ? -21.09812 -8.94093 -22.31381 1.000 90.34376 347 ALA A N 1
ATOM 2167 C CA . ALA A 1 294 ? -21.74356 -7.75565 -22.88043 1.000 93.25794 347 ALA A CA 1
ATOM 2168 C C . ALA A 1 294 ? -20.82954 -7.05262 -23.87662 1.000 100.67620 347 ALA A C 1
ATOM 2169 O O . ALA A 1 294 ? -21.29342 -6.52874 -24.89657 1.000 103.87725 347 ALA A O 1
ATOM 2171 N N . THR A 1 295 ? -19.52440 -7.03744 -23.60305 1.000 117.33294 348 THR A N 1
ATOM 2172 C CA . THR A 1 295 ? -18.58557 -6.38912 -24.51262 1.000 115.83309 348 THR A CA 1
ATOM 2173 C C . THR A 1 295 ? -18.41447 -7.20303 -25.78708 1.000 107.73145 348 THR A C 1
ATOM 2174 O O . THR A 1 295 ? -18.14169 -6.63916 -26.85158 1.000 105.88564 348 THR A O 1
ATOM 2178 N N . SER A 1 296 ? -18.59608 -8.52155 -25.69834 1.000 99.42335 349 SER A N 1
ATOM 2179 C CA . SER A 1 296 ? -18.59927 -9.36671 -26.88621 1.000 96.18109 349 SER A CA 1
ATOM 2180 C C . SER A 1 296 ? -19.79414 -9.05919 -27.77941 1.000 93.42549 349 SER A C 1
ATOM 2181 O O . SER A 1 296 ? -19.73752 -9.29027 -28.99210 1.000 92.80333 349 SER A O 1
ATOM 2184 N N . LEU A 1 297 ? -20.88335 -8.55172 -27.20143 1.000 94.28829 350 LEU A N 1
ATOM 2185 C CA . LEU A 1 297 ? -22.09990 -8.29078 -27.95883 1.000 92.11678 350 LEU A CA 1
ATOM 2186 C C . LEU A 1 297 ? -21.96580 -7.10887 -28.92074 1.000 90.85303 350 LEU A C 1
ATOM 2187 O O . LEU A 1 297 ? -22.90288 -6.85621 -29.68477 1.000 87.48256 350 LEU A O 1
ATOM 2192 N N . LEU A 1 298 ? -20.85430 -6.36166 -28.88449 1.000 92.01036 351 LEU A N 1
ATOM 2193 C CA . LEU A 1 298 ? -20.63690 -5.30237 -29.86856 1.000 87.44311 351 LEU A CA 1
ATOM 2194 C C . LEU A 1 298 ? -20.30090 -5.88048 -31.23299 1.000 85.41613 351 LEU A C 1
ATOM 2195 O O . LEU A 1 298 ? -20.83669 -5.44145 -32.25479 1.000 82.25010 351 LEU A O 1
ATOM 2200 N N . ALA A 1 299 ? -19.41182 -6.86980 -31.26404 1.000 86.97684 352 ALA A N 1
ATOM 2201 C CA . ALA A 1 299 ? -18.96257 -7.50981 -32.49304 1.000 85.05875 352 ALA A CA 1
ATOM 2202 C C . ALA A 1 299 ? -20.10188 -8.25382 -33.17563 1.000 85.89751 352 ALA A C 1
ATOM 2203 O O . ALA A 1 299 ? -19.92629 -8.81498 -34.26212 1.000 87.69860 352 ALA A O 1
ATOM 2205 N N . ASP A 1 300 ? -21.27996 -8.26638 -32.54820 1.000 82.41171 353 ASP A N 1
ATOM 2206 C CA . ASP A 1 300 ? -22.36385 -9.09227 -33.06242 1.000 83.91197 353 ASP A CA 1
ATOM 2207 C C . ASP A 1 300 ? -22.95542 -8.51467 -34.33885 1.000 85.11998 353 ASP A C 1
ATOM 2208 O O . ASP A 1 300 ? -23.36826 -9.27098 -35.22522 1.000 90.18370 353 ASP A O 1
ATOM 2213 N N . GLY A 1 301 ? -22.98390 -7.18863 -34.46533 1.000 83.81494 354 GLY A N 1
ATOM 2214 C CA . GLY A 1 301 ? -23.34545 -6.59379 -35.74072 1.000 78.88484 354 GLY A CA 1
ATOM 2215 C C . GLY A 1 301 ? -22.30253 -6.88123 -36.80225 1.000 80.89052 354 GLY A C 1
ATOM 2216 O O . GLY A 1 301 ? -22.63679 -7.16225 -37.95757 1.000 80.18766 354 GLY A O 1
ATOM 2217 N N . LEU A 1 302 ? -21.02253 -6.80997 -36.42028 1.000 81.08998 355 LEU A N 1
ATOM 2218 C CA . LEU A 1 302 ? -19.93611 -7.14718 -37.33269 1.000 76.75852 355 LEU A CA 1
ATOM 2219 C C . LEU A 1 302 ? -20.05901 -8.57963 -37.83192 1.000 75.78154 355 LEU A C 1
ATOM 2220 O O . LEU A 1 302 ? -19.82574 -8.85232 -39.01481 1.000 76.92154 355 LEU A O 1
ATOM 2225 N N . ALA A 1 303 ? -20.42373 -9.50952 -36.94515 1.000 77.07904 356 ALA A N 1
ATOM 2226 C CA . ALA A 1 303 ? -20.60949 -10.89483 -37.36318 1.000 77.59883 356 ALA A CA 1
ATOM 2227 C C . ALA A 1 303 ? -21.80401 -11.04545 -38.29948 1.000 76.04828 356 ALA A C 1
ATOM 2228 O O . ALA A 1 303 ? -21.78291 -11.89075 -39.20217 1.000 77.76992 356 ALA A O 1
ATOM 2230 N N . VAL A 1 304 ? -22.86774 -10.26324 -38.08242 1.000 78.46681 357 VAL A N 1
ATOM 2231 C CA . VAL A 1 304 ? -24.02369 -10.31709 -38.97681 1.000 75.26585 357 VAL A CA 1
ATOM 2232 C C . VAL A 1 304 ? -23.65262 -9.82854 -40.37184 1.000 74.15338 357 VAL A C 1
ATOM 2233 O O . VAL A 1 304 ? -24.04710 -10.42824 -41.38042 1.000 71.42173 357 VAL A O 1
ATOM 2237 N N . ALA A 1 305 ? -22.89637 -8.73031 -40.45205 1.000 73.45886 358 ALA A N 1
ATOM 2238 C CA . ALA A 1 305 ? -22.44083 -8.22922 -41.74421 1.000 69.89564 358 ALA A CA 1
ATOM 2239 C C . ALA A 1 305 ? -21.60358 -9.2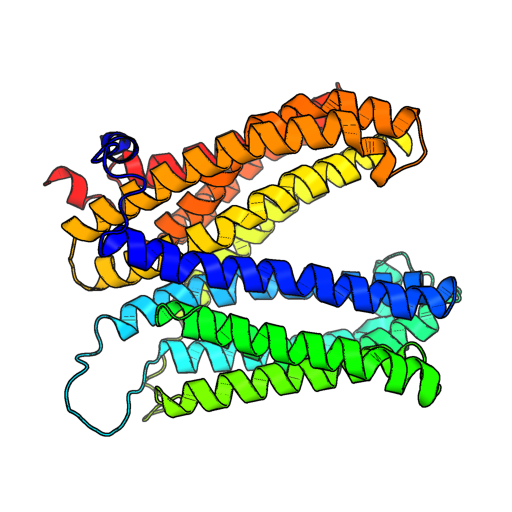7131 -42.47248 1.000 71.07900 358 ALA A C 1
ATOM 2240 O O . ALA A 1 305 ? -21.84467 -9.56730 -43.64747 1.000 75.37884 358 ALA A O 1
ATOM 2242 N N . GLY A 1 306 ? -20.59607 -9.82156 -41.78975 1.000 70.76419 359 GLY A N 1
ATOM 2243 C CA . GLY A 1 306 ? -19.80012 -10.88895 -42.37600 1.000 69.41436 359 GLY A CA 1
ATOM 2244 C C . GLY A 1 306 ? -20.62722 -12.07514 -42.83471 1.000 71.01596 359 GLY A C 1
ATOM 2245 O O . GLY A 1 306 ? -20.38783 -12.62936 -43.90942 1.000 74.90823 359 GLY A O 1
ATOM 2246 N N . GLN A 1 307 ? -21.59813 -12.49550 -42.01823 1.000 71.60983 360 GLN A N 1
ATOM 2247 C CA . GLN A 1 307 ? -22.42377 -13.64294 -42.38719 1.000 74.61805 360 GLN A CA 1
ATOM 2248 C C . GLN A 1 307 ? -23.26934 -13.34974 -43.61848 1.000 74.89969 360 GLN A C 1
ATOM 2249 O O . GLN A 1 307 ? -23.27789 -14.13038 -44.57768 1.000 78.73959 360 GLN A O 1
ATOM 2255 N N . ALA A 1 308 ? -24.00075 -12.23181 -43.60069 1.000 71.64840 361 ALA A N 1
ATOM 2256 C CA . ALA A 1 308 ? -24.84911 -11.88559 -44.73543 1.000 71.36266 361 ALA A CA 1
ATOM 2257 C C . ALA A 1 308 ? -24.02982 -11.74295 -46.01068 1.000 74.95752 361 ALA A C 1
ATOM 2258 O O . ALA A 1 308 ? -24.41439 -12.26046 -47.06569 1.000 78.55731 361 ALA A O 1
ATOM 2260 N N . VAL A 1 309 ? -22.89013 -11.05290 -45.92886 1.000 76.00952 362 VAL A N 1
ATOM 2261 C CA . VAL A 1 309 ? -22.04315 -10.86516 -47.10311 1.000 74.65550 362 VAL A CA 1
ATOM 2262 C C . VAL A 1 309 ? -21.52474 -12.20805 -47.60644 1.000 80.52786 362 VAL A C 1
ATOM 2263 O O . VAL A 1 309 ? -21.57551 -12.50240 -48.80704 1.000 85.20390 362 VAL A O 1
ATOM 2267 N N . LEU A 1 310 ? -21.02096 -13.04606 -46.69348 1.000 82.05353 363 LEU A N 1
ATOM 2268 C CA . LEU A 1 310 ? -20.48475 -14.34553 -47.09578 1.000 86.99847 363 LEU A CA 1
ATOM 2269 C C . LEU A 1 310 ? -21.57618 -15.29880 -47.57366 1.000 89.87983 363 LEU A C 1
ATOM 2270 O O . LEU A 1 310 ? -21.32647 -16.12629 -48.45682 1.000 95.79654 363 LEU A O 1
ATOM 2275 N N . ALA A 1 311 ? -22.77988 -15.21579 -47.00315 1.000 87.38087 364 ALA A N 1
ATOM 2276 C CA . ALA A 1 311 ? -23.86973 -16.05645 -47.48783 1.000 88.53136 364 ALA A CA 1
ATOM 2277 C C . ALA A 1 311 ? -24.27910 -15.66201 -48.89985 1.000 90.74562 364 ALA A C 1
ATOM 2278 O O . ALA A 1 311 ? -24.52971 -16.52864 -49.74485 1.000 96.53186 364 ALA A O 1
ATOM 2280 N N . SER A 1 312 ? -24.37703 -14.35690 -49.16391 1.000 88.82885 365 SER A N 1
ATOM 2281 C CA . SER A 1 312 ? -24.66501 -13.88415 -50.51521 1.000 90.30132 365 SER A CA 1
ATOM 2282 C C . SER A 1 312 ? -23.55719 -14.25736 -51.49255 1.000 96.29302 365 SER A C 1
ATOM 2283 O O . SER A 1 312 ? -23.83028 -14.61918 -52.64354 1.000 98.12801 365 SER A O 1
ATOM 2286 N N . ALA A 1 313 ? -22.29825 -14.16862 -51.05422 1.000 98.49601 366 ALA A N 1
ATOM 2287 C CA . ALA A 1 313 ? -21.17881 -14.40634 -51.96121 1.000 101.12552 366 ALA A CA 1
ATOM 2288 C C . ALA A 1 313 ? -21.00430 -15.89132 -52.25888 1.000 106.36892 366 ALA A C 1
ATOM 2289 O O . ALA A 1 313 ? -20.78517 -16.27347 -53.41368 1.000 108.40447 366 ALA A O 1
ATOM 2291 N N . PHE A 1 314 ? -21.07458 -16.74232 -51.22935 1.000 117.04347 367 PHE A N 1
ATOM 2292 C CA . PHE A 1 314 ? -21.04317 -18.18474 -51.45928 1.000 119.15654 367 PHE A CA 1
ATOM 2293 C C . PHE A 1 314 ? -22.19039 -18.63675 -52.35580 1.000 120.09335 367 PHE A C 1
ATOM 2294 O O . PHE A 1 314 ? -22.07278 -19.65272 -53.05103 1.000 123.75871 367 PHE A O 1
ATOM 2302 N N . ALA A 1 315 ? -23.30475 -17.90104 -52.35149 1.000 110.87310 368 ALA A N 1
ATOM 2303 C CA . ALA A 1 315 ? -24.43191 -18.22767 -53.21590 1.000 109.59544 368 ALA A CA 1
ATOM 2304 C C . ALA A 1 315 ? -24.14748 -17.93900 -54.68508 1.000 108.47344 368 ALA A C 1
ATOM 2305 O O . ALA A 1 315 ? -24.86310 -18.45456 -55.55105 1.000 106.95012 368 ALA A O 1
ATOM 2307 N N . LYS A 1 316 ? -23.11902 -17.13783 -54.98563 1.000 107.17359 369 LYS A N 1
ATOM 2308 C CA . LYS A 1 316 ? -22.84514 -16.67516 -56.34399 1.000 105.49318 369 LYS A CA 1
ATOM 2309 C C . LYS A 1 316 ? -21.50310 -17.17111 -56.87551 1.000 106.04416 369 LYS A C 1
ATOM 2310 O O . LYS A 1 316 ? -20.99255 -16.61476 -57.85297 1.000 105.48699 369 LYS A O 1
ATOM 2316 N N . ASN A 1 317 ? -20.91599 -18.19582 -56.24992 1.000 107.64602 370 ASN A N 1
ATOM 2317 C CA . ASN A 1 317 ? -19.60088 -18.73201 -56.61443 1.000 106.27075 370 ASN A CA 1
ATOM 2318 C C . ASN A 1 317 ? -18.50228 -17.67177 -56.57179 1.000 109.61166 370 ASN A C 1
ATOM 2319 O O . ASN A 1 317 ? -17.41801 -17.87659 -57.13105 1.000 113.00922 370 ASN A O 1
ATOM 2324 N N . ASP A 1 318 ? -18.75517 -16.54329 -55.90382 1.000 109.05343 371 ASP A N 1
ATOM 2325 C CA . ASP A 1 318 ? -17.82127 -15.41662 -55.87632 1.000 109.17452 371 ASP A CA 1
ATOM 2326 C C . ASP A 1 318 ? -16.80063 -15.66584 -54.77239 1.000 112.72880 371 ASP A C 1
ATOM 2327 O O . ASP A 1 318 ? -16.90156 -15.15996 -53.65188 1.000 112.84373 371 ASP A O 1
ATOM 2332 N N . HIS A 1 319 ? -15.78391 -16.45699 -55.11630 1.000 120.21149 372 HIS A N 1
ATOM 2333 C CA . HIS A 1 319 ? -14.72750 -16.76029 -54.16095 1.000 120.66857 372 HIS A CA 1
ATOM 2334 C C . HIS A 1 319 ? -13.89792 -15.52648 -53.82332 1.000 117.77688 372 HIS A C 1
ATOM 2335 O O . HIS A 1 319 ? -13.37163 -15.42454 -52.70886 1.000 117.37711 372 HIS A O 1
ATOM 2342 N N . LYS A 1 320 ? -13.75056 -14.59513 -54.77123 1.000 110.53132 373 LYS A N 1
ATOM 2343 C CA . LYS A 1 320 ? -12.90327 -13.42714 -54.54073 1.000 107.91196 373 LYS A CA 1
ATOM 2344 C C . LYS A 1 320 ? -13.48075 -12.50252 -53.47018 1.000 106.95169 373 LYS A C 1
ATOM 2345 O O . LYS A 1 320 ? -12.74604 -12.01998 -52.59956 1.000 106.63676 373 LYS A O 1
ATOM 2351 N N . LYS A 1 321 ? -14.78791 -12.21417 -53.52797 1.000 105.53924 374 LYS A N 1
ATOM 2352 C CA . LYS A 1 321 ? -15.38502 -11.39780 -52.47159 1.000 101.78332 374 LYS A CA 1
ATOM 2353 C C . LYS A 1 321 ? -15.49202 -12.16477 -51.15621 1.000 101.18898 374 LYS A C 1
ATOM 2354 O O . LYS A 1 321 ? -15.34450 -11.57354 -50.07990 1.000 99.85748 374 LYS A O 1
ATOM 2360 N N . VAL A 1 322 ? -15.75886 -13.47539 -51.21844 1.000 109.30153 375 VAL A N 1
ATOM 2361 C CA . VAL A 1 322 ? -15.74802 -14.29886 -50.00764 1.000 106.93138 375 VAL A CA 1
ATOM 2362 C C . VAL A 1 322 ? -14.45032 -14.07713 -49.24923 1.000 104.98313 375 VAL A C 1
ATOM 2363 O O . VAL A 1 322 ? -14.44331 -13.79697 -48.04484 1.000 105.50735 375 VAL A O 1
ATOM 2367 N N . ILE A 1 323 ? -13.33214 -14.19208 -49.96283 1.000 101.91542 376 ILE A N 1
ATOM 2368 C CA . ILE A 1 323 ? -12.01188 -14.06183 -49.35818 1.000 102.25974 376 ILE A CA 1
ATOM 2369 C C . ILE A 1 323 ? -11.78863 -12.64652 -48.82918 1.000 101.16838 376 ILE A C 1
ATOM 2370 O O . ILE A 1 323 ? -11.30958 -12.45710 -47.70354 1.000 101.86584 376 ILE A O 1
ATOM 2375 N N . ALA A 1 324 ? -12.11025 -11.63358 -49.64059 1.000 102.72847 377 ALA A N 1
ATOM 2376 C CA . ALA A 1 324 ? -11.94016 -10.24634 -49.21312 1.000 101.63354 377 ALA A CA 1
ATOM 2377 C C . ALA A 1 324 ? -12.79406 -9.92893 -47.98910 1.000 101.75882 377 ALA A C 1
ATOM 2378 O O . ALA A 1 324 ? -12.31931 -9.30768 -47.03018 1.000 100.17305 377 ALA A O 1
ATOM 2380 N N . ALA A 1 325 ? -14.07121 -10.32471 -48.01700 1.000 103.70261 378 ALA A N 1
ATOM 2381 C CA . ALA A 1 325 ? -14.96831 -10.00378 -46.91051 1.000 98.56676 378 ALA A CA 1
ATOM 2382 C C . ALA A 1 325 ? -14.60258 -10.77062 -45.64775 1.000 98.36694 378 ALA A C 1
ATOM 2383 O O . ALA A 1 325 ? -14.66353 -10.21820 -44.54355 1.000 98.99501 378 ALA A O 1
ATOM 2385 N N . THR A 1 326 ? -14.22048 -12.04170 -45.78905 1.000 98.75917 379 THR A N 1
ATOM 2386 C CA . THR A 1 326 ? -13.74015 -12.80332 -44.64113 1.000 95.53554 379 THR A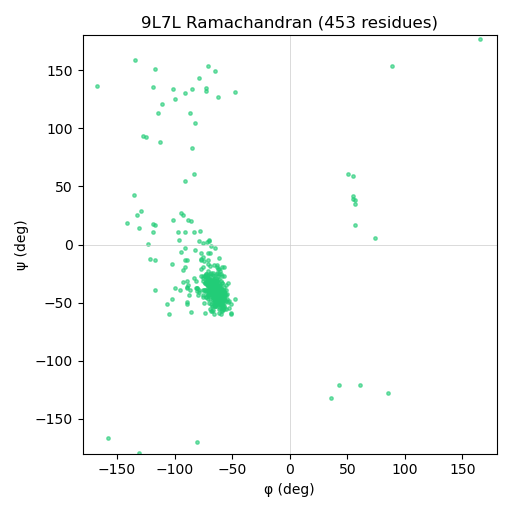 CA 1
ATOM 2387 C C . THR A 1 326 ? -12.55409 -12.10580 -43.99545 1.000 95.09445 379 THR A C 1
ATOM 2388 O O . THR A 1 326 ? -12.53872 -11.86805 -42.78343 1.000 96.24292 379 THR A O 1
ATOM 2392 N N . SER A 1 327 ? -11.55855 -11.74756 -44.80432 1.000 95.49819 380 SER A N 1
ATOM 2393 C CA . SER A 1 327 ? -10.38917 -11.05410 -44.28269 1.000 96.35308 380 SER A CA 1
ATOM 2394 C C . SER A 1 327 ? -10.77726 -9.72294 -43.65061 1.000 94.24539 380 SER A C 1
ATOM 2395 O O . SER A 1 327 ? -10.25594 -9.35444 -42.59082 1.000 93.73549 380 SER A O 1
ATOM 2398 N N . ARG A 1 328 ? -11.69813 -8.99204 -44.28347 1.000 93.43019 381 ARG A N 1
ATOM 2399 C CA . ARG A 1 328 ? -12.07237 -7.67036 -43.78792 1.000 92.77762 381 ARG A CA 1
ATOM 2400 C C . ARG A 1 328 ? -12.70135 -7.74856 -42.39985 1.000 91.08631 381 ARG A C 1
ATOM 2401 O O . ARG A 1 328 ? -12.25529 -7.07115 -41.46662 1.000 90.29825 381 ARG A O 1
ATOM 2409 N N . VAL A 1 329 ? -13.73084 -8.58531 -42.23950 1.000 92.46473 382 VAL A N 1
ATOM 2410 C CA . VAL A 1 329 ? -14.40272 -8.68414 -40.94698 1.000 88.76005 382 VAL A CA 1
ATOM 2411 C C . VAL A 1 329 ? -13.47417 -9.28911 -39.90435 1.000 92.09325 382 VAL A C 1
ATOM 2412 O O . VAL A 1 329 ? -13.58767 -8.97756 -38.71330 1.000 94.30565 382 VAL A O 1
ATOM 2416 N N . LEU A 1 330 ? -12.55648 -10.16935 -40.32036 1.000 92.73766 383 LEU A N 1
ATOM 2417 C CA . LEU A 1 330 ? -11.61299 -10.75595 -39.37242 1.000 92.00474 383 LEU A CA 1
ATOM 2418 C C . LEU A 1 330 ? -10.65415 -9.70840 -38.82326 1.000 93.17867 383 LEU A C 1
ATOM 2419 O O . LEU A 1 330 ? -10.38804 -9.67451 -37.61578 1.000 96.14005 383 LEU A O 1
ATOM 2424 N N . GLN A 1 331 ? -10.11154 -8.85461 -39.69179 1.000 91.35817 384 GLN A N 1
ATOM 2425 C CA . GLN A 1 331 ? -9.23328 -7.79526 -39.20948 1.000 92.05775 384 GLN A CA 1
ATOM 2426 C C . GLN A 1 331 ? -9.99804 -6.77908 -38.37193 1.000 91.49308 384 GLN A C 1
ATOM 2427 O O . GLN A 1 331 ? -9.49517 -6.30796 -37.34505 1.000 90.34445 384 GLN A O 1
ATOM 2433 N N . LEU A 1 332 ? -11.22064 -6.44134 -38.78809 1.000 91.73240 385 LEU A N 1
ATOM 2434 C CA . LEU A 1 332 ? -12.06197 -5.55992 -37.98745 1.000 91.60572 385 LEU A CA 1
ATOM 2435 C C . LEU A 1 332 ? -12.33394 -6.14671 -36.60857 1.000 95.84524 385 LEU A C 1
ATOM 2436 O O . LEU A 1 332 ? -12.36642 -5.41815 -35.60976 1.000 95.97233 385 LEU A O 1
ATOM 2441 N N . SER A 1 333 ? -12.55410 -7.46171 -36.53804 1.000 104.65459 386 SER A N 1
ATOM 2442 C CA . SER A 1 333 ? -12.87448 -8.09208 -35.26155 1.000 102.78396 386 SER A CA 1
ATOM 2443 C C . SER A 1 333 ? -11.69158 -8.05154 -34.30096 1.000 101.00991 386 SER A C 1
ATOM 2444 O O . SER A 1 333 ? -11.86717 -7.80842 -33.10054 1.000 104.14199 386 SER A O 1
ATOM 2447 N N . ILE A 1 334 ? -10.48168 -8.29908 -34.80593 1.000 96.27336 387 ILE A N 1
ATOM 2448 C CA . ILE A 1 334 ? -9.30570 -8.26993 -33.94439 1.000 94.77785 387 ILE A CA 1
ATOM 2449 C C . ILE A 1 334 ? -9.04387 -6.85190 -33.45479 1.000 94.69937 387 ILE A C 1
ATOM 2450 O O . ILE A 1 334 ? -8.66251 -6.64094 -32.29627 1.000 96.34413 387 ILE A O 1
ATOM 2455 N N . VAL A 1 335 ? -9.24302 -5.85978 -34.32796 1.000 91.95598 388 VAL A N 1
ATOM 2456 C CA . VAL A 1 335 ? -9.11628 -4.46231 -33.91849 1.000 92.16612 388 VAL A CA 1
ATOM 2457 C C . VAL A 1 335 ? -10.09243 -4.15063 -32.79252 1.000 94.56425 388 VAL A C 1
ATOM 2458 O O . VAL A 1 335 ? -9.71075 -3.62326 -31.73938 1.000 94.13773 388 VAL A O 1
ATOM 2462 N N . LEU A 1 336 ? -11.36771 -4.49342 -32.99341 1.000 96.56239 389 LEU A N 1
ATOM 2463 C CA . LEU A 1 336 ? -12.37344 -4.23420 -31.97030 1.000 95.61782 389 LEU A CA 1
ATOM 2464 C C . LEU A 1 336 ? -12.04993 -4.97859 -30.68256 1.000 96.96045 389 LEU A C 1
ATOM 2465 O O . LEU A 1 336 ? -12.22860 -4.43944 -29.58435 1.000 98.85408 389 LEU A O 1
ATOM 2470 N N . GLY A 1 337 ? -11.52810 -6.20121 -30.79761 1.000 94.81125 390 GLY A N 1
ATOM 2471 C CA . GLY A 1 337 ? -11.22429 -6.97341 -29.60558 1.000 94.49288 390 GLY A CA 1
ATOM 2472 C C . GLY A 1 337 ? -10.13269 -6.33424 -28.77452 1.000 94.51975 390 GLY A C 1
ATOM 2473 O O . GLY A 1 337 ? -10.20772 -6.30496 -27.54390 1.000 95.53278 390 GLY A O 1
ATOM 2474 N N . MET A 1 338 ? -9.10342 -5.81348 -29.43805 1.000 91.91763 391 MET A N 1
ATOM 2475 C CA . MET A 1 338 ? -8.03414 -5.12920 -28.72606 1.000 92.33890 391 MET A CA 1
ATOM 2476 C C . MET A 1 338 ? -8.52168 -3.81468 -28.13368 1.000 94.20385 391 MET A C 1
ATOM 2477 O O . MET A 1 338 ? -8.14748 -3.45755 -27.01035 1.000 94.74374 391 MET A O 1
ATOM 2482 N N . GLY A 1 339 ? -9.33650 -3.07052 -28.88424 1.000 95.62868 392 GLY A N 1
ATOM 2483 C CA . GLY A 1 339 ? -9.90887 -1.84879 -28.34251 1.000 100.23002 392 GLY A CA 1
ATOM 2484 C C . GLY A 1 339 ? -10.77632 -2.10769 -27.12608 1.000 104.02932 392 GLY A C 1
ATOM 2485 O O . GLY A 1 339 ? -10.67499 -1.41041 -26.11296 1.000 103.93586 392 GLY A O 1
ATOM 2486 N N . LEU A 1 340 ? -11.63366 -3.12969 -27.20605 1.000 109.18249 393 LEU A N 1
ATOM 2487 C CA . LEU A 1 340 ? -12.47398 -3.49022 -26.06754 1.000 108.40710 393 LEU A CA 1
ATOM 2488 C C . LEU A 1 340 ? -11.64240 -4.02511 -24.91192 1.000 110.11965 393 LEU A C 1
ATOM 2489 O O . LEU A 1 340 ? -11.98539 -3.80457 -23.74481 1.000 109.84398 393 LEU A O 1
ATOM 2494 N N . THR A 1 341 ? -10.56240 -4.74288 -25.21894 1.000 97.00416 394 THR A N 1
ATOM 2495 C CA . THR A 1 341 ? -9.61813 -5.15238 -24.18717 1.000 94.83965 394 THR A CA 1
ATOM 2496 C C . THR A 1 341 ? -9.15702 -3.95015 -23.37319 1.000 93.37476 394 THR A C 1
ATOM 2497 O O . THR A 1 341 ? -9.25079 -3.94065 -22.14013 1.000 92.96509 394 THR A O 1
ATOM 2501 N N . VAL A 1 342 ? -8.64362 -2.92801 -24.06011 1.000 95.41893 395 VAL A N 1
ATOM 2502 C CA . VAL A 1 342 ? -8.16407 -1.72145 -23.39092 1.000 94.67669 395 VAL A CA 1
ATOM 2503 C C . VAL A 1 342 ? -9.28393 -1.06782 -22.59084 1.000 94.21020 395 VAL A C 1
ATOM 2504 O O . VAL A 1 342 ? -9.14586 -0.81182 -21.38924 1.000 93.48577 395 VAL A O 1
ATOM 2508 N N . VAL A 1 343 ? -10.40717 -0.78045 -23.24942 1.000 97.26818 396 VAL A N 1
ATOM 2509 C CA . VAL A 1 343 ? -11.47787 -0.02880 -22.60194 1.000 97.63635 396 VAL A CA 1
ATOM 2510 C C . VAL A 1 343 ? -12.03291 -0.79976 -21.41245 1.000 96.90873 396 VAL A C 1
ATOM 2511 O O . VAL A 1 343 ? -12.24102 -0.23411 -20.33141 1.000 96.81126 396 VAL A O 1
ATOM 2515 N N . LEU A 1 344 ? -12.27315 -2.10278 -21.58370 1.000 95.48331 397 LEU A N 1
ATOM 2516 C CA . LEU A 1 344 ? -12.94570 -2.85130 -20.52812 1.000 95.05313 397 LEU A CA 1
ATOM 2517 C C . LEU A 1 344 ? -12.04380 -3.04366 -19.31757 1.000 95.47852 397 LEU A C 1
ATOM 2518 O O . LEU A 1 344 ? -12.50207 -2.92414 -18.17553 1.000 95.44925 397 LEU A O 1
ATOM 2523 N N . GLY A 1 345 ? -10.75631 -3.31385 -19.54219 1.000 94.71322 398 GLY A N 1
ATOM 2524 C CA . GLY A 1 345 ? -9.83042 -3.38447 -18.42418 1.000 90.89098 398 GLY A CA 1
ATOM 2525 C C . GLY A 1 345 ? -9.80637 -2.09871 -17.62314 1.000 93.05118 398 GLY A C 1
ATOM 2526 O O . GLY A 1 345 ? -9.89127 -2.11336 -16.39188 1.000 94.57369 398 GLY A O 1
ATOM 2527 N N . LEU A 1 346 ? -9.70550 -0.96323 -18.32216 1.000 93.44831 399 LEU A N 1
ATOM 2528 C CA . LEU A 1 346 ? -9.67947 0.33391 -17.65294 1.000 93.72063 399 LEU A CA 1
ATOM 2529 C C . LEU A 1 346 ? -10.97898 0.60894 -16.91273 1.000 93.96188 399 LEU A C 1
ATOM 2530 O O . LEU A 1 346 ? -10.96456 1.09406 -15.77467 1.000 96.42937 399 LEU A O 1
ATOM 2535 N N . PHE A 1 347 ? -12.11435 0.30778 -17.54606 1.000 92.53803 400 PHE A N 1
ATOM 2536 C CA . PHE A 1 347 ? -13.39963 0.52202 -16.89255 1.000 96.84030 400 PHE A CA 1
ATOM 2537 C C . PHE A 1 347 ? -13.53834 -0.34701 -15.65291 1.000 98.54823 400 PHE A C 1
ATOM 2538 O O . PHE A 1 347 ? -14.08714 0.09023 -14.63440 1.000 100.98424 400 PHE A O 1
ATOM 2546 N N . MET A 1 348 ? -13.08777 -1.59733 -15.73731 1.000 96.93609 401 MET A N 1
ATOM 2547 C CA . MET A 1 348 ? -13.18211 -2.49137 -14.59169 1.000 98.05952 401 MET A CA 1
ATOM 2548 C C . MET A 1 348 ? -12.35607 -1.98597 -13.41344 1.000 100.90777 401 MET A C 1
ATOM 2549 O O . MET A 1 348 ? -12.80088 -2.05814 -12.26093 1.000 104.40799 401 MET A O 1
ATOM 2554 N N . LYS A 1 349 ? -11.14926 -1.47404 -13.67552 1.000 98.70949 402 LYS A N 1
ATOM 2555 C CA . LYS A 1 349 ? -10.29543 -1.04906 -12.56999 1.000 101.20884 402 LYS A CA 1
ATOM 2556 C C . LYS A 1 349 ? -10.80058 0.22009 -11.89091 1.000 104.17265 402 LYS A C 1
ATOM 2557 O O . LYS A 1 349 ? -10.60781 0.38805 -10.68056 1.000 104.79518 402 LYS A O 1
ATOM 2563 N N . PHE A 1 350 ? -11.45172 1.11755 -12.63069 1.000 106.40024 403 PHE A N 1
ATOM 2564 C CA . PHE A 1 350 ? -11.81614 2.41794 -12.07996 1.000 106.50616 403 PHE A CA 1
ATOM 2565 C C . PHE A 1 350 ? -13.31726 2.67705 -12.06327 1.000 108.84385 403 PHE A C 1
ATOM 2566 O O . PHE A 1 350 ? -13.73387 3.80982 -11.79070 1.000 108.67000 403 PHE A O 1
ATOM 2574 N N . GLY A 1 351 ? -14.14065 1.66748 -12.32621 1.000 109.55518 404 GLY A N 1
ATOM 2575 C CA . GLY A 1 351 ? -15.57304 1.85656 -12.23963 1.000 111.85175 404 GLY A CA 1
ATOM 2576 C C . GLY A 1 351 ? -16.29761 0.66760 -11.65085 1.000 115.48692 404 GLY A C 1
ATOM 2577 O O . GLY A 1 351 ? -17.50790 0.51816 -11.84054 1.000 116.75225 404 GLY A O 1
ATOM 2578 N N . ALA A 1 352 ? -15.56554 -0.20197 -10.95181 1.000 124.84149 405 ALA A N 1
ATOM 2579 C CA . ALA A 1 352 ? -16.22255 -1.27965 -10.22398 1.000 127.96079 405 ALA A CA 1
ATOM 2580 C C . ALA A 1 352 ? -17.23084 -0.72646 -9.22650 1.000 132.50323 405 ALA A C 1
ATOM 2581 O O . ALA A 1 352 ? -18.32696 -1.27711 -9.06804 1.000 130.79211 405 ALA A O 1
ATOM 2583 N N . GLY A 1 353 ? -16.88244 0.37644 -8.55912 1.000 142.34296 406 GLY A N 1
ATOM 2584 C CA . GLY A 1 353 ? -17.78443 1.04661 -7.63702 1.000 142.02156 406 GLY A CA 1
ATOM 2585 C C . GLY A 1 353 ? -19.05379 1.57108 -8.26967 1.000 143.19138 406 GLY A C 1
ATOM 2586 O O . GLY A 1 353 ? -19.96677 1.97423 -7.53888 1.000 143.20426 406 GLY A O 1
ATOM 2587 N N . VAL A 1 354 ? -19.13056 1.59350 -9.60195 1.000 129.17912 407 VAL A N 1
ATOM 2588 C CA . VAL A 1 354 ? -20.38127 1.95285 -10.25881 1.000 126.43283 407 VAL A CA 1
ATOM 2589 C C . VAL A 1 354 ? -21.43578 0.88500 -10.00801 1.000 125.99773 407 VAL A C 1
ATOM 2590 O O . VAL A 1 354 ? -22.61572 1.19147 -9.79475 1.000 126.01694 407 VAL A O 1
ATOM 2594 N N . PHE A 1 355 ? -21.02460 -0.38204 -9.99678 1.000 120.70457 408 PHE A N 1
ATOM 2595 C CA . PHE A 1 355 ? -21.96716 -1.48114 -9.82441 1.000 120.15778 408 PHE A CA 1
ATOM 2596 C C . PHE A 1 355 ? -22.25132 -1.77602 -8.35571 1.000 123.55706 408 PHE A C 1
ATOM 2597 O O . PHE A 1 355 ? -23.40310 -1.71613 -7.91287 1.000 130.01919 408 PHE A O 1
ATOM 2605 N N . THR A 1 356 ? -21.20657 -2.07662 -7.59026 1.000 120.10771 409 THR A N 1
ATOM 2606 C CA . THR A 1 356 ? -21.34238 -2.49472 -6.20502 1.000 117.02812 409 THR A CA 1
ATOM 2607 C C . THR A 1 356 ? -20.66689 -1.49622 -5.27796 1.000 116.29270 409 THR A C 1
ATOM 2608 O O . THR A 1 356 ? -19.70067 -0.82419 -5.65329 1.000 118.92928 409 THR A O 1
ATOM 2612 N N . SER A 1 357 ? -21.19369 -1.40468 -4.05999 1.000 112.06782 410 SER A N 1
ATOM 2613 C CA . SER A 1 357 ? -20.57146 -0.63388 -2.99703 1.000 110.64120 410 SER A CA 1
ATOM 2614 C C . SER A 1 357 ? -19.73285 -1.50439 -2.07169 1.000 111.37043 410 SER A C 1
ATOM 2615 O O . SER A 1 357 ? -19.30879 -1.03354 -1.01261 1.000 113.67796 410 SER A O 1
ATOM 2618 N N . ASP A 1 358 ? -19.48746 -2.76029 -2.44369 1.000 113.91709 411 ASP A N 1
ATOM 2619 C CA . ASP A 1 358 ? -18.70281 -3.67561 -1.62401 1.000 114.23111 411 ASP A CA 1
ATOM 2620 C C . ASP A 1 358 ? -17.23117 -3.60138 -2.01058 1.000 115.52688 411 ASP A C 1
ATOM 2621 O O . ASP A 1 358 ? -16.88941 -3.69598 -3.19293 1.000 116.22549 411 ASP A O 1
ATOM 2626 N N . ALA A 1 359 ? -16.36273 -3.45172 -1.00663 1.000 121.05350 412 ALA A N 1
ATOM 2627 C CA . ALA A 1 359 ? -14.92552 -3.46896 -1.26046 1.000 123.58067 412 ALA A CA 1
ATOM 2628 C C . ALA A 1 359 ? -14.42414 -4.87228 -1.57111 1.000 124.97305 412 ALA A C 1
ATOM 2629 O O . ALA A 1 359 ? -13.47720 -5.03493 -2.34886 1.000 122.85650 412 ALA A O 1
ATOM 2631 N N . ASP A 1 360 ? -15.03076 -5.89206 -0.96509 1.000 134.64960 413 ASP A N 1
ATOM 2632 C CA . ASP A 1 360 ? -14.62752 -7.26403 -1.24911 1.000 135.35019 413 ASP A CA 1
ATOM 2633 C C . ASP A 1 360 ? -15.01357 -7.66059 -2.66906 1.000 133.44736 413 ASP A C 1
ATOM 2634 O O . ASP A 1 360 ? -14.19973 -8.22369 -3.41092 1.000 132.60616 413 ASP A O 1
ATOM 2639 N N . VAL A 1 361 ? -16.25245 -7.36307 -3.06808 1.000 121.74769 414 VAL A N 1
ATOM 2640 C CA . VAL A 1 361 ? -16.69829 -7.69261 -4.41850 1.000 114.07170 414 VAL A CA 1
ATOM 2641 C C . VAL A 1 361 ? -15.87074 -6.93789 -5.44905 1.000 111.74662 414 VAL A C 1
ATOM 2642 O O . VAL A 1 361 ? -15.44074 -7.50742 -6.45906 1.000 109.26293 414 VAL A O 1
ATOM 2646 N N . ILE A 1 362 ? -15.61036 -5.65370 -5.19559 1.000 111.56237 415 ILE A N 1
ATOM 2647 C CA . ILE A 1 362 ? -14.80076 -4.85407 -6.11118 1.000 108.27653 415 ILE A CA 1
ATOM 2648 C C . ILE A 1 362 ? -13.38751 -5.41738 -6.20507 1.000 106.85323 415 ILE A C 1
ATOM 2649 O O . ILE A 1 362 ? -12.78842 -5.45315 -7.28720 1.000 106.13249 415 ILE A O 1
ATOM 2654 N N . ASN A 1 363 ? -12.83532 -5.87852 -5.08078 1.000 104.88035 416 ASN A N 1
ATOM 2655 C CA . ASN A 1 363 ? -11.48798 -6.43813 -5.11053 1.000 103.46058 416 ASN A CA 1
ATOM 2656 C C . ASN A 1 363 ? -11.43780 -7.72975 -5.91354 1.000 101.14752 416 ASN A C 1
ATOM 2657 O O . ASN A 1 363 ? -10.48712 -7.95702 -6.66994 1.000 102.51617 416 ASN A O 1
ATOM 2662 N N . VAL A 1 364 ? -12.44572 -8.59010 -5.76419 1.000 104.16802 417 VAL A N 1
ATOM 2663 C CA . VAL A 1 364 ? -12.46944 -9.81047 -6.55988 1.000 101.82725 417 VAL A CA 1
ATOM 2664 C C . VAL A 1 364 ? -12.71373 -9.46982 -8.02079 1.000 101.32543 417 VAL A C 1
ATOM 2665 O O . VAL A 1 364 ? -12.18228 -10.13480 -8.91813 1.000 100.78677 417 VAL A O 1
ATOM 2669 N N . ILE A 1 365 ? -13.51566 -8.43544 -8.28535 1.000 103.45638 418 ILE A N 1
ATOM 2670 C CA . ILE A 1 365 ? -13.68455 -7.95033 -9.65271 1.000 101.59758 418 ILE A CA 1
ATOM 2671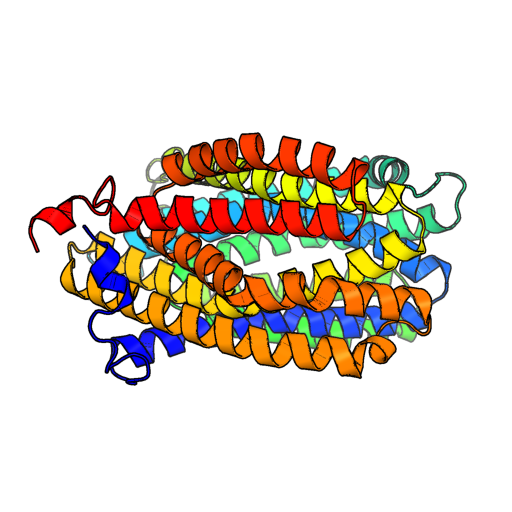 C C . ILE A 1 365 ? -12.35062 -7.48477 -10.21597 1.000 99.96021 418 ILE A C 1
ATOM 2672 O O . ILE A 1 365 ? -12.00753 -7.77847 -11.36709 1.000 99.44652 418 ILE A O 1
ATOM 2677 N N . HIS A 1 366 ? -11.57441 -6.75855 -9.41007 1.000 96.71702 419 HIS A N 1
ATOM 2678 C CA . HIS A 1 366 ? -10.25378 -6.31642 -9.84193 1.000 96.67470 419 HIS A CA 1
ATOM 2679 C C . HIS A 1 366 ? -9.29095 -7.48754 -10.01497 1.000 98.39356 419 HIS A C 1
ATOM 2680 O O . HIS A 1 366 ? -8.39972 -7.42983 -10.87014 1.000 97.99687 419 HIS A O 1
ATOM 2687 N N . LYS A 1 367 ? -9.43623 -8.54303 -9.20662 1.000 100.28917 420 LYS A N 1
ATOM 2688 C CA . LYS A 1 367 ? -8.61418 -9.73783 -9.39122 1.000 97.89783 420 LYS A CA 1
ATOM 2689 C C . LYS A 1 367 ? -8.87571 -10.38460 -10.74833 1.000 94.51536 420 LYS A C 1
ATOM 2690 O O . LYS A 1 367 ? -7.93701 -10.80120 -11.43736 1.000 91.68389 420 LYS A O 1
ATOM 2696 N N . GLY A 1 368 ? -10.14231 -10.47246 -11.15060 1.000 93.64611 421 GLY A N 1
ATOM 2697 C CA . GLY A 1 368 ? -10.54882 -11.10808 -12.38736 1.000 91.82048 421 GLY A CA 1
ATOM 2698 C C . GLY A 1 368 ? -10.44610 -10.26016 -13.63603 1.000 93.62981 421 GLY A C 1
ATOM 2699 O O . GLY A 1 368 ? -10.72974 -10.76495 -14.72703 1.000 92.44950 421 GLY A O 1
ATOM 2700 N N . ILE A 1 369 ? -10.08510 -8.97480 -13.50079 1.000 96.26383 422 ILE A N 1
ATOM 2701 C CA . ILE A 1 369 ? -9.92361 -8.10351 -14.67158 1.000 93.70233 422 ILE A CA 1
ATOM 2702 C C . ILE A 1 369 ? -9.10096 -8.74976 -15.78867 1.000 90.12568 422 ILE A C 1
ATOM 2703 O O . ILE A 1 369 ? -9.52449 -8.68037 -16.94866 1.000 91.76925 422 ILE A O 1
ATOM 2708 N N . PRO A 1 370 ? -7.93466 -9.37131 -15.52161 1.000 89.60959 423 PRO A N 1
ATOM 2709 C CA . PRO A 1 370 ? -7.13016 -9.90309 -16.64112 1.000 88.57040 423 PRO A CA 1
ATOM 2710 C C . PRO A 1 370 ? -7.88261 -10.85580 -17.55607 1.000 89.63999 423 PRO A C 1
ATOM 2711 O O . PRO A 1 370 ? -7.72698 -10.77456 -18.77969 1.000 91.39413 423 PRO A O 1
ATOM 2715 N N . PHE A 1 371 ? -8.68039 -11.76827 -17.00126 1.000 88.03394 424 PHE A N 1
ATOM 2716 C CA . PHE A 1 371 ? -9.43016 -12.70519 -17.83293 1.000 87.30757 424 PHE A CA 1
ATOM 2717 C C . PHE A 1 371 ? -10.53274 -11.99533 -18.61378 1.000 87.74567 424 PHE A C 1
ATOM 2718 O O . PHE A 1 371 ? -10.60239 -12.08949 -19.84599 1.000 85.81334 424 PHE A O 1
ATOM 2726 N N . VAL A 1 372 ? -11.40854 -11.27829 -17.90326 1.000 92.29135 425 VAL A N 1
ATOM 2727 C CA . VAL A 1 372 ? -12.53809 -10.60128 -18.53712 1.000 90.77212 425 VAL A CA 1
ATOM 2728 C C . VAL A 1 372 ? -12.07353 -9.59467 -19.58061 1.000 89.87306 425 VAL A C 1
ATOM 2729 O O . VAL A 1 372 ? -12.74779 -9.38362 -20.59644 1.000 90.30176 425 VAL A O 1
ATOM 2733 N N . ALA A 1 373 ? -10.90887 -8.98493 -19.37126 1.000 91.94518 426 ALA A N 1
ATOM 2734 C CA . ALA A 1 373 ? -10.38006 -8.00555 -20.31022 1.000 92.91660 426 ALA A CA 1
ATOM 2735 C C . ALA A 1 373 ? -9.44629 -8.62958 -21.33612 1.000 92.63698 426 ALA A C 1
ATOM 2736 O O . ALA A 1 373 ? -9.41626 -8.18110 -22.48787 1.000 94.87597 426 ALA A O 1
ATOM 2738 N N . GLY A 1 374 ? -8.70897 -9.67209 -20.94911 1.000 87.24275 427 GLY A N 1
ATOM 2739 C CA . GLY A 1 374 ? -7.68356 -10.21705 -21.82649 1.000 86.60839 427 GLY A CA 1
ATOM 2740 C C . GLY A 1 374 ? -8.26310 -10.93703 -23.02921 1.000 87.23755 427 GLY A C 1
ATOM 2741 O O . GLY A 1 374 ? -7.88730 -10.66514 -24.17378 1.000 89.78448 427 GLY A O 1
ATOM 2742 N N . THR A 1 375 ? -9.20249 -11.84446 -22.79266 1.000 85.43483 428 THR A N 1
ATOM 2743 C CA . THR A 1 375 ? -9.73433 -12.69278 -23.85011 1.000 85.58030 428 THR A CA 1
ATOM 2744 C C . THR A 1 375 ? -10.74505 -11.96967 -24.73037 1.000 88.07303 428 THR A C 1
ATOM 2745 O O . THR A 1 375 ? -11.43617 -12.62593 -25.51538 1.000 88.69677 428 THR A O 1
ATOM 2749 N N . GLN A 1 376 ? -10.84556 -10.64187 -24.60491 1.000 88.89306 429 GLN A N 1
ATOM 2750 C CA . GLN A 1 376 ? -11.79459 -9.87752 -25.40797 1.000 89.15244 429 GLN A CA 1
ATOM 2751 C C . GLN A 1 376 ? -11.50788 -10.02249 -26.89934 1.000 90.34252 429 GLN A C 1
ATOM 2752 O O . GLN A 1 376 ? -12.43751 -10.05153 -27.71514 1.000 91.80291 429 GLN A O 1
ATOM 2758 N N . THR A 1 377 ? -10.22862 -10.08531 -27.28152 1.000 88.63701 430 THR A N 1
ATOM 2759 C CA . THR A 1 377 ? -9.89551 -10.36670 -28.67713 1.000 88.58574 430 THR A CA 1
ATOM 2760 C C . THR A 1 377 ? -10.29103 -11.78955 -29.06994 1.000 87.69371 430 THR A C 1
ATOM 2761 O O . THR A 1 377 ? -10.77287 -12.01709 -30.18623 1.000 88.33067 430 THR A O 1
ATOM 2765 N N . ILE A 1 378 ? -10.06190 -12.76422 -28.18264 1.000 86.25029 431 ILE A N 1
ATOM 2766 C CA . ILE A 1 378 ? -10.57492 -14.11486 -28.40710 1.000 85.94370 431 ILE A CA 1
ATOM 2767 C C . ILE A 1 378 ? -12.09014 -14.09667 -28.57555 1.000 90.82547 431 ILE A C 1
ATOM 2768 O O . ILE A 1 378 ? -12.63875 -14.77775 -29.45166 1.000 91.92322 431 ILE A O 1
ATOM 2773 N N . ASN A 1 379 ? -12.78906 -13.30190 -27.75470 1.000 96.54205 432 ASN A N 1
ATOM 2774 C CA . ASN A 1 379 ? -14.24823 -13.25275 -27.82602 1.000 90.25418 432 ASN A CA 1
ATOM 2775 C C . ASN A 1 379 ? -14.71694 -12.67792 -29.15544 1.000 89.88104 432 ASN A C 1
ATOM 2776 O O . ASN A 1 379 ? -15.57704 -13.26054 -29.82630 1.000 90.93758 432 ASN A O 1
ATOM 2781 N N . ALA A 1 380 ? -14.15624 -11.53345 -29.55474 1.000 91.41192 433 ALA A N 1
ATOM 2782 C CA . ALA A 1 380 ? -14.55721 -10.92344 -30.81576 1.000 92.07447 433 ALA A CA 1
ATOM 2783 C C . ALA A 1 380 ? -14.30449 -11.86816 -31.97970 1.000 94.09045 433 ALA A C 1
ATOM 2784 O O . ALA A 1 380 ? -15.15436 -12.01837 -32.86478 1.000 97.69783 433 ALA A O 1
ATOM 2786 N N . LEU A 1 381 ? -13.14607 -12.52893 -31.98475 1.000 88.71875 434 LEU A N 1
ATOM 2787 C CA . LEU A 1 381 ? -12.85290 -13.49534 -33.03626 1.000 89.98954 434 LEU A CA 1
ATOM 2788 C C . LEU A 1 381 ? -13.82600 -14.66622 -33.00696 1.000 91.11816 434 LEU A C 1
ATOM 2789 O O . LEU A 1 381 ? -14.28651 -15.12324 -34.05901 1.000 95.98915 434 LEU A O 1
ATOM 2794 N N . ALA A 1 382 ? -14.16260 -15.15664 -31.81174 1.000 96.09665 435 ALA A N 1
ATOM 2795 C CA . ALA A 1 382 ? -15.03220 -16.32426 -31.71416 1.000 96.96414 435 ALA A CA 1
ATOM 2796 C C . ALA A 1 382 ? -16.41995 -16.01931 -32.25704 1.000 98.62728 435 ALA A C 1
ATOM 2797 O O . ALA A 1 382 ? -17.01696 -16.84576 -32.95573 1.000 99.93992 435 ALA A O 1
ATOM 2799 N N . PHE A 1 383 ? -16.95861 -14.84473 -31.92656 1.000 97.01951 436 PHE A N 1
ATOM 2800 C CA . PHE A 1 383 ? -18.30008 -14.48878 -32.37716 1.000 99.04221 436 PHE A CA 1
ATOM 2801 C C . PHE A 1 383 ? -18.32426 -14.16030 -33.86787 1.000 98.95773 436 PHE A C 1
ATOM 2802 O O . PHE A 1 383 ? -19.27390 -14.52563 -34.57003 1.000 101.93874 436 PHE A O 1
ATOM 2810 N N . VAL A 1 384 ? -17.29384 -13.47255 -34.37089 1.000 97.40165 437 VAL A N 1
ATOM 2811 C CA . VAL A 1 384 ? -17.26505 -13.10832 -35.78681 1.000 93.74138 437 VAL A CA 1
ATOM 2812 C C . VAL A 1 384 ? -17.02651 -14.33016 -36.67492 1.000 93.67060 437 VAL A C 1
ATOM 2813 O O . VAL A 1 384 ? -17.58181 -14.41702 -37.77670 1.000 95.66948 437 VAL A O 1
ATOM 2817 N N . PHE A 1 385 ? -16.25149 -15.31391 -36.20473 1.000 90.70011 438 PHE A N 1
ATOM 2818 C CA . PHE A 1 385 ? -16.08977 -16.55175 -36.96941 1.000 91.57569 438 PHE A CA 1
ATOM 2819 C C . PHE A 1 385 ? -17.37588 -17.35661 -37.01404 1.000 90.91307 438 PHE A C 1
ATOM 2820 O O . PHE A 1 385 ? -17.61922 -18.07756 -37.98832 1.000 91.20197 438 PHE A O 1
ATOM 2828 N N . ASP A 1 386 ? -18.18245 -17.28881 -35.95705 1.000 96.73663 439 ASP A N 1
ATOM 2829 C CA . ASP A 1 386 ? -19.50427 -17.89387 -36.01523 1.000 98.42513 439 ASP A CA 1
ATOM 2830 C C . ASP A 1 386 ? -20.31243 -17.28731 -37.15366 1.000 94.61210 439 ASP A C 1
ATOM 2831 O O . ASP A 1 386 ? -20.89720 -18.01069 -37.96647 1.000 95.04235 439 ASP A O 1
ATOM 2836 N N . GLY A 1 387 ? -20.34295 -15.95589 -37.23733 1.000 91.43465 440 GLY A N 1
ATOM 2837 C CA . GLY A 1 387 ? -20.95406 -15.31568 -38.38966 1.000 86.82027 440 GLY A CA 1
ATOM 2838 C C . GLY A 1 387 ? -20.32703 -15.74897 -39.70286 1.000 91.26091 440 GLY A C 1
ATOM 2839 O O . GLY A 1 387 ? -21.02917 -15.98360 -40.68855 1.000 90.61874 440 GLY A O 1
ATOM 2840 N N . ILE A 1 388 ? -18.99743 -15.87276 -39.73421 1.000 95.37161 441 ILE A N 1
ATOM 2841 C CA . ILE A 1 388 ? -18.31979 -16.26193 -40.96959 1.000 92.91896 441 ILE A CA 1
ATOM 2842 C C . ILE A 1 388 ? -18.67153 -17.69810 -41.34643 1.000 94.17974 441 ILE A C 1
ATOM 2843 O O . ILE A 1 388 ? -19.10833 -17.96954 -42.47106 1.000 94.70626 441 ILE A O 1
ATOM 2848 N N . ASN A 1 389 ? -18.48732 -18.64114 -40.41374 1.000 94.39240 442 ASN A N 1
ATOM 2849 C CA . ASN A 1 389 ? -18.84156 -20.03138 -40.68562 1.000 94.95560 442 ASN A CA 1
ATOM 2850 C C . ASN A 1 389 ? -20.34474 -20.23109 -40.88261 1.000 92.20688 442 ASN A C 1
ATOM 2851 O O . ASN A 1 389 ? -20.74891 -21.26467 -41.42718 1.000 92.15666 442 ASN A O 1
ATOM 2856 N N . PHE A 1 390 ? -21.18158 -19.27768 -40.44941 1.000 89.64522 443 PHE A N 1
ATOM 2857 C CA . PHE A 1 390 ? -22.60492 -19.31566 -40.78555 1.000 87.80143 443 PHE A CA 1
ATOM 2858 C C . PHE A 1 390 ? -22.88857 -18.71500 -42.15721 1.000 89.23520 443 PHE A C 1
ATOM 2859 O O . PHE A 1 390 ? -23.86691 -19.10026 -42.80876 1.000 86.41193 443 PHE A O 1
ATOM 2867 N N . GLY A 1 391 ? -22.06900 -17.75683 -42.59676 1.000 98.80912 444 GLY A N 1
ATOM 2868 C CA . GLY A 1 391 ? -22.11062 -17.34600 -43.98766 1.000 100.10411 444 GLY A CA 1
ATOM 2869 C C . GLY A 1 391 ? -21.63763 -18.44990 -44.90803 1.000 103.60504 444 GLY A C 1
ATOM 2870 O O . GLY A 1 391 ? -22.09726 -18.55663 -46.05039 1.000 102.28861 444 GLY A O 1
ATOM 2871 N N . ALA A 1 392 ? -20.71838 -19.28634 -44.42216 1.000 97.75380 445 ALA A N 1
ATOM 2872 C CA . ALA A 1 392 ? -20.33406 -20.51310 -45.10091 1.000 98.05309 445 ALA A CA 1
ATOM 2873 C C . ALA A 1 392 ? -21.37002 -21.61092 -44.92733 1.000 93.30848 445 ALA A C 1
ATOM 2874 O O . ALA A 1 392 ? -21.31013 -22.61370 -45.64434 1.000 95.06706 445 ALA A O 1
ATOM 2876 N N . GLN A 1 393 ? -22.31894 -21.43365 -44.00811 1.000 90.28045 446 GLN A N 1
ATOM 2877 C CA . GLN A 1 393 ? -23.36596 -22.41404 -43.73858 1.000 87.51198 446 GLN A CA 1
ATOM 2878 C C . GLN A 1 393 ? -22.76522 -23.77961 -43.40546 1.000 88.08134 446 GLN A C 1
ATOM 2879 O O . GLN A 1 393 ? -23.02475 -24.78586 -44.06818 1.000 88.17130 446 GLN A O 1
ATOM 2885 N N . ASP A 1 394 ? -21.95730 -23.79544 -42.34911 1.000 88.34313 447 ASP A N 1
ATOM 2886 C CA . ASP A 1 394 ? -21.32410 -25.01352 -41.84925 1.000 90.21644 447 ASP A CA 1
ATOM 2887 C C . ASP A 1 394 ? -21.94329 -25.30524 -40.48451 1.000 91.39998 447 ASP A C 1
ATOM 2888 O O . ASP A 1 394 ? -21.42135 -24.89740 -39.44472 1.000 94.39400 447 ASP A O 1
ATOM 2893 N N . TYR A 1 395 ? -23.05101 -26.04834 -40.49753 1.000 88.97255 448 TYR A N 1
ATOM 2894 C CA . TYR A 1 395 ? -23.85871 -26.26748 -39.30309 1.000 86.36794 448 TYR A CA 1
ATOM 2895 C C . TYR A 1 395 ? -23.52327 -27.56011 -38.57329 1.000 88.81955 448 TYR A C 1
ATOM 2896 O O . TYR A 1 395 ? -23.54929 -27.58575 -37.33865 1.000 89.03936 448 TYR A O 1
ATOM 2905 N N . VAL A 1 396 ? -23.25002 -28.64506 -39.30465 1.000 89.48134 449 VAL A N 1
ATOM 2906 C CA . VAL A 1 396 ? -22.82533 -29.88786 -38.66213 1.000 90.89470 449 VAL A CA 1
ATOM 2907 C C . VAL A 1 396 ? -21.49193 -29.70458 -37.94780 1.000 95.55893 449 VAL A C 1
ATOM 2908 O O . VAL A 1 396 ? -21.28690 -30.22653 -36.84362 1.000 97.33843 449 VAL A O 1
ATOM 2912 N N . TYR A 1 397 ? -20.55400 -28.98609 -38.57380 1.000 93.29616 450 TYR A N 1
ATOM 2913 C CA . TYR A 1 397 ? -19.27474 -28.73502 -37.91887 1.000 97.29369 450 TYR A CA 1
ATOM 2914 C C . TYR A 1 397 ? -19.46695 -27.91740 -36.65342 1.000 100.18732 450 TYR A C 1
ATOM 2915 O O . TYR A 1 397 ? -18.89917 -28.23380 -35.60316 1.000 102.41951 450 TYR A O 1
ATOM 2924 N N . SER A 1 398 ? -20.25492 -26.84560 -36.74567 1.000 101.62887 451 SER A N 1
ATOM 2925 C CA . SER A 1 398 ? -20.56262 -26.03797 -35.57279 1.000 103.34535 451 SER A CA 1
ATOM 2926 C C . SER A 1 398 ? -21.09916 -26.90984 -34.44797 1.000 101.56006 451 SER A C 1
ATOM 2927 O O . SER A 1 398 ? -20.63648 -26.82916 -33.30447 1.000 102.97284 451 SER A O 1
ATOM 2930 N N . ALA A 1 399 ? -22.07121 -27.76489 -34.76688 1.000 102.82642 452 ALA A N 1
ATOM 2931 C CA . ALA A 1 399 ? -22.67905 -28.62230 -33.75779 1.000 102.59515 452 ALA A CA 1
ATOM 2932 C C . ALA A 1 399 ? -21.64297 -29.52149 -33.09251 1.000 104.92337 452 ALA A C 1
ATOM 2933 O O . ALA A 1 399 ? -21.48189 -29.50383 -31.86755 1.000 106.79912 452 ALA A O 1
ATOM 2935 N N . TYR A 1 400 ? -20.92578 -30.32189 -33.88348 1.000 98.19688 453 TYR A N 1
ATOM 2936 C CA . TYR A 1 400 ? -20.01409 -31.27717 -33.26421 1.000 101.16439 453 TYR A CA 1
ATOM 2937 C C . TYR A 1 400 ? -18.77441 -30.59422 -32.68945 1.000 105.28520 453 TYR A C 1
ATOM 2938 O O . TYR A 1 400 ? -18.17317 -31.11771 -31.74554 1.000 112.46739 453 TYR A O 1
ATOM 2947 N N . SER A 1 401 ? -18.36499 -29.44207 -33.23275 1.000 110.92883 454 SER A N 1
ATOM 2948 C CA . SER A 1 401 ? -17.19952 -28.76488 -32.66699 1.000 111.92323 454 SER A CA 1
ATOM 2949 C C . SER A 1 401 ? -17.49735 -28.20116 -31.28191 1.000 112.28692 454 SER A C 1
ATOM 2950 O O . SER A 1 401 ? -16.64011 -28.25163 -30.39314 1.000 112.36497 454 SER A O 1
ATOM 2953 N N . MET A 1 402 ? -18.69731 -27.64612 -31.07493 1.000 109.17753 455 MET A N 1
ATOM 2954 C CA . MET A 1 402 ? -19.04253 -27.16076 -29.73927 1.000 108.76518 455 MET A CA 1
ATOM 2955 C C . MET A 1 402 ? -19.28012 -28.29499 -28.75649 1.000 108.28435 455 MET A C 1
ATOM 2956 O O . MET A 1 402 ? -19.03154 -28.12839 -27.55767 1.000 108.24066 455 MET A O 1
ATOM 2961 N N . VAL A 1 403 ? -19.78044 -29.43769 -29.22948 1.000 104.88641 456 VAL A N 1
ATOM 2962 C CA . VAL A 1 403 ? -19.88439 -30.60436 -28.35943 1.000 101.91640 456 VAL A CA 1
ATOM 2963 C C . VAL A 1 403 ? -18.50571 -30.99036 -27.83865 1.000 99.52904 456 VAL A C 1
ATOM 2964 O O . VAL A 1 403 ? -18.33564 -31.30666 -26.65478 1.000 99.02504 456 VAL A O 1
ATOM 2968 N N . GLY A 1 404 ? -17.50056 -30.97053 -28.71582 1.000 97.52384 457 GLY A N 1
ATOM 2969 C CA . GLY A 1 404 ? -16.14754 -31.28459 -28.28700 1.000 96.39874 457 GLY A CA 1
ATOM 2970 C C . GLY A 1 404 ? -15.54372 -30.22925 -27.37879 1.000 93.21359 457 GLY A C 1
ATOM 2971 O O . GLY A 1 404 ? -14.85866 -30.55715 -26.40585 1.000 94.63749 457 GLY A O 1
ATOM 2972 N N . VAL A 1 405 ? -15.76870 -28.94977 -27.69079 1.000 97.17703 458 VAL A N 1
ATOM 2973 C CA . VAL A 1 405 ? -15.22623 -27.88268 -26.85295 1.000 96.30106 458 VAL A CA 1
ATOM 2974 C C . VAL A 1 405 ? -15.82667 -27.95028 -25.45339 1.000 95.12970 458 VAL A C 1
ATOM 2975 O O . VAL A 1 405 ? -15.13960 -27.70903 -24.45377 1.000 92.39653 458 VAL A O 1
ATOM 2979 N N . ALA A 1 406 ? -17.11526 -28.29357 -25.36064 1.000 95.88057 459 ALA A N 1
ATOM 2980 C CA . ALA A 1 406 ? -17.75968 -28.45742 -24.06051 1.000 93.16940 459 ALA A CA 1
ATOM 2981 C C . ALA A 1 406 ? -17.23304 -29.68313 -23.32547 1.000 93.10745 459 ALA A C 1
ATOM 2982 O O . ALA A 1 406 ? -17.00225 -29.63174 -22.11227 1.000 92.52971 459 ALA A O 1
ATOM 2984 N N . SER A 1 407 ? -17.06659 -30.80303 -24.03886 1.000 95.38307 460 SER A N 1
ATOM 2985 C CA . SER A 1 407 ? -16.52914 -32.01429 -23.42311 1.000 90.63016 460 SER A CA 1
ATOM 2986 C C . SER A 1 407 ? -15.14158 -31.78444 -22.84026 1.000 91.33404 460 SER A C 1
ATOM 2987 O O . SER A 1 407 ? -14.76952 -32.43108 -21.85582 1.000 93.41384 460 SER A O 1
ATOM 2990 N N . ILE A 1 408 ? -14.34312 -30.91671 -23.46278 1.000 90.35415 461 ILE A N 1
ATOM 2991 C CA . ILE A 1 408 ? -13.04153 -30.58053 -22.89895 1.000 88.55346 461 ILE A CA 1
ATOM 2992 C C . ILE A 1 408 ? -13.17595 -29.52965 -21.80468 1.000 88.58088 461 ILE A C 1
ATOM 2993 O O . ILE A 1 408 ? -12.49472 -29.59850 -20.77643 1.000 88.94023 461 ILE A O 1
ATOM 2998 N N . SER A 1 409 ? -14.08105 -28.56436 -21.98688 1.000 87.76786 462 SER A N 1
ATOM 2999 C CA . SER A 1 409 ? -14.12320 -27.40887 -21.09590 1.000 86.28256 462 SER A CA 1
ATOM 3000 C C . SER A 1 409 ? -14.86029 -27.69224 -19.79153 1.000 87.42636 462 SER A C 1
ATOM 3001 O O . SER A 1 409 ? -14.51687 -27.11021 -18.75642 1.000 88.65644 462 SER A O 1
ATOM 3004 N N . ILE A 1 410 ? -15.86000 -28.56869 -19.81321 1.000 89.95277 463 ILE A N 1
ATOM 3005 C CA . ILE A 1 410 ? -16.68318 -28.83699 -18.63410 1.000 89.08070 463 ILE A CA 1
ATOM 3006 C C . ILE A 1 410 ? -15.84943 -29.51695 -17.55092 1.000 90.58088 463 ILE A C 1
ATOM 3007 O O . ILE A 1 410 ? -15.95082 -29.12833 -16.37771 1.000 93.50303 463 ILE A O 1
ATOM 3012 N N . PRO A 1 411 ? -15.02249 -30.52307 -17.86733 1.000 88.44958 464 PRO A N 1
ATOM 3013 C CA . PRO A 1 411 ? -14.07825 -30.99951 -16.84454 1.000 87.43942 464 PRO A CA 1
ATOM 3014 C C . PRO A 1 411 ? -13.11728 -29.91707 -16.38635 1.000 88.40059 464 PRO A C 1
ATOM 3015 O O . PRO A 1 411 ? -12.81521 -29.83580 -15.18897 1.000 92.20949 464 PRO A O 1
ATOM 3019 N N . CYS A 1 412 ? -12.63981 -29.07010 -17.30421 1.000 87.03445 465 CYS A N 1
ATOM 3020 C CA . CYS A 1 412 ? -11.80294 -27.94176 -16.90693 1.000 88.42253 465 CYS A CA 1
ATOM 3021 C C . CYS A 1 412 ? -12.50896 -27.09308 -15.86275 1.000 92.41468 465 CYS A C 1
ATOM 3022 O O . CYS A 1 412 ? -11.93243 -26.75145 -14.82620 1.000 94.12729 465 CYS A O 1
ATOM 3025 N N . LEU A 1 413 ? -13.76652 -26.74105 -16.12770 1.000 94.47022 466 LEU A N 1
ATOM 3026 C CA . LEU A 1 413 ? -14.52947 -25.93585 -15.18426 1.000 96.07344 466 LEU A CA 1
ATOM 3027 C C . LEU A 1 413 ? -14.60366 -26.60753 -13.82175 1.000 97.55988 466 LEU A C 1
ATOM 3028 O O . LEU A 1 413 ? -14.20518 -26.02598 -12.80968 1.000 98.48340 466 LEU A O 1
ATOM 3033 N N . VAL A 1 414 ? -15.08324 -27.85404 -13.78789 1.000 97.41512 467 VAL A N 1
ATOM 3034 C CA . VAL A 1 414 ? -15.29943 -28.54797 -12.51898 1.000 96.72320 467 VAL A CA 1
ATOM 3035 C C . VAL A 1 414 ? -13.99583 -28.65752 -11.74057 1.000 97.88787 467 VAL A C 1
ATOM 3036 O O . VAL A 1 414 ? -13.92133 -28.29111 -10.56088 1.000 97.75752 467 VAL A O 1
ATOM 3040 N N . TYR A 1 415 ? -12.95397 -29.18193 -12.38778 1.000 97.89369 468 TYR A N 1
ATOM 3041 C CA . TYR A 1 415 ? -11.66444 -29.34665 -11.72695 1.000 101.52359 468 TYR A CA 1
ATOM 3042 C C . TYR A 1 415 ? -11.09357 -28.00527 -11.27730 1.000 100.75340 468 TYR A C 1
ATOM 3043 O O . TYR A 1 415 ? -10.83624 -27.79222 -10.08712 1.000 102.56113 468 TYR A O 1
ATOM 3052 N N . LEU A 1 416 ? -10.88236 -27.08669 -12.22454 1.000 99.01897 469 LEU A N 1
ATOM 3053 C CA . LEU A 1 416 ? -10.23090 -25.82053 -11.89741 1.000 98.27578 469 LEU A CA 1
ATOM 3054 C C . LEU A 1 416 ? -11.03095 -25.01417 -10.87906 1.000 98.15528 469 LEU A C 1
ATOM 3055 O O . LEU A 1 416 ? -10.44875 -24.33476 -10.02506 1.000 97.99961 469 LEU A O 1
ATOM 3060 N N . SER A 1 417 ? -12.36433 -25.07755 -10.94700 1.000 96.04156 470 SER A N 1
ATOM 3061 C CA . SER A 1 417 ? -13.19020 -24.29936 -10.02599 1.000 95.23835 470 SER A CA 1
ATOM 3062 C C . SER A 1 417 ? -13.03783 -24.79849 -8.59797 1.000 95.08727 470 SER A C 1
ATOM 3063 O O . SER A 1 417 ? -12.71833 -24.02583 -7.68786 1.000 95.93840 470 SER A O 1
ATOM 3066 N N . ALA A 1 418 ? -13.31119 -26.08627 -8.37533 1.000 96.17773 471 ALA A N 1
ATOM 3067 C CA . ALA A 1 418 ? -13.16219 -26.64945 -7.03921 1.000 96.34937 471 ALA A CA 1
ATOM 3068 C C . ALA A 1 418 ? -11.74671 -26.47171 -6.49851 1.000 96.57130 471 ALA A C 1
ATOM 3069 O O . ALA A 1 418 ? -11.56019 -26.39095 -5.27913 1.000 95.13736 471 ALA A O 1
ATOM 3071 N N . HIS A 1 419 ? -10.74234 -26.38763 -7.37886 1.000 98.44936 472 HIS A N 1
ATOM 3072 C CA . HIS A 1 419 ? -9.35800 -26.24209 -6.93416 1.000 100.13132 472 HIS A CA 1
ATOM 3073 C C . HIS A 1 419 ? -8.93908 -24.79190 -6.70817 1.000 97.90190 472 HIS A C 1
ATOM 3074 O O . HIS A 1 419 ? -8.29024 -24.49504 -5.69963 1.000 98.58393 472 HIS A O 1
ATOM 3081 N N . LYS A 1 420 ? -9.29574 -23.87017 -7.60341 1.000 97.95055 473 LYS A N 1
ATOM 3082 C CA . LYS A 1 420 ? -8.88421 -22.47891 -7.42560 1.000 96.53217 473 LYS A CA 1
ATOM 3083 C C . LYS A 1 420 ? -10.03772 -21.52054 -7.68866 1.000 95.08753 473 LYS A C 1
ATOM 3084 O O . LYS A 1 420 ? -9.86282 -20.47360 -8.32177 1.000 93.16410 473 LYS A O 1
ATOM 3090 N N . GLY A 1 421 ? -11.22579 -21.86275 -7.18614 1.000 95.83315 474 GLY A N 1
ATOM 3091 C CA . GLY A 1 421 ? -12.32643 -20.92897 -7.02072 1.000 91.09808 474 GLY A CA 1
ATOM 3092 C C . GLY A 1 421 ? -12.58960 -19.96118 -8.15549 1.000 90.63349 474 GLY A C 1
ATOM 3093 O O . GLY A 1 421 ? -12.83998 -20.35818 -9.29769 1.000 91.23378 474 GLY A O 1
ATOM 3094 N N . PHE A 1 422 ? -12.51185 -18.67019 -7.82438 1.000 90.18765 475 PHE A N 1
ATOM 3095 C CA . PHE A 1 422 ? -12.83624 -17.60599 -8.77076 1.000 88.80238 475 PHE A CA 1
ATOM 3096 C C . PHE A 1 422 ? -11.86382 -17.59062 -9.94311 1.000 87.16146 475 PHE A C 1
ATOM 3097 O O . PHE A 1 422 ? -12.27431 -17.59813 -11.11030 1.000 89.90032 475 PHE A O 1
ATOM 3105 N N . ILE A 1 423 ? -10.56396 -17.55262 -9.64609 1.000 89.38407 476 ILE A N 1
ATOM 3106 C CA . ILE A 1 423 ? -9.55113 -17.50456 -10.69399 1.000 88.95135 476 ILE A CA 1
ATOM 3107 C C . ILE A 1 423 ? -9.56966 -18.78366 -11.51758 1.000 91.44792 476 ILE A C 1
ATOM 3108 O O . ILE A 1 423 ? -9.24760 -18.76972 -12.71266 1.000 93.67477 476 ILE A O 1
ATOM 3113 N N . GLY A 1 424 ? -9.96980 -19.90123 -10.90947 1.000 91.91865 477 GLY A N 1
ATOM 3114 C CA . GLY A 1 424 ? -9.98700 -21.15676 -11.64009 1.000 93.99996 477 GLY A CA 1
ATOM 3115 C C . GLY A 1 424 ? -11.13715 -21.24203 -12.62384 1.000 94.96885 477 GLY A C 1
ATOM 3116 O O . GLY A 1 424 ? -10.98986 -21.79910 -13.71557 1.000 96.05420 477 GLY A O 1
ATOM 3117 N N . ILE A 1 425 ? -12.30880 -20.73300 -12.23351 1.000 94.69424 478 ILE A N 1
ATOM 3118 C CA . ILE A 1 425 ? -13.43485 -20.62766 -13.16045 1.000 97.81223 478 ILE A CA 1
ATOM 3119 C C . ILE A 1 425 ? -13.07705 -19.75920 -14.35832 1.000 95.18941 478 ILE A C 1
ATOM 3120 O O . ILE A 1 425 ? -13.50026 -20.02933 -15.48971 1.000 96.31015 478 ILE A O 1
ATOM 3125 N N . TRP A 1 426 ? -12.33957 -18.67242 -14.12425 1.000 91.84580 479 TRP A N 1
ATOM 3126 C CA . TRP A 1 426 ? -11.97641 -17.79835 -15.23111 1.000 89.16600 479 TRP A CA 1
ATOM 3127 C C . TRP A 1 426 ? -10.90536 -18.41063 -16.12072 1.000 90.43370 479 TRP A C 1
ATOM 3128 O O . TRP A 1 426 ? -10.89706 -18.16249 -17.33179 1.000 91.48828 479 TRP A O 1
ATOM 3139 N N . VAL A 1 427 ? -9.98648 -19.18965 -15.54533 1.000 89.99880 480 VAL A N 1
ATOM 3140 C CA . VAL A 1 427 ? -9.03954 -19.94003 -16.36510 1.000 88.84773 480 VAL A CA 1
ATOM 3141 C C . VAL A 1 427 ? -9.76867 -20.96133 -17.22699 1.000 90.73090 480 VAL A C 1
ATOM 3142 O O . VAL A 1 427 ? -9.46638 -21.12473 -18.41579 1.000 92.11494 480 VAL A O 1
ATOM 3146 N N . ALA A 1 428 ? -10.75952 -21.64457 -16.64819 1.000 90.89062 481 ALA A N 1
ATOM 3147 C CA . ALA A 1 428 ? -11.53881 -22.61637 -17.40832 1.000 90.29354 481 ALA A CA 1
ATOM 3148 C C . ALA A 1 428 ? -12.30874 -21.94644 -18.54036 1.000 87.67749 481 ALA A C 1
ATOM 3149 O O . ALA A 1 428 ? -12.36537 -22.46977 -19.66000 1.000 85.88754 481 ALA A O 1
ATOM 3151 N N . LEU A 1 429 ? -12.88865 -20.77336 -18.27118 1.000 92.30920 482 LEU A N 1
ATOM 3152 C CA . LEU A 1 429 ? -13.64197 -20.05926 -19.29544 1.000 90.46056 482 LEU A CA 1
ATOM 3153 C C . LEU A 1 429 ? -12.73090 -19.57540 -20.41361 1.000 91.87574 482 LEU A C 1
ATOM 3154 O O . LEU A 1 429 ? -13.15339 -19.51932 -21.57512 1.000 91.64140 482 LEU A O 1
ATOM 3159 N N . THR A 1 430 ? -11.49599 -19.19010 -20.07741 1.000 95.25020 483 THR A N 1
ATOM 3160 C CA . THR A 1 430 ? -10.50881 -18.86760 -21.10416 1.000 96.62296 483 THR A CA 1
ATOM 3161 C C . THR A 1 430 ? -10.18067 -20.08297 -21.96590 1.000 97.39640 483 THR A C 1
ATOM 3162 O O . THR A 1 430 ? -10.05310 -19.96866 -23.19224 1.000 97.58399 483 THR A O 1
ATOM 3166 N N . ILE A 1 431 ? -10.00595 -21.24927 -21.33614 1.000 90.85027 484 ILE A N 1
ATOM 3167 C CA . ILE A 1 431 ? -9.75658 -22.47762 -22.08638 1.000 89.57688 484 ILE A CA 1
ATOM 3168 C C . ILE A 1 431 ? -10.88680 -22.73964 -23.07019 1.000 88.04702 484 ILE A C 1
ATOM 3169 O O . ILE A 1 431 ? -10.65632 -23.08918 -24.23454 1.000 87.94756 484 ILE A O 1
ATOM 3174 N N . TYR A 1 432 ? -12.12582 -22.55741 -22.61459 1.000 86.31107 485 TYR A N 1
ATOM 3175 C CA . TYR A 1 432 ? -13.29756 -22.79515 -23.45014 1.000 84.63092 485 TYR A CA 1
ATOM 3176 C C . TYR A 1 432 ? -13.35733 -21.81433 -24.61343 1.000 84.70965 485 TYR A C 1
ATOM 3177 O O . TYR A 1 432 ? -13.65224 -22.20060 -25.74999 1.000 85.44883 485 TYR A O 1
ATOM 3186 N N . MET A 1 433 ? -13.11243 -20.52976 -24.33860 1.000 84.87653 486 MET A N 1
ATOM 3187 C CA . MET A 1 433 ? -13.14134 -19.52274 -25.39509 1.000 84.50878 486 MET A CA 1
ATOM 3188 C C . MET A 1 433 ? -12.00541 -19.72130 -26.38908 1.000 87.12232 486 MET A C 1
ATOM 3189 O O . MET A 1 433 ? -12.18598 -19.51410 -27.59553 1.000 88.71736 486 MET A O 1
ATOM 3194 N N . SER A 1 434 ? -10.81985 -20.09049 -25.89936 1.000 88.09455 487 SER A N 1
ATOM 3195 C CA . SER A 1 434 ? -9.72649 -20.42952 -26.80223 1.000 88.42430 487 SER A CA 1
ATOM 3196 C C . SER A 1 434 ? -10.04701 -21.67634 -27.61604 1.000 90.12612 487 SER A C 1
ATOM 3197 O O . SER A 1 434 ? -9.65617 -21.77262 -28.78545 1.000 91.57948 487 SER A O 1
ATOM 3200 N N . LEU A 1 435 ? -10.75834 -22.63714 -27.01779 1.000 89.96249 488 LEU A N 1
ATOM 3201 C CA . LEU A 1 435 ? -11.24291 -23.78542 -27.77886 1.000 89.49649 488 LEU A CA 1
ATOM 3202 C C . LEU A 1 435 ? -12.26022 -23.36105 -28.83544 1.000 91.30577 488 LEU A C 1
ATOM 3203 O O . LEU A 1 435 ? -12.20159 -23.82342 -29.98145 1.000 92.65776 488 LEU A O 1
ATOM 3208 N N . ARG A 1 436 ? -13.21190 -22.49562 -28.46448 1.000 89.12683 489 ARG A N 1
ATOM 3209 C CA . ARG A 1 436 ? -14.17890 -21.98287 -29.43360 1.000 90.14706 489 ARG A CA 1
ATOM 3210 C C . ARG A 1 436 ? -13.48158 -21.34006 -30.62294 1.000 91.71165 489 ARG A C 1
ATOM 3211 O O . ARG A 1 436 ? -13.74565 -21.68666 -31.78056 1.000 94.50008 489 ARG A O 1
ATOM 3219 N N . THR A 1 437 ? -12.60605 -20.36978 -30.34854 1.000 88.84803 490 THR A N 1
ATOM 3220 C CA . THR A 1 437 ? -11.94101 -19.64199 -31.42256 1.000 91.73796 490 THR A CA 1
ATOM 3221 C C . THR A 1 437 ? -11.13475 -20.58017 -32.30982 1.000 97.01863 490 THR A C 1
ATOM 3222 O O . THR A 1 437 ? -11.15046 -20.45223 -33.54001 1.000 100.69479 490 THR A O 1
ATOM 3226 N N . VAL A 1 438 ? -10.43582 -21.54019 -31.70130 1.000 95.16934 491 VAL A N 1
ATOM 3227 C CA . VAL A 1 438 ? -9.61137 -22.46305 -32.47160 1.000 94.49260 491 VAL A CA 1
ATOM 3228 C C . VAL A 1 438 ? -10.47859 -23.40322 -33.30013 1.000 99.20078 491 VAL A C 1
ATOM 3229 O O . VAL A 1 438 ? -10.12117 -23.76382 -34.42768 1.000 104.80272 491 VAL A O 1
ATOM 3233 N N . ALA A 1 439 ? -11.63568 -23.80319 -32.76550 1.000 99.05020 492 ALA A N 1
ATOM 3234 C CA . ALA A 1 439 ? -12.54517 -24.66121 -33.51898 1.000 103.30299 492 ALA A CA 1
ATOM 3235 C C . ALA A 1 439 ? -13.01161 -23.97401 -34.79547 1.000 111.04151 492 ALA A C 1
ATOM 3236 O O . ALA A 1 439 ? -12.93857 -24.54634 -35.88809 1.000 118.12968 492 ALA A O 1
ATOM 3238 N N . SER A 1 440 ? -13.50107 -22.74042 -34.67208 1.000 106.37005 493 SER A N 1
ATOM 3239 C CA . SER A 1 440 ? -14.00031 -22.01145 -35.83425 1.000 109.92355 493 SER A CA 1
ATOM 3240 C C . SER A 1 440 ? -12.87691 -21.66591 -36.80945 1.000 113.41073 493 SER A C 1
ATOM 3241 O O . SER A 1 440 ? -13.05867 -21.74852 -38.03248 1.000 115.06522 493 SER A O 1
ATOM 3244 N N . THR A 1 441 ? -11.71701 -21.25266 -36.28372 1.000 112.17716 494 THR A N 1
ATOM 3245 C CA . THR A 1 441 ? -10.59182 -20.87564 -37.13568 1.000 114.48859 494 THR A CA 1
ATOM 3246 C C . THR A 1 441 ? -10.02254 -22.06705 -37.89351 1.000 122.94388 494 THR A C 1
ATOM 3247 O O . THR A 1 441 ? -9.56950 -21.91356 -39.03563 1.000 124.82073 494 THR A O 1
ATOM 3251 N N . TRP A 1 442 ? -10.05358 -23.25932 -37.28928 1.000 121.91546 495 TRP A N 1
ATOM 3252 C CA . TRP A 1 442 ? -9.58985 -24.45047 -37.99404 1.000 125.61019 495 TRP A CA 1
ATOM 3253 C C . TRP A 1 442 ? -10.47390 -24.74361 -39.19401 1.000 129.96392 495 TRP A C 1
ATOM 3254 O O . TRP A 1 442 ? -9.98688 -25.17640 -40.24508 1.000 133.90021 495 TRP A O 1
ATOM 3265 N N . ARG A 1 443 ? -11.78094 -24.53904 -39.04427 1.000 133.73059 496 ARG A N 1
ATOM 3266 C CA . ARG A 1 443 ? -12.69615 -24.77380 -40.15113 1.000 134.19189 496 ARG A CA 1
ATOM 3267 C C . ARG A 1 443 ? -12.30227 -23.94268 -41.36600 1.000 133.23105 496 ARG A C 1
ATOM 3268 O O . ARG A 1 443 ? -12.23288 -24.45466 -42.48986 1.000 131.54137 496 ARG A O 1
ATOM 3276 N N . MET A 1 444 ? -12.02661 -22.65420 -41.15383 1.000 137.18907 497 MET A N 1
ATOM 3277 C CA . MET A 1 444 ? -11.63016 -21.78845 -42.25901 1.000 130.91726 497 MET A CA 1
ATOM 3278 C C . MET A 1 444 ? -10.20791 -22.08693 -42.71817 1.000 133.45736 497 MET A C 1
ATOM 3279 O O . MET A 1 444 ? -9.97607 -22.43569 -43.88145 1.000 135.67726 497 MET A O 1
ATOM 3284 N N . GLY A 1 445 ? -9.24000 -21.95243 -41.80909 1.000 136.37785 498 GLY A N 1
ATOM 3285 C CA . GLY A 1 445 ? -7.84567 -21.94535 -42.22098 1.000 138.84038 498 GLY A CA 1
ATOM 3286 C C . GLY A 1 445 ? -7.36876 -23.25866 -42.81269 1.000 146.99921 498 GLY A C 1
ATOM 3287 O O . GLY A 1 445 ? -6.54673 -23.26820 -43.73253 1.000 145.14116 498 GLY A O 1
ATOM 3288 N N . ALA A 1 446 ? -7.86583 -24.38466 -42.29658 1.000 161.64328 499 ALA A N 1
ATOM 3289 C CA . ALA A 1 446 ? -7.40032 -25.67351 -42.80292 1.000 158.23441 499 ALA A CA 1
ATOM 3290 C C . ALA A 1 446 ? -7.90068 -25.99794 -44.20500 1.000 160.84430 499 ALA A C 1
ATOM 3291 O O . ALA A 1 446 ? -7.59412 -27.08938 -44.69821 1.000 165.37310 499 ALA A O 1
ATOM 3293 N N . ALA A 1 447 ? -8.64893 -25.09906 -44.84969 1.000 149.90323 500 ALA A N 1
ATOM 3294 C CA . ALA A 1 447 ? -9.15346 -25.30884 -46.20989 1.000 148.13352 500 ALA A CA 1
ATOM 3295 C C . ALA A 1 447 ? -9.97782 -26.59303 -46.30595 1.000 148.61878 500 ALA A C 1
ATOM 3296 O O . ALA A 1 447 ? -9.91080 -27.32375 -47.29649 1.000 149.95543 500 ALA A O 1
ATOM 3298 N N . ARG A 1 448 ? -10.76516 -26.86872 -45.26962 1.000 144.76584 501 ARG A N 1
ATOM 3299 C CA . ARG A 1 448 ? -11.58055 -28.07299 -45.18366 1.000 143.91648 501 ARG A CA 1
ATOM 3300 C C . ARG A 1 448 ? -13.04871 -27.68566 -45.08916 1.000 140.07381 501 ARG A C 1
ATOM 3301 O O . ARG A 1 448 ? -13.40827 -26.77238 -44.33889 1.000 144.13072 501 ARG A O 1
ATOM 3309 N N . GLY A 1 449 ? -13.89794 -28.37324 -45.85201 1.000 149.13637 502 GLY A N 1
ATOM 3310 C CA . GLY A 1 449 ? -15.30518 -28.05786 -45.84308 1.000 151.75007 502 GLY A CA 1
ATOM 3311 C C . GLY A 1 449 ? -15.63487 -26.93986 -46.80621 1.000 154.26524 502 GLY A C 1
ATOM 3312 O O . GLY A 1 449 ? -15.28139 -26.98170 -47.98833 1.000 155.87329 502 GLY A O 1
ATOM 3313 N N . PRO A 1 450 ? -16.32983 -25.90939 -46.31485 1.000 151.18460 503 PRO A N 1
ATOM 3314 C CA . PRO A 1 450 ? -16.75523 -24.81289 -47.19671 1.000 151.61723 503 PRO A CA 1
ATOM 3315 C C . PRO A 1 450 ? -15.60925 -23.93972 -47.68031 1.000 154.22002 503 PRO A C 1
ATOM 3316 O O . PRO A 1 450 ? -15.85923 -22.95387 -48.38298 1.000 157.71748 503 PRO A O 1
ATOM 3320 N N . TRP A 1 451 ? -14.36611 -24.28011 -47.33362 1.000 142.52789 504 TRP A N 1
ATOM 3321 C CA . TRP A 1 451 ? -13.17988 -23.54750 -47.75930 1.000 138.72961 504 TRP A CA 1
ATOM 3322 C C . TRP A 1 451 ? -12.24913 -24.42870 -48.59214 1.000 140.90755 504 TRP A C 1
ATOM 3323 O O . TRP A 1 451 ? -11.06944 -24.10164 -48.75515 1.000 142.26059 504 TRP A O 1
ATOM 3334 N N . VAL A 1 452 ? -12.76354 -25.55260 -49.10854 1.000 146.96897 505 VAL A N 1
ATOM 3335 C CA . VAL A 1 452 ? -11.97185 -26.45660 -49.94565 1.000 144.95748 505 VAL A CA 1
ATOM 3336 C C . VAL A 1 452 ? -11.48714 -25.74768 -51.20500 1.000 141.61054 505 VAL A C 1
ATOM 3337 O O . VAL A 1 452 ? -10.37789 -26.00245 -51.69180 1.000 141.55800 505 VAL A O 1
ATOM 3341 N N . PHE A 1 453 ? -12.30577 -24.84354 -51.74876 1.000 136.42798 506 PHE A N 1
ATOM 3342 C CA . PHE A 1 453 ? -11.91728 -24.08448 -52.93278 1.000 134.51576 506 PHE A CA 1
ATOM 3343 C C . PHE A 1 453 ? -10.65097 -23.26325 -52.71711 1.000 135.34211 506 PHE A C 1
ATOM 3344 O O . PHE A 1 453 ? -10.01456 -22.86254 -53.69865 1.000 135.40138 506 PHE A O 1
ATOM 3352 N N . LEU A 1 454 ? -10.27608 -22.99940 -51.46008 1.000 140.05430 507 LEU A N 1
ATOM 3353 C CA . LEU A 1 454 ? -9.07581 -22.21979 -51.17515 1.000 139.22376 507 LEU A CA 1
ATOM 3354 C C . LEU A 1 454 ? -7.81651 -22.88333 -51.71356 1.000 140.57004 507 LEU A C 1
ATOM 3355 O O . LEU A 1 454 ? -6.83330 -22.18730 -51.99123 1.000 139.52292 507 LEU A O 1
ATOM 3360 N N . ARG A 1 455 ? -7.82892 -24.20730 -51.88610 1.000 142.06894 508 ARG A N 1
ATOM 3361 C CA . ARG A 1 455 ? -6.67400 -24.91944 -52.42036 1.000 141.68522 508 ARG A CA 1
ATOM 3362 C C . ARG A 1 455 ? -6.41642 -24.60636 -53.88664 1.000 144.39091 508 ARG A C 1
ATOM 3363 O O . ARG A 1 455 ? -5.45767 -25.14014 -54.45465 1.000 149.43724 508 ARG A O 1
ATOM 3371 N N . LYS A 1 456 ? -7.24503 -23.76754 -54.50978 1.000 137.27954 509 LYS A N 1
ATOM 3372 C CA . LYS A 1 456 ? -7.10048 -23.41411 -55.91212 1.000 135.67818 509 LYS A CA 1
ATOM 3373 C C . LYS A 1 456 ? -6.81748 -21.93491 -56.14192 1.000 134.16703 509 LYS A C 1
ATOM 3374 O O . LYS A 1 456 ? -6.42051 -21.56759 -57.25519 1.000 130.60081 509 LYS A O 1
ATOM 3380 N N . ALA A 1 457 ? -6.98903 -21.08545 -55.12989 1.000 134.80001 510 ALA A N 1
ATOM 3381 C CA . ALA A 1 457 ? -6.78227 -19.64596 -55.27511 1.000 130.21487 510 ALA A CA 1
ATOM 3382 C C . ALA A 1 457 ? -5.29893 -19.28727 -55.23291 1.000 128.18372 510 ALA A C 1
ATOM 3383 O O . ALA A 1 457 ? -4.58916 -19.63874 -54.29045 1.000 127.15789 510 ALA A O 1
#

Sequence (455 aa):
SGLYLFVMNIRSVFKLDELGSEVLRIAVPASLALAADPLASLVDTAFIGHLGSVEIAAVGVSIAIFNQVSKVCIYPLVSVTTSFVAEEDAIISKYLEEKKRYIPSVTSALIVGSFLGLVQAVFLIFSAKFVLGIMGVKHDSPMLEPAVRYLTIRSLGAPAVLLSLAMQGVFRGFKDTKTPLYATVVGDATNIILDPILMFVCHMGVTGAAVAHVISQYLITMILICRLVQQVDVIPPSLKSLKFGRFLGAGFLLLARVVAVTFCVTLASSLAARDGPTIMAAFQICLQLWLATSLLADGLAVAGQAVLASAFAKNDHKKVIAATSRVLQLSIVLGMGLTVVLGLFMKFGAGVFTSDADVINVIHKGIPFVAGTQTINALAFVFDGINFGAQDYVYSAYSMVGVASISIPCLVYLSAHKGFIGIWVALTIYMSLRTVASTWRMGAARGPWVFLRKA

InterPro domains:
  IPR002528 Multi antimicrobial extrusion protein [PF01554] (191-298)
  IPR002528 Multi antimicrobial extrusion protein [PF01554] (360-510)
  IPR002528 Multi antimicrobial extrusion protein [TIGR00797] (84-525)
  IPR044644 Multi antimicrobial extrusion protein DinF-like [PTHR42893] (55-554)
  IPR044644 Multi antimicrobial extrusion protein DinF-like [cd13136] (77-545)

Organism: Hordeum vulgare subsp. vulgare (NCBI:txid112509)